Protein AF-A0AA39V839-F1 (afdb_monomer_lite)

InterPro domains:
  IPR000109 Proton-dependent oligopeptide transporter family [PF00854] (2-388)
  IPR036259 MFS transporter superfamily [G3DSA:1.20.1250.20] (1-430)
  IPR036259 MFS transporter superfamily [SSF103473] (2-419)

Sequence (436 aa):
MLLYASFGLMSIGAGGIRASSAPFGADQLIKGDNNLNIAGVLQSYFGWYSVSITVSYIVAVTCIVYIQDHFGWTVGFGIPVLLMLLSAISFFLASPFYVKLDPDANLLTGLAQVVVAAYKNRQMNVSSQATDEIYHQKDASNPIMPSENLRFLNKACIIRNPEQDLTPDGKASDPWRLCTVDQVEELKTMIRVIPICSTGIMVFVNVSQGSLGALQAKTMDRHITRNFEIPAGSLGLFMMLTLTLWIALYDRVIIPLASKIRGKPSHLSTKQRMSIGLIFSALSMALWAIAETMRRDLAIKQGFSDNPTGVVNMSVMWLLPHFIMDGLAEAFYMVAANEFLYCEFPRTMSSMAVGLSGIAMSVASLVASSILNAVDYVSKIGDQESWVSNNINKGHYDYYFWLLASFSMANFVYYLSCIKAYGPCKKMVKGGLWSL

Foldseek 3Di:
DVVVVVVVVVCVVVVVCVLVVLVQVLVQQVVVDPDPCSQVVNVVSVVVVVVVVLVVVLCCLAVLLVCCQPVHDVVSVVVVVVVVVVVVVVVVVCVVVGDDDDDDDDLVVLLVLLVQQLVVLQPDDDDPDPDDWDFQAPDPPDDDDADPQVCSSSSQGTDDDCVQQADPVSDGPDSSNHHHSLSSLLNSLVVLCVLLLLLCLLLLLLVLCLVVQLLLQLQEQQDPDPPDGGRSSSPLVLLSVLLVVVLCCCVPPVQVVVCVVVVHRDDDALLVLQLLLLLLSLVLLLLVLVLLVVSLVQCVVVVVQVPLSHHGHHYSCSNSSSSNSSSSSCNSNVVSQLVVLVLSHDPVCNSVSVVSNVVSSVVSSVVSVVLQVVQQVVCPPPVHAGLPHSRSSNHVVSVVSNVSSVVSVVSSVSSVVSDVVSDDRDDDPPDDDPPD

Secondary structure (DSSP, 8-state):
-HHHHHHHHHHHHHHHHHHHHHHHHHHHHHTT--STTHHHHHHHHHHHHHHHHHHHHHHIIIIIHHHHHHH-HHHHHHHHHHHHHHHHHHHHHHGGGS--PPPPP-HHHHHHHHHHHHHHTTT----SSTTS-PBP-S-TTS--PPPSTTGGGGGGSB-S-HHHHB-TTS-BS-TTT---HHHHHHHHHHHHHHHHHHTHHHHHHHHTTHHHHHHHHTTEE-EEETTEEPPGGGTHHHHHHHHHHHHHHIIIIIHHHHHHHHTS-----HHHHHHHHHHHHHHHHHHHHHHHHHHHHHHHHTT-TT-TTPPEEEEGGGGHHHHHHHHHHHHHHHHHHHHHHHHHS-GGGHHHHHHHHHHHHHHHHHHHHHHHHHHHHHHTTTSPPPTT-S-TTTS-HHHHHHHHHHHHHHHHHHHHHHHHHH-SPPPPPS--S---

Structure (mmCIF, N/CA/C/O backbone):
data_AF-A0AA39V839-F1
#
_entry.id   AF-A0AA39V839-F1
#
loop_
_atom_site.group_PDB
_atom_site.id
_atom_site.type_symbol
_atom_site.label_atom_id
_atom_site.label_alt_id
_atom_site.label_comp_id
_atom_site.label_asym_id
_atom_site.label_entity_id
_atom_site.label_seq_id
_atom_site.pdbx_PDB_ins_code
_atom_site.Cartn_x
_atom_site.Cartn_y
_atom_site.Cartn_z
_atom_site.occupancy
_atom_site.B_iso_or_equiv
_atom_site.auth_seq_id
_atom_site.auth_comp_id
_atom_site.auth_asym_id
_atom_site.auth_atom_id
_atom_site.pdbx_PDB_model_num
ATOM 1 N N . MET A 1 1 ? -14.266 22.464 -1.300 1.00 75.12 1 MET A N 1
ATOM 2 C CA . MET A 1 1 ? -13.354 22.913 -2.378 1.00 75.12 1 MET A CA 1
ATOM 3 C C . MET A 1 1 ? -11.939 23.139 -1.851 1.00 75.12 1 MET A C 1
ATOM 5 O O . MET A 1 1 ? -11.070 22.374 -2.237 1.00 75.12 1 MET A O 1
ATOM 9 N N . LEU A 1 2 ? -11.711 24.086 -0.926 1.00 88.31 2 LEU A N 1
ATOM 10 C CA . LEU A 1 2 ? -10.368 24.389 -0.396 1.00 88.31 2 LEU A CA 1
ATOM 11 C C . LEU A 1 2 ? -9.645 23.158 0.184 1.00 88.31 2 LEU A C 1
ATOM 13 O O . LEU A 1 2 ? -8.538 22.859 -0.236 1.00 88.31 2 LEU A O 1
ATOM 17 N N . LEU A 1 3 ? -10.305 22.393 1.063 1.00 87.50 3 LEU A N 1
ATOM 18 C CA . LEU A 1 3 ? -9.717 21.197 1.684 1.00 87.50 3 LEU A CA 1
ATOM 19 C C . LEU A 1 3 ? -9.279 20.136 0.656 1.00 87.50 3 LEU A C 1
ATOM 21 O O . LEU A 1 3 ? -8.179 19.601 0.748 1.00 87.50 3 LEU A O 1
ATOM 25 N N . TYR A 1 4 ? -10.112 19.864 -0.354 1.00 89.00 4 TYR A N 1
ATOM 26 C CA . TYR A 1 4 ? -9.779 18.913 -1.420 1.00 89.00 4 TYR A CA 1
ATOM 27 C C . TYR A 1 4 ? -8.615 19.400 -2.285 1.00 89.00 4 TYR A C 1
ATOM 29 O O . TYR A 1 4 ? -7.737 18.610 -2.620 1.00 89.00 4 TYR A O 1
ATOM 37 N N . ALA A 1 5 ? -8.572 20.698 -2.606 1.00 93.00 5 ALA A N 1
ATOM 38 C CA . ALA A 1 5 ? -7.449 21.288 -3.328 1.00 93.00 5 ALA A CA 1
ATOM 39 C C . ALA A 1 5 ? -6.147 21.188 -2.515 1.00 93.00 5 ALA A C 1
ATOM 41 O O . ALA A 1 5 ? -5.114 20.802 -3.059 1.00 93.00 5 ALA A O 1
ATOM 42 N N . SER A 1 6 ? -6.202 21.454 -1.206 1.00 91.25 6 SER A N 1
ATOM 43 C CA . SER A 1 6 ? -5.058 21.302 -0.301 1.00 91.25 6 SER A CA 1
ATOM 44 C C . SER A 1 6 ? -4.555 19.860 -0.240 1.00 91.25 6 SER A C 1
ATOM 46 O O . SER A 1 6 ? -3.350 19.641 -0.352 1.00 91.25 6 SER A O 1
ATOM 48 N N . PHE A 1 7 ? -5.447 18.871 -0.128 1.00 90.94 7 PHE A N 1
ATOM 49 C CA . PHE A 1 7 ? -5.047 17.463 -0.177 1.00 90.94 7 PHE A CA 1
ATOM 50 C C . PHE A 1 7 ? -4.462 17.071 -1.534 1.00 90.94 7 PHE A C 1
ATOM 52 O O . PHE A 1 7 ? -3.441 16.391 -1.564 1.00 90.94 7 PHE A O 1
ATOM 59 N N . GLY A 1 8 ? -5.025 17.560 -2.643 1.00 92.44 8 GLY A N 1
ATOM 60 C CA . GLY A 1 8 ? -4.461 17.348 -3.977 1.00 92.44 8 GLY A CA 1
ATOM 61 C C . GLY A 1 8 ? -3.031 17.885 -4.103 1.00 92.44 8 GLY A C 1
ATOM 62 O O . GLY A 1 8 ? -2.133 17.158 -4.526 1.00 92.44 8 GLY A O 1
ATOM 63 N N . LEU A 1 9 ? -2.791 19.124 -3.665 1.00 92.69 9 LEU A N 1
ATOM 64 C CA . LEU A 1 9 ? -1.455 19.733 -3.662 1.00 92.69 9 LEU A CA 1
ATOM 65 C C . LEU A 1 9 ? -0.476 18.975 -2.757 1.00 92.69 9 LEU A C 1
ATOM 67 O O . LEU A 1 9 ? 0.665 18.733 -3.151 1.00 92.69 9 LEU A O 1
ATOM 71 N N . MET A 1 10 ? -0.927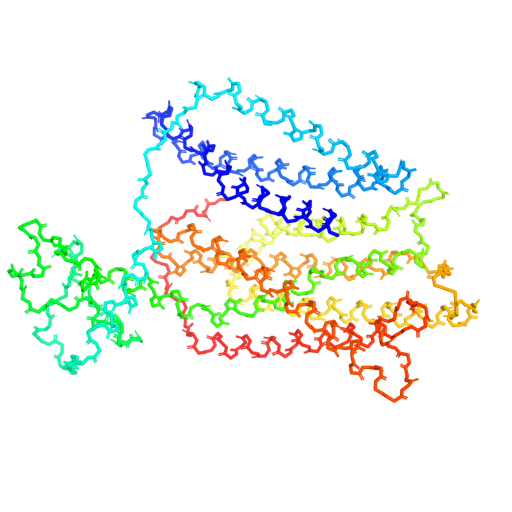 18.556 -1.572 1.00 91.75 10 MET A N 1
ATOM 72 C CA . MET A 1 10 ? -0.117 17.772 -0.641 1.00 91.75 10 MET A CA 1
ATOM 73 C C . MET A 1 10 ? 0.270 16.413 -1.236 1.00 91.75 10 MET A C 1
ATOM 75 O O . MET A 1 10 ? 1.427 16.010 -1.129 1.00 91.75 10 MET A O 1
ATOM 79 N N . SER A 1 11 ? -0.659 15.728 -1.908 1.00 90.56 11 SER A N 1
ATOM 80 C CA . SER A 1 11 ? -0.391 14.461 -2.594 1.00 90.56 11 SER A CA 1
ATOM 81 C C . SER A 1 11 ? 0.600 14.624 -3.748 1.00 90.56 11 SER A C 1
ATOM 83 O O . SER A 1 11 ? 1.524 13.816 -3.857 1.00 90.56 11 SER A O 1
ATOM 85 N N . ILE A 1 12 ? 0.462 15.674 -4.568 1.00 91.19 12 ILE A N 1
ATOM 86 C CA . ILE A 1 12 ? 1.394 15.973 -5.670 1.00 91.19 12 ILE A CA 1
ATOM 87 C C . ILE A 1 12 ? 2.800 16.252 -5.123 1.00 91.19 12 ILE A C 1
ATOM 89 O O . ILE A 1 12 ? 3.769 15.631 -5.565 1.00 91.19 12 ILE A O 1
ATOM 93 N N . GLY A 1 13 ? 2.914 17.137 -4.128 1.00 90.81 13 GLY A N 1
ATOM 94 C CA . GLY A 1 13 ? 4.198 17.487 -3.518 1.00 90.81 13 GLY A CA 1
ATOM 95 C C . GLY A 1 13 ? 4.870 16.289 -2.844 1.00 90.81 13 GLY A C 1
ATOM 96 O O . GLY A 1 13 ? 6.043 16.008 -3.093 1.00 90.81 13 GLY A O 1
ATOM 97 N N . ALA A 1 14 ? 4.120 15.528 -2.043 1.00 88.38 14 ALA A N 1
ATOM 98 C CA . ALA A 1 14 ? 4.650 14.353 -1.360 1.00 88.38 14 ALA A CA 1
ATOM 99 C C . ALA A 1 14 ? 5.069 13.245 -2.341 1.00 88.38 14 ALA A C 1
ATOM 101 O O . ALA A 1 14 ? 6.110 12.618 -2.138 1.00 88.38 14 ALA A O 1
ATOM 102 N N . GLY A 1 15 ? 4.292 13.013 -3.405 1.00 84.56 15 GLY A N 1
ATOM 103 C CA . GLY A 1 15 ? 4.624 12.041 -4.448 1.00 84.56 15 GLY A CA 1
ATOM 104 C C . GLY A 1 15 ? 5.924 12.387 -5.176 1.00 84.56 15 GLY A C 1
ATOM 105 O O . GLY A 1 15 ? 6.793 11.525 -5.314 1.00 84.56 15 GLY A O 1
ATOM 106 N N . GLY A 1 16 ? 6.098 13.656 -5.564 1.00 83.81 16 GLY A N 1
ATOM 107 C CA . GLY A 1 16 ? 7.310 14.130 -6.242 1.00 83.81 16 GLY A CA 1
ATOM 108 C C . GLY A 1 16 ? 8.578 14.000 -5.390 1.00 83.81 16 GLY A C 1
ATOM 109 O O . GLY A 1 16 ? 9.596 13.494 -5.868 1.00 83.81 16 GLY A O 1
ATOM 110 N N . ILE A 1 17 ? 8.512 14.397 -4.114 1.00 87.06 17 ILE A N 1
ATOM 111 C CA . ILE A 1 17 ? 9.664 14.339 -3.195 1.00 87.06 17 ILE A CA 1
ATOM 112 C C . ILE A 1 17 ? 10.055 12.889 -2.880 1.00 87.06 17 ILE A C 1
ATOM 114 O O . ILE A 1 17 ? 11.237 12.543 -2.916 1.00 87.06 17 ILE A O 1
ATOM 118 N N . ARG A 1 18 ? 9.087 12.006 -2.593 1.00 82.94 18 ARG A N 1
ATOM 119 C CA . ARG A 1 18 ? 9.395 10.604 -2.251 1.00 82.94 18 ARG A CA 1
ATOM 120 C C . ARG A 1 18 ? 10.082 9.861 -3.395 1.00 82.94 18 ARG A C 1
ATOM 122 O O . ARG A 1 18 ? 11.012 9.109 -3.133 1.00 82.94 18 ARG A O 1
ATOM 129 N N . ALA A 1 19 ? 9.662 10.094 -4.639 1.00 78.50 19 ALA A N 1
ATOM 130 C CA . ALA A 1 19 ? 10.230 9.415 -5.804 1.00 78.50 19 ALA A CA 1
ATOM 131 C C . ALA A 1 19 ? 11.684 9.826 -6.104 1.00 78.50 19 ALA A C 1
ATOM 133 O O . ALA A 1 19 ? 12.440 9.033 -6.657 1.00 78.50 19 ALA A O 1
ATOM 134 N N . SER A 1 20 ? 12.072 11.054 -5.747 1.00 80.94 20 SER A N 1
ATOM 135 C CA . SER A 1 20 ? 13.356 11.653 -6.136 1.00 80.94 20 SER A CA 1
ATOM 136 C C . SER A 1 20 ? 14.372 11.760 -4.998 1.00 80.94 20 SER A C 1
ATOM 138 O O . SER A 1 20 ? 15.570 11.759 -5.263 1.00 80.94 20 SER A O 1
ATOM 140 N N . SER A 1 21 ? 13.931 11.817 -3.738 1.00 85.94 21 SER A N 1
ATOM 141 C CA . SER A 1 21 ? 14.813 12.118 -2.598 1.00 85.94 21 SER A CA 1
ATOM 142 C C . SER A 1 21 ? 15.925 11.090 -2.360 1.00 85.94 21 SER A C 1
ATOM 144 O O . SER A 1 21 ? 17.079 11.482 -2.195 1.00 85.94 21 SER A O 1
ATOM 146 N N . ALA A 1 22 ? 15.605 9.791 -2.348 1.00 83.88 22 ALA A N 1
ATOM 147 C CA . ALA A 1 22 ? 16.600 8.748 -2.087 1.00 83.88 22 ALA A CA 1
ATOM 148 C C . ALA A 1 22 ? 17.621 8.598 -3.235 1.00 83.88 22 ALA A C 1
ATOM 150 O O . ALA A 1 22 ? 18.818 8.577 -2.944 1.00 83.88 22 ALA A O 1
ATOM 151 N N . PRO A 1 23 ? 17.209 8.561 -4.524 1.00 81.62 23 PRO A N 1
ATOM 152 C CA . PRO A 1 23 ? 18.158 8.589 -5.639 1.00 81.62 23 PRO A CA 1
ATOM 153 C C . PRO A 1 23 ? 19.027 9.850 -5.641 1.00 81.62 23 PRO A C 1
ATOM 155 O O . PRO A 1 23 ? 20.246 9.749 -5.723 1.00 81.62 23 PRO A O 1
ATOM 158 N N . PHE A 1 24 ? 18.428 11.028 -5.433 1.00 85.69 24 PHE A N 1
ATOM 159 C CA . PHE A 1 24 ? 19.168 12.290 -5.432 1.00 85.69 24 PHE A CA 1
ATOM 160 C C . PHE A 1 24 ? 20.275 12.327 -4.373 1.00 85.69 24 PHE A C 1
ATOM 162 O O . PHE A 1 24 ? 21.364 12.829 -4.643 1.00 85.69 24 PHE A O 1
ATOM 169 N N . GLY A 1 25 ? 20.018 11.798 -3.171 1.00 87.75 25 GLY A N 1
ATOM 170 C CA . GLY A 1 25 ? 21.035 11.711 -2.122 1.00 87.75 25 GLY A CA 1
ATOM 171 C C . GLY A 1 25 ? 22.118 10.666 -2.408 1.00 87.75 25 GLY A C 1
ATOM 172 O O . GLY A 1 25 ? 23.285 10.915 -2.112 1.00 87.75 25 GLY A O 1
ATOM 173 N N . ALA A 1 26 ? 21.763 9.543 -3.039 1.00 84.06 26 ALA A N 1
ATOM 174 C CA . ALA A 1 26 ? 22.731 8.556 -3.515 1.00 84.06 26 ALA A CA 1
ATOM 175 C C . ALA A 1 26 ? 23.687 9.144 -4.570 1.00 84.06 26 ALA A C 1
ATOM 177 O O . ALA A 1 26 ? 24.897 8.920 -4.494 1.00 84.06 26 ALA A O 1
ATOM 178 N N . ASP A 1 27 ? 23.169 9.955 -5.496 1.00 84.50 27 ASP A N 1
ATOM 179 C CA . ASP A 1 27 ? 23.957 10.594 -6.557 1.00 84.50 27 ASP A CA 1
ATOM 180 C C . ASP A 1 27 ? 25.064 11.510 -6.010 1.00 84.50 27 ASP A C 1
ATOM 182 O O . ASP A 1 27 ? 26.144 11.610 -6.601 1.00 84.50 27 ASP A O 1
ATOM 186 N N . GLN A 1 28 ? 24.840 12.129 -4.844 1.00 87.00 28 GLN A N 1
ATOM 187 C CA . GLN A 1 28 ? 25.845 12.970 -4.180 1.00 87.00 28 GLN A CA 1
ATOM 188 C C . GLN A 1 28 ? 27.059 12.162 -3.701 1.00 87.00 28 GLN A C 1
ATOM 190 O O . GLN A 1 28 ? 28.175 12.678 -3.672 1.00 87.00 28 GLN A O 1
ATOM 195 N N . LEU A 1 29 ? 26.853 10.894 -3.331 1.00 82.94 29 LEU A N 1
ATOM 196 C CA . LEU A 1 29 ? 27.899 10.015 -2.803 1.00 82.94 29 LEU A CA 1
ATOM 197 C C . LEU A 1 29 ? 28.698 9.337 -3.923 1.00 82.94 29 LEU A C 1
ATOM 199 O O . LEU A 1 29 ? 29.901 9.141 -3.779 1.00 82.94 29 LEU A O 1
ATOM 203 N N . ILE A 1 30 ? 28.052 9.016 -5.049 1.00 74.94 30 ILE A N 1
ATOM 204 C CA . ILE A 1 30 ? 28.673 8.291 -6.171 1.00 74.94 30 ILE A CA 1
ATOM 205 C C . ILE A 1 30 ? 29.738 9.137 -6.883 1.00 74.94 30 ILE A C 1
ATOM 207 O O . ILE A 1 30 ? 30.786 8.616 -7.249 1.00 74.94 30 ILE A O 1
ATOM 211 N N . LYS A 1 31 ? 29.491 10.438 -7.087 1.00 64.88 31 LYS A N 1
ATOM 212 C CA . LYS A 1 31 ? 30.447 11.334 -7.770 1.00 64.88 31 LYS A CA 1
ATOM 213 C C . LYS A 1 31 ? 31.478 11.982 -6.838 1.00 64.88 31 LYS A C 1
ATOM 215 O O . LYS A 1 31 ? 32.431 12.576 -7.334 1.00 64.88 31 LYS A O 1
ATOM 220 N N . GLY A 1 32 ? 31.289 11.892 -5.521 1.00 58.69 32 GLY A N 1
ATOM 221 C CA . GLY A 1 32 ? 32.197 12.476 -4.530 1.00 58.69 32 GLY A CA 1
ATOM 222 C C . GLY A 1 32 ? 33.431 11.623 -4.219 1.00 58.69 32 GLY A C 1
ATOM 223 O O . GLY A 1 32 ? 34.430 12.169 -3.758 1.00 58.69 32 GLY A O 1
ATOM 224 N N . ASP A 1 33 ? 33.386 10.311 -4.479 1.00 54.84 33 ASP A N 1
ATOM 225 C CA . ASP A 1 33 ? 34.423 9.363 -4.063 1.00 54.84 33 ASP A CA 1
ATOM 226 C C . ASP A 1 33 ? 34.852 8.460 -5.240 1.00 54.84 33 ASP A C 1
ATOM 228 O O . ASP A 1 33 ? 34.121 7.568 -5.656 1.00 54.84 33 ASP A O 1
ATOM 232 N N . ASN A 1 34 ? 36.061 8.668 -5.780 1.00 56.34 34 ASN A N 1
ATOM 233 C CA . ASN A 1 34 ? 36.667 7.814 -6.823 1.00 56.34 34 ASN A CA 1
ATOM 234 C C . ASN A 1 34 ? 37.192 6.465 -6.266 1.00 56.34 34 ASN A C 1
ATOM 236 O O . ASN A 1 34 ? 37.950 5.762 -6.938 1.00 56.34 34 ASN A O 1
ATOM 240 N N . ASN A 1 35 ? 36.848 6.112 -5.024 1.00 57.31 35 ASN A N 1
ATOM 241 C CA . ASN A 1 35 ? 37.395 4.957 -4.319 1.00 57.31 35 ASN A CA 1
ATOM 242 C C . ASN A 1 35 ? 36.639 3.647 -4.583 1.00 57.31 35 ASN A C 1
ATOM 244 O O . ASN A 1 35 ? 35.440 3.602 -4.839 1.00 57.31 35 ASN A O 1
ATOM 248 N N . LEU A 1 36 ? 37.355 2.537 -4.391 1.00 58.91 36 LEU A N 1
ATOM 249 C CA . LEU A 1 36 ? 36.908 1.146 -4.555 1.00 58.91 36 LEU A CA 1
ATOM 250 C C . LEU A 1 36 ? 35.737 0.702 -3.638 1.00 58.91 36 LEU A C 1
ATOM 252 O O . LEU A 1 36 ? 35.295 -0.439 -3.750 1.00 58.91 36 LEU A O 1
ATOM 256 N N . ASN A 1 37 ? 35.203 1.573 -2.768 1.00 71.75 37 ASN A N 1
ATOM 257 C CA . ASN A 1 37 ? 34.203 1.234 -1.740 1.00 71.75 37 ASN A CA 1
ATOM 258 C C . ASN A 1 37 ? 32.824 1.916 -1.906 1.00 71.75 37 ASN A C 1
ATOM 260 O O . ASN A 1 37 ? 32.030 1.911 -0.962 1.00 71.75 37 ASN A O 1
ATOM 264 N N . ILE A 1 38 ? 32.491 2.442 -3.094 1.00 77.88 38 ILE A N 1
ATOM 265 C CA . ILE A 1 38 ? 31.192 3.099 -3.382 1.00 77.88 38 ILE A CA 1
ATOM 266 C C . ILE A 1 38 ? 29.993 2.235 -2.953 1.00 77.88 38 ILE A C 1
ATOM 268 O O . ILE A 1 38 ? 29.038 2.737 -2.362 1.00 77.88 38 ILE A O 1
ATOM 272 N N . ALA A 1 39 ? 30.053 0.919 -3.189 1.00 76.31 39 ALA A N 1
ATOM 273 C CA . ALA A 1 39 ? 28.968 0.002 -2.840 1.00 76.31 39 ALA A CA 1
ATOM 274 C C . ALA A 1 39 ? 28.670 -0.029 -1.327 1.00 76.31 39 ALA A C 1
ATOM 276 O O . ALA A 1 39 ? 27.505 -0.014 -0.932 1.00 76.31 39 ALA A O 1
ATOM 277 N N . GLY A 1 40 ? 29.706 -0.024 -0.480 1.00 82.25 40 GLY A N 1
ATOM 278 C CA . GLY A 1 40 ? 29.544 -0.045 0.977 1.00 82.25 40 GLY A CA 1
ATOM 279 C C . GLY A 1 40 ? 28.989 1.271 1.527 1.00 82.25 40 GLY A C 1
ATOM 280 O O . GLY A 1 40 ? 28.111 1.262 2.392 1.00 82.25 40 GLY A O 1
ATOM 281 N N . VAL A 1 41 ? 29.444 2.406 0.984 1.00 83.50 41 VAL A N 1
ATOM 282 C CA . VAL A 1 41 ? 28.935 3.741 1.347 1.00 83.50 41 VAL A CA 1
ATOM 283 C C . VAL A 1 41 ? 27.460 3.873 0.967 1.00 83.50 41 VAL A C 1
ATOM 285 O O . VAL A 1 41 ? 26.647 4.310 1.782 1.00 83.50 41 VAL A O 1
ATOM 288 N N . LEU A 1 42 ? 27.093 3.424 -0.234 1.00 82.81 42 LEU A N 1
ATOM 289 C CA . LEU A 1 42 ? 25.719 3.472 -0.723 1.00 82.81 42 LEU A CA 1
ATOM 290 C C . LEU A 1 42 ? 24.780 2.566 0.091 1.00 82.81 42 LEU A C 1
ATOM 292 O O . LEU A 1 42 ? 23.673 2.975 0.443 1.00 82.81 42 LEU A O 1
ATOM 296 N N . GLN A 1 43 ? 25.233 1.362 0.452 1.00 81.00 43 GLN A N 1
ATOM 297 C CA . GLN A 1 43 ? 24.483 0.466 1.336 1.00 81.00 43 GLN A CA 1
ATOM 298 C C . GLN A 1 43 ? 24.248 1.105 2.712 1.00 81.00 43 GLN A C 1
ATOM 300 O O . GLN A 1 43 ? 23.131 1.063 3.231 1.00 81.00 43 GLN A O 1
ATOM 305 N N . SER A 1 44 ? 25.276 1.734 3.291 1.00 85.50 44 SER A N 1
ATOM 306 C CA . SER A 1 44 ? 25.142 2.448 4.563 1.00 85.50 44 SER A CA 1
ATOM 307 C C . SER A 1 44 ? 24.156 3.615 4.458 1.00 85.50 44 SER A C 1
ATOM 309 O O . SER A 1 44 ? 23.290 3.754 5.324 1.00 85.50 44 SER A O 1
ATOM 311 N N . TYR A 1 45 ? 24.222 4.399 3.376 1.00 88.31 45 TYR A N 1
ATOM 312 C CA . TYR A 1 45 ? 23.287 5.492 3.103 1.00 88.31 45 TYR A CA 1
ATOM 313 C C . TYR A 1 45 ? 21.833 5.011 3.069 1.00 88.31 45 TYR A C 1
ATOM 315 O O . TYR A 1 45 ? 21.003 5.531 3.814 1.00 88.31 45 TYR A O 1
ATOM 323 N N . PHE A 1 46 ? 21.521 3.984 2.271 1.00 84.56 46 PHE A N 1
ATOM 324 C CA . PHE A 1 46 ? 20.156 3.451 2.195 1.00 84.56 46 PHE A CA 1
ATOM 325 C C . PHE A 1 46 ? 19.691 2.829 3.518 1.00 84.56 46 PHE A C 1
ATOM 327 O O . PHE A 1 46 ? 18.514 2.953 3.875 1.00 84.56 46 PHE A O 1
ATOM 334 N N . GLY A 1 47 ? 20.604 2.213 4.275 1.00 85.38 47 GLY A N 1
ATOM 335 C CA . GLY A 1 47 ? 20.328 1.726 5.625 1.00 85.38 47 GLY A CA 1
ATOM 336 C C . GLY A 1 47 ? 19.912 2.859 6.568 1.00 85.38 47 GLY A C 1
ATOM 337 O O . GLY A 1 47 ? 18.829 2.810 7.154 1.00 85.38 47 GLY A O 1
ATOM 338 N N . TRP A 1 48 ? 20.722 3.916 6.666 1.00 88.00 48 TRP A N 1
ATOM 339 C CA . TRP A 1 48 ? 20.425 5.087 7.500 1.00 88.00 48 TRP A CA 1
ATOM 340 C C . TRP A 1 48 ? 19.180 5.848 7.044 1.00 88.00 48 TRP A C 1
ATOM 342 O O . TRP A 1 48 ? 18.387 6.276 7.884 1.00 88.00 48 TRP A O 1
ATOM 352 N N . TYR A 1 49 ? 18.965 5.970 5.735 1.00 87.94 49 TYR A N 1
ATOM 353 C CA . TYR A 1 49 ? 17.757 6.563 5.164 1.00 87.94 49 TYR A CA 1
ATOM 354 C C . TYR A 1 49 ? 16.499 5.799 5.607 1.00 87.94 49 TYR A C 1
ATOM 356 O O . TYR A 1 49 ? 15.533 6.399 6.081 1.00 87.94 49 TYR A O 1
ATOM 364 N N . SER A 1 50 ? 16.537 4.465 5.548 1.00 84.12 50 SER A N 1
ATOM 365 C CA . SER A 1 50 ? 15.425 3.605 5.979 1.00 84.12 50 SER A CA 1
ATOM 366 C C . SER A 1 50 ? 15.155 3.712 7.485 1.00 84.12 50 SER A C 1
ATOM 368 O O . SER A 1 50 ? 13.998 3.805 7.909 1.00 84.12 50 SER A O 1
ATOM 370 N N . VAL A 1 51 ? 16.213 3.759 8.305 1.00 86.94 51 VAL A N 1
ATOM 371 C CA . VAL A 1 51 ? 16.100 3.989 9.757 1.00 86.94 51 VAL A CA 1
ATOM 372 C C . VAL A 1 51 ? 15.471 5.356 10.037 1.00 86.94 51 VAL A C 1
ATOM 374 O O . VAL A 1 51 ? 14.547 5.445 10.846 1.00 86.94 51 VAL A O 1
ATOM 377 N N . SER A 1 52 ? 15.916 6.405 9.340 1.00 90.94 52 SER A N 1
ATOM 378 C CA . SER A 1 52 ? 15.382 7.760 9.496 1.00 90.94 52 SER A CA 1
ATOM 379 C C . SER A 1 52 ? 13.888 7.824 9.176 1.00 90.94 52 SER A C 1
ATOM 381 O O . SER A 1 52 ? 13.128 8.325 10.004 1.00 90.94 52 SER A O 1
ATOM 383 N N . ILE A 1 53 ? 13.445 7.247 8.052 1.00 88.12 53 ILE A N 1
ATOM 384 C CA . ILE A 1 53 ? 12.018 7.176 7.694 1.00 88.12 53 ILE A CA 1
ATOM 385 C C . ILE A 1 53 ? 11.210 6.464 8.778 1.00 88.12 53 ILE A C 1
ATOM 387 O O . ILE A 1 53 ? 10.151 6.951 9.174 1.00 88.12 53 ILE A O 1
ATOM 391 N N . THR A 1 54 ? 11.710 5.331 9.272 1.00 85.56 54 THR A N 1
ATOM 392 C CA . THR A 1 54 ? 11.007 4.529 10.282 1.00 85.56 54 THR A CA 1
ATOM 393 C C . THR A 1 54 ? 10.818 5.319 11.577 1.00 85.56 54 THR A C 1
ATOM 395 O O . THR A 1 54 ? 9.711 5.385 12.111 1.00 85.56 54 THR A O 1
ATOM 398 N N . VAL A 1 55 ? 11.871 5.988 12.058 1.00 89.62 55 VAL A N 1
ATOM 399 C CA . VAL A 1 55 ? 11.799 6.840 13.256 1.00 89.62 55 VAL A CA 1
ATOM 400 C C . VAL A 1 55 ? 10.850 8.019 13.034 1.00 89.62 55 VAL A C 1
ATOM 402 O O . VAL A 1 55 ? 9.996 8.279 13.883 1.00 89.62 55 VAL A O 1
ATOM 405 N N . SER A 1 56 ? 10.942 8.705 11.890 1.00 91.62 56 SER A N 1
ATOM 406 C CA . SER A 1 56 ? 10.038 9.810 11.547 1.00 91.62 56 SER A CA 1
ATOM 407 C C . SER A 1 56 ? 8.577 9.370 11.508 1.00 91.62 56 SER A C 1
ATOM 409 O O . SER A 1 56 ? 7.712 10.093 12.002 1.00 91.62 56 SER A O 1
ATOM 411 N N . TYR A 1 57 ? 8.294 8.183 10.971 1.00 88.75 57 TYR A N 1
ATOM 412 C CA . TYR A 1 57 ? 6.949 7.623 10.953 1.00 88.75 57 TYR A CA 1
ATOM 413 C C . TYR A 1 57 ? 6.435 7.349 12.371 1.00 88.75 57 TYR A C 1
ATOM 415 O O . TYR A 1 57 ? 5.328 7.772 12.698 1.00 88.75 57 TYR A O 1
ATOM 423 N N . ILE A 1 58 ? 7.243 6.716 13.234 1.00 88.81 58 ILE A N 1
ATOM 424 C CA . ILE A 1 58 ? 6.877 6.459 14.637 1.00 88.81 58 ILE A CA 1
ATOM 425 C C . ILE A 1 58 ? 6.544 7.773 15.354 1.00 88.81 58 ILE A C 1
ATOM 427 O O . ILE A 1 58 ? 5.502 7.863 16.002 1.00 88.81 58 ILE A O 1
ATOM 431 N N . VAL A 1 59 ? 7.374 8.811 15.198 1.00 91.88 59 VAL A N 1
ATOM 432 C CA . VAL A 1 59 ? 7.121 10.143 15.776 1.00 91.88 59 VAL A CA 1
ATOM 433 C C . VAL A 1 59 ? 5.839 10.765 15.211 1.00 91.88 59 VAL A C 1
ATOM 435 O O . VAL A 1 59 ? 5.058 11.349 15.962 1.00 91.88 59 VAL A O 1
ATOM 438 N N . ALA A 1 60 ? 5.576 10.623 13.910 1.00 91.69 60 ALA A N 1
ATOM 439 C CA . ALA A 1 60 ? 4.363 11.150 13.293 1.00 91.69 60 ALA A CA 1
ATOM 440 C C . ALA A 1 60 ? 3.097 10.481 13.856 1.00 91.69 60 ALA A C 1
ATOM 442 O O . ALA A 1 60 ? 2.194 11.174 14.320 1.00 91.69 60 ALA A O 1
ATOM 443 N N . VAL A 1 61 ? 3.038 9.147 13.884 1.00 88.62 61 VAL A N 1
ATOM 444 C CA . VAL A 1 61 ? 1.834 8.427 14.345 1.00 88.62 61 VAL A CA 1
ATOM 445 C C . VAL A 1 61 ? 1.629 8.472 15.859 1.00 88.62 61 VAL A C 1
ATOM 447 O O . VAL A 1 61 ? 0.536 8.162 16.326 1.00 88.62 61 VAL A O 1
ATOM 450 N N . THR A 1 62 ? 2.649 8.858 16.629 1.00 89.88 62 THR A N 1
ATOM 451 C CA . THR A 1 62 ? 2.559 9.034 18.086 1.00 89.88 62 THR A CA 1
ATOM 452 C C . THR A 1 62 ? 2.425 10.507 18.452 1.00 89.88 62 THR A C 1
ATOM 454 O O . THR A 1 62 ? 1.328 10.960 18.758 1.00 89.88 62 THR A O 1
ATOM 457 N N . CYS A 1 63 ? 3.511 11.279 18.383 1.00 91.62 63 CYS A N 1
ATOM 458 C CA . CYS A 1 63 ? 3.563 12.670 18.825 1.00 91.62 63 CYS A CA 1
ATOM 459 C C . CYS A 1 63 ? 2.630 13.584 18.024 1.00 91.62 63 CYS A C 1
ATOM 461 O O . CYS A 1 63 ? 1.868 14.338 18.625 1.00 91.62 63 CYS A O 1
ATOM 463 N N . ILE A 1 64 ? 2.664 13.536 16.685 1.00 92.50 64 ILE A N 1
ATOM 464 C CA . ILE A 1 64 ? 1.840 14.450 15.871 1.00 92.50 64 ILE A CA 1
ATOM 465 C C . ILE A 1 64 ? 0.357 14.101 16.002 1.00 92.50 64 ILE A C 1
ATOM 467 O O . ILE A 1 64 ? -0.454 15.003 16.202 1.00 92.50 64 ILE A O 1
ATOM 471 N N . VAL A 1 65 ? 0.000 12.813 15.970 1.00 91.12 65 VAL A N 1
ATOM 472 C CA . VAL A 1 65 ? -1.392 12.380 16.184 1.00 91.12 65 VAL A CA 1
ATOM 473 C C . VAL A 1 65 ? -1.877 12.725 17.596 1.00 91.12 65 VAL A C 1
ATOM 475 O O . VAL A 1 65 ? -3.001 13.194 17.748 1.00 91.12 65 VAL A O 1
ATOM 478 N N . TYR A 1 66 ? -1.036 12.586 18.624 1.00 91.25 66 TYR A N 1
ATOM 479 C CA . TYR A 1 66 ? -1.368 13.023 19.984 1.00 91.25 66 TYR A CA 1
ATOM 480 C C . TYR A 1 66 ? -1.643 14.530 20.044 1.00 91.25 66 TYR A C 1
ATOM 482 O O . TYR A 1 66 ? -2.623 14.965 20.646 1.00 91.25 66 TYR A O 1
ATOM 490 N N . ILE A 1 67 ? -0.821 15.341 19.369 1.00 93.19 67 ILE A N 1
ATOM 491 C CA . ILE A 1 67 ? -1.048 16.788 19.280 1.00 93.19 67 ILE A CA 1
ATOM 492 C C . ILE A 1 67 ? -2.363 17.092 18.551 1.00 93.19 67 ILE A C 1
ATOM 494 O O . ILE A 1 67 ? -3.115 17.956 18.995 1.00 93.19 67 ILE A O 1
ATOM 498 N N . GLN A 1 68 ? -2.669 16.372 17.471 1.00 92.06 68 GLN A N 1
ATOM 499 C CA . GLN A 1 68 ? -3.924 16.528 16.731 1.00 92.06 68 GLN A CA 1
ATOM 500 C C . GLN A 1 68 ? -5.153 16.192 17.589 1.00 92.06 68 GLN A C 1
ATOM 502 O O . GLN A 1 68 ? -6.129 16.942 17.541 1.00 92.06 68 GLN A O 1
ATOM 507 N N . ASP A 1 69 ? -5.097 15.112 18.377 1.00 88.56 69 ASP A N 1
ATOM 508 C CA . ASP A 1 69 ? -6.218 14.648 19.211 1.00 88.56 69 ASP A CA 1
ATOM 509 C C . ASP A 1 69 ? -6.432 15.557 20.437 1.00 88.56 69 ASP A C 1
ATOM 511 O O . ASP A 1 69 ? -7.569 15.904 20.748 1.00 88.56 69 ASP A O 1
ATOM 515 N N . HIS A 1 70 ? -5.357 16.010 21.100 1.00 89.44 70 HIS A N 1
ATOM 516 C CA . HIS A 1 70 ? -5.452 16.769 22.361 1.00 89.44 70 HIS A CA 1
ATOM 517 C C . HIS A 1 70 ? -5.387 18.298 22.214 1.00 89.44 70 HIS A C 1
ATOM 519 O O . HIS A 1 70 ? -6.014 19.010 22.996 1.00 89.44 70 HIS A O 1
ATOM 525 N N . PHE A 1 71 ? -4.634 18.822 21.242 1.00 91.00 71 PHE A N 1
ATOM 526 C CA . PHE A 1 71 ? -4.424 20.269 21.046 1.00 91.00 71 PHE A CA 1
ATOM 527 C C . PHE A 1 71 ? -5.105 20.810 19.778 1.00 91.00 71 PHE A C 1
ATOM 529 O O . PHE A 1 71 ? -5.062 22.012 19.506 1.00 91.00 71 PHE A O 1
ATOM 536 N N . GLY A 1 72 ? -5.766 19.935 19.017 1.00 91.06 72 GLY A N 1
ATOM 537 C CA . GLY A 1 72 ? -6.588 20.283 17.867 1.00 91.06 72 GLY A CA 1
ATOM 538 C C . GLY A 1 72 ? -5.848 20.315 16.528 1.00 91.06 72 GLY A C 1
ATOM 539 O O . GLY A 1 72 ? -4.625 20.443 16.423 1.00 91.06 72 GLY A O 1
ATOM 54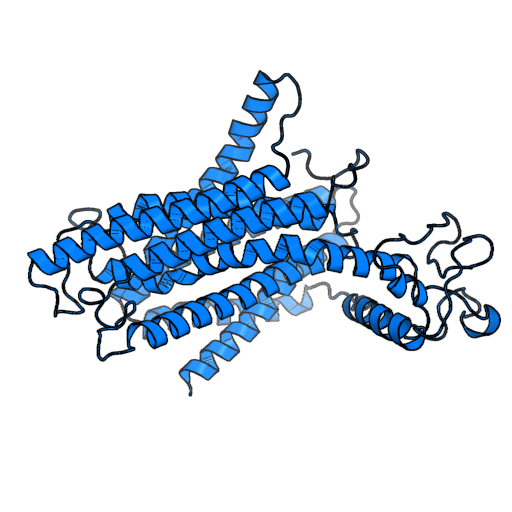0 N N . TRP A 1 73 ? -6.640 20.237 15.457 1.00 90.12 73 TRP A N 1
ATOM 541 C CA . TRP A 1 73 ? -6.159 20.090 14.080 1.00 90.12 73 TRP A CA 1
ATOM 542 C C . TRP A 1 73 ? -5.313 21.265 13.583 1.00 90.12 73 TRP A C 1
ATOM 544 O O . TRP A 1 73 ? -4.362 21.046 12.839 1.00 90.12 73 TRP A O 1
ATOM 554 N N . THR A 1 74 ? -5.606 22.500 14.003 1.00 92.31 74 THR A N 1
ATOM 555 C CA . THR A 1 74 ? -4.850 23.688 13.570 1.00 92.31 74 THR A CA 1
ATOM 556 C C . THR A 1 74 ? -3.384 23.605 13.995 1.00 92.31 74 THR A C 1
ATOM 558 O O . THR A 1 74 ? -2.491 23.797 13.171 1.00 92.31 74 THR A O 1
ATOM 561 N N . VAL A 1 75 ? -3.126 23.257 15.260 1.00 92.88 75 VAL A N 1
ATOM 562 C CA . VAL A 1 75 ? -1.761 23.074 15.782 1.00 92.88 75 VAL A CA 1
ATOM 563 C C . VAL A 1 75 ? -1.129 21.825 15.167 1.00 92.88 75 VAL A C 1
ATOM 565 O O . VAL A 1 75 ? 0.011 21.866 14.701 1.00 92.88 75 VAL A O 1
ATOM 568 N N . GLY A 1 76 ? -1.898 20.737 15.090 1.00 90.94 76 GLY A N 1
ATOM 569 C CA . GLY A 1 76 ? -1.439 19.463 14.546 1.00 90.94 76 GLY A CA 1
ATOM 570 C C . GLY A 1 76 ? -1.021 19.501 13.071 1.00 90.94 76 GLY A C 1
ATOM 571 O O . GLY A 1 76 ? -0.096 18.786 12.697 1.00 90.94 76 GLY A O 1
ATOM 572 N N . PHE A 1 77 ? -1.646 20.337 12.234 1.00 90.81 77 PHE A N 1
ATOM 573 C CA . PHE A 1 77 ? -1.208 20.575 10.850 1.00 90.81 77 PHE A CA 1
ATOM 574 C C . PHE A 1 77 ? -0.161 21.690 10.733 1.00 90.81 77 PHE A C 1
ATOM 576 O O . PHE A 1 77 ? 0.683 21.634 9.838 1.00 90.81 77 PHE A O 1
ATOM 583 N N . GLY A 1 78 ? -0.167 22.671 11.641 1.00 93.12 78 GLY A N 1
ATOM 584 C CA . GLY A 1 78 ? 0.814 23.758 11.653 1.00 93.12 78 GLY A CA 1
ATOM 585 C C . GLY A 1 78 ? 2.253 23.268 11.837 1.00 93.12 78 GLY A C 1
ATOM 586 O O . GLY A 1 78 ? 3.152 23.736 11.140 1.00 93.12 78 GLY A O 1
ATOM 587 N N . ILE A 1 79 ? 2.472 22.276 12.709 1.00 93.62 79 ILE A N 1
ATOM 588 C CA . ILE A 1 79 ? 3.810 21.714 12.963 1.00 93.62 79 ILE A CA 1
ATOM 589 C C . ILE A 1 79 ? 4.420 21.080 11.692 1.00 93.62 79 ILE A C 1
ATOM 591 O O . ILE A 1 79 ? 5.511 21.503 11.303 1.00 93.62 79 ILE A O 1
ATOM 595 N N . PRO A 1 80 ? 3.758 20.134 10.987 1.00 92.44 80 PRO A N 1
ATOM 596 C CA . PRO A 1 80 ? 4.257 19.605 9.716 1.00 92.44 80 PRO A CA 1
ATOM 597 C C . PRO A 1 80 ? 4.534 20.672 8.652 1.00 92.44 80 PRO A C 1
ATOM 599 O O . PRO A 1 80 ? 5.520 20.558 7.927 1.00 92.44 80 PRO A O 1
ATOM 602 N N . VAL A 1 81 ? 3.701 21.717 8.565 1.00 93.31 81 VAL A N 1
ATOM 603 C CA . VAL A 1 81 ? 3.908 22.824 7.615 1.00 93.31 81 VAL A CA 1
ATOM 604 C C . VAL A 1 81 ? 5.205 23.573 7.922 1.00 93.31 81 VAL A C 1
ATOM 606 O O . VAL A 1 81 ? 5.999 23.806 7.012 1.00 93.31 81 VAL A O 1
ATOM 609 N N . LEU A 1 82 ? 5.458 23.901 9.193 1.00 94.94 82 LEU A N 1
ATOM 610 C CA . LEU A 1 82 ? 6.699 24.560 9.610 1.00 94.94 82 LEU A CA 1
ATOM 611 C C . LEU A 1 82 ? 7.928 23.680 9.350 1.00 94.94 82 LEU A C 1
ATOM 613 O O . LEU A 1 82 ? 8.925 24.166 8.822 1.00 94.94 82 LEU A O 1
ATOM 617 N N . LEU A 1 83 ? 7.849 22.382 9.661 1.00 93.94 83 LEU A N 1
ATOM 618 C CA . LEU A 1 83 ? 8.937 21.435 9.400 1.00 93.94 83 LEU A CA 1
ATOM 619 C C . LEU A 1 83 ? 9.237 21.299 7.901 1.00 93.94 83 LEU A C 1
ATOM 621 O O . LEU A 1 83 ? 10.402 21.299 7.507 1.00 93.94 83 LEU A O 1
ATOM 625 N N . MET A 1 84 ? 8.202 21.232 7.060 1.00 93.50 84 MET A N 1
ATOM 626 C CA . MET A 1 84 ? 8.360 21.181 5.604 1.00 93.50 84 MET A CA 1
ATOM 627 C C . MET A 1 84 ? 8.967 22.478 5.057 1.00 93.50 84 MET A C 1
ATOM 629 O O . MET A 1 84 ? 9.842 22.431 4.197 1.00 93.50 84 MET A O 1
ATOM 633 N N . LEU A 1 85 ? 8.552 23.636 5.578 1.00 95.25 85 LEU A N 1
ATOM 634 C CA . LEU A 1 85 ? 9.106 24.933 5.189 1.00 95.25 85 LEU A CA 1
ATOM 635 C C . LEU A 1 85 ? 10.591 25.044 5.560 1.00 95.25 85 LEU A C 1
ATOM 637 O O . LEU A 1 85 ? 11.400 25.448 4.726 1.00 95.25 85 LEU A O 1
ATOM 641 N N . LEU A 1 86 ? 10.969 24.623 6.770 1.00 96.31 86 LEU A N 1
ATOM 642 C CA . LEU A 1 86 ? 12.370 24.567 7.197 1.00 96.31 86 LEU A CA 1
ATOM 643 C C . LEU A 1 86 ? 13.191 23.600 6.334 1.00 96.31 86 LEU A C 1
ATOM 645 O O . LEU A 1 86 ? 14.302 23.936 5.922 1.00 96.31 86 LEU A O 1
ATOM 649 N N . SER A 1 87 ? 12.632 22.430 6.015 1.00 93.69 87 SER A N 1
ATOM 650 C CA . SER A 1 87 ? 13.261 21.452 5.124 1.00 93.69 87 SER A CA 1
ATOM 651 C C . SER A 1 87 ? 13.490 22.026 3.723 1.00 93.69 87 SER A C 1
ATOM 653 O O . SER A 1 87 ? 14.597 21.917 3.197 1.00 93.69 87 SER A O 1
ATOM 655 N N . ALA A 1 88 ? 12.493 22.706 3.151 1.00 93.81 88 ALA A N 1
ATOM 656 C CA . ALA A 1 88 ? 12.607 23.346 1.845 1.00 93.81 88 ALA A CA 1
ATOM 657 C C . ALA A 1 88 ? 13.676 24.450 1.843 1.00 93.81 88 ALA A C 1
ATOM 659 O O . ALA A 1 88 ? 14.530 24.470 0.958 1.00 93.81 88 ALA A O 1
ATOM 660 N N . ILE A 1 89 ? 13.681 25.333 2.850 1.00 96.31 89 ILE A N 1
ATOM 661 C CA . ILE A 1 89 ? 14.697 26.390 2.982 1.00 96.31 89 ILE A CA 1
ATOM 662 C C . ILE A 1 89 ? 16.098 25.778 3.067 1.00 96.31 89 ILE A C 1
ATOM 664 O O . ILE A 1 89 ? 16.994 26.199 2.337 1.00 96.31 89 ILE A O 1
ATOM 668 N N . SER A 1 90 ? 16.286 24.761 3.912 1.00 95.50 90 SER A N 1
ATOM 669 C CA . SER A 1 90 ? 17.573 24.074 4.051 1.00 95.50 90 SER A CA 1
ATOM 670 C C . SER A 1 90 ? 18.026 23.428 2.737 1.00 95.50 90 SER A C 1
ATOM 672 O O . SER A 1 90 ? 19.189 23.579 2.361 1.00 95.50 90 SER A O 1
ATOM 674 N N . PHE A 1 91 ? 17.112 22.783 2.008 1.00 93.12 91 PHE A N 1
ATOM 675 C CA . PHE A 1 91 ? 17.396 22.177 0.707 1.00 93.12 91 PHE A CA 1
ATOM 676 C C . PHE A 1 91 ? 17.830 23.220 -0.334 1.00 93.12 91 PHE A C 1
ATOM 678 O O . PHE A 1 91 ? 18.830 23.034 -1.026 1.00 93.12 91 PHE A O 1
ATOM 685 N N . PHE A 1 92 ? 17.133 24.357 -0.427 1.00 93.50 92 PHE A N 1
ATOM 686 C CA . PHE A 1 92 ? 17.496 25.409 -1.381 1.00 93.50 92 PHE A CA 1
ATOM 687 C C . PHE A 1 92 ? 18.801 26.123 -1.018 1.00 93.50 92 PHE A C 1
ATOM 689 O O . PHE A 1 92 ? 19.591 26.414 -1.917 1.00 93.50 92 PHE A O 1
ATOM 696 N N . LEU A 1 93 ? 19.067 26.358 0.270 1.00 95.56 93 LEU A N 1
ATOM 697 C CA . LEU A 1 93 ? 20.340 26.927 0.729 1.00 95.56 93 LEU A CA 1
ATOM 698 C C . LEU A 1 93 ? 21.531 26.019 0.394 1.00 95.56 93 LEU A C 1
ATOM 700 O O . LEU A 1 93 ? 22.610 26.517 0.080 1.00 95.56 93 LEU A O 1
ATOM 704 N N . ALA A 1 94 ? 21.329 24.701 0.412 1.00 93.62 94 ALA A N 1
ATOM 705 C CA . ALA A 1 94 ? 22.351 23.720 0.064 1.00 93.62 94 ALA A CA 1
ATOM 706 C C . ALA A 1 94 ? 22.509 23.483 -1.455 1.00 93.62 94 ALA A C 1
ATOM 708 O O . ALA A 1 94 ? 23.470 22.836 -1.867 1.00 93.62 94 ALA A O 1
ATOM 709 N N . SER A 1 95 ? 21.634 24.047 -2.301 1.00 92.12 95 SER A N 1
ATOM 710 C CA . SER A 1 95 ? 21.654 23.888 -3.770 1.00 92.12 95 SER A CA 1
ATOM 711 C C . SER A 1 95 ? 23.021 24.103 -4.444 1.00 92.12 95 SER A C 1
ATOM 713 O O . SER A 1 95 ? 23.335 23.332 -5.356 1.00 92.12 95 SER A O 1
ATOM 715 N N . PRO A 1 96 ? 23.857 25.087 -4.040 1.00 91.12 96 PRO A N 1
ATOM 716 C CA . PRO A 1 96 ? 25.188 25.275 -4.625 1.00 91.12 96 PRO A CA 1
ATOM 717 C C . PRO A 1 96 ? 26.160 24.116 -4.369 1.00 91.12 96 PRO A C 1
ATOM 719 O O . PRO A 1 96 ? 27.116 23.959 -5.120 1.00 91.12 96 PRO A O 1
ATOM 722 N N . PHE A 1 97 ? 25.926 23.315 -3.326 1.00 88.56 97 PHE A N 1
ATOM 723 C CA . PHE A 1 97 ? 26.772 22.178 -2.955 1.00 88.56 97 PHE A CA 1
ATOM 724 C C . PHE A 1 97 ? 26.328 20.863 -3.603 1.00 88.56 97 PHE A C 1
ATOM 726 O O . PHE A 1 97 ? 27.050 19.873 -3.518 1.00 88.56 97 PHE A O 1
ATOM 733 N N . TYR A 1 98 ? 25.151 20.832 -4.236 1.00 89.94 98 TYR A N 1
ATOM 734 C CA . TYR A 1 98 ? 24.629 19.616 -4.846 1.00 89.94 98 TYR A CA 1
ATOM 735 C C . TYR A 1 98 ? 25.210 19.363 -6.236 1.00 89.94 98 TYR A C 1
ATOM 737 O O . TYR A 1 98 ? 25.216 20.232 -7.111 1.00 89.94 98 TYR A O 1
ATOM 745 N N . VAL A 1 99 ? 25.601 18.114 -6.462 1.00 86.44 99 VAL A N 1
ATOM 746 C CA . VAL A 1 99 ? 25.891 17.549 -7.773 1.00 86.44 99 VAL A CA 1
ATOM 747 C C . VAL A 1 99 ? 24.574 17.380 -8.526 1.00 86.44 99 VAL A C 1
ATOM 749 O O . VAL A 1 99 ? 23.673 16.666 -8.082 1.00 86.44 99 VAL A O 1
ATOM 752 N N . LYS A 1 100 ? 24.464 18.047 -9.676 1.00 84.75 100 LYS A N 1
ATOM 753 C CA . LYS A 1 100 ? 23.300 17.984 -10.568 1.00 84.75 100 LYS A CA 1
ATOM 754 C C . LYS A 1 100 ? 23.673 17.125 -11.770 1.00 84.75 100 LYS A C 1
ATOM 756 O O . LYS A 1 100 ? 24.609 17.460 -12.493 1.00 84.75 100 LYS A O 1
ATOM 761 N N . LEU A 1 101 ? 23.002 15.988 -11.918 1.00 74.25 101 LEU A N 1
ATOM 762 C CA . LEU A 1 101 ? 23.206 15.070 -13.036 1.00 74.25 101 LEU A CA 1
ATOM 763 C C . LEU A 1 101 ? 22.366 15.493 -14.243 1.00 74.25 101 LEU A C 1
ATOM 765 O O . LEU A 1 101 ? 21.274 16.041 -14.082 1.00 74.25 101 LEU A O 1
ATOM 769 N N . ASP A 1 102 ? 22.879 15.213 -15.439 1.00 74.62 102 ASP A N 1
ATOM 770 C CA . ASP A 1 102 ? 22.117 15.348 -16.676 1.00 74.62 102 ASP A CA 1
ATOM 771 C C . ASP A 1 102 ? 21.013 14.275 -16.738 1.00 74.62 102 ASP A C 1
ATOM 773 O O . ASP A 1 102 ? 21.204 13.167 -16.228 1.00 74.62 102 ASP A O 1
ATOM 777 N N . PRO A 1 103 ? 19.846 14.580 -17.330 1.00 68.62 103 PRO A N 1
ATOM 778 C CA . PRO A 1 103 ? 18.741 13.633 -17.409 1.00 68.62 103 PRO A CA 1
ATOM 779 C C . PRO A 1 103 ? 19.080 12.449 -18.325 1.00 68.62 103 PRO A C 1
ATOM 781 O O . PRO A 1 103 ? 19.357 12.630 -19.511 1.00 68.62 103 PRO A O 1
ATOM 784 N N . ASP A 1 104 ? 18.984 11.233 -17.788 1.00 63.03 104 ASP A N 1
ATOM 785 C CA . ASP A 1 104 ? 19.062 10.002 -18.577 1.00 63.03 104 ASP A CA 1
ATOM 786 C C . ASP A 1 104 ? 17.779 9.764 -19.396 1.00 63.03 104 ASP A C 1
ATOM 788 O O . ASP A 1 104 ? 16.682 10.209 -19.048 1.00 63.03 104 ASP A O 1
ATOM 792 N N . ALA A 1 105 ? 17.914 9.048 -20.517 1.00 57.38 105 ALA A N 1
ATOM 793 C CA . ALA A 1 105 ? 16.825 8.802 -21.460 1.00 57.38 105 ALA A CA 1
ATOM 794 C C . ALA A 1 105 ? 15.617 8.085 -20.816 1.00 57.38 105 ALA A C 1
ATOM 796 O O . ALA A 1 105 ? 15.752 7.071 -20.132 1.00 57.38 105 ALA A O 1
ATOM 797 N N . ASN A 1 106 ? 14.408 8.588 -21.097 1.00 68.88 106 ASN A N 1
ATOM 798 C CA . ASN A 1 106 ? 13.155 8.112 -20.503 1.00 68.88 106 ASN A CA 1
ATOM 799 C C . ASN A 1 106 ? 12.818 6.660 -20.895 1.00 68.88 106 ASN A C 1
ATOM 801 O O . ASN A 1 106 ? 12.252 6.398 -21.958 1.00 68.88 106 ASN A O 1
ATOM 805 N N . LEU A 1 107 ? 13.060 5.728 -19.974 1.00 72.75 107 LEU A N 1
ATOM 806 C CA . LEU A 1 107 ? 12.684 4.309 -20.050 1.00 72.75 107 LEU A CA 1
ATOM 807 C C . LEU A 1 107 ? 11.203 4.085 -20.429 1.00 72.75 107 LEU A C 1
ATOM 809 O O . LEU A 1 107 ? 10.888 3.226 -21.250 1.00 72.75 107 LEU A O 1
ATOM 813 N N . LEU A 1 108 ? 10.288 4.908 -19.901 1.00 77.62 108 LEU A N 1
ATOM 814 C CA . LEU A 1 108 ? 8.856 4.851 -20.233 1.00 77.62 108 LEU A CA 1
ATOM 815 C C . LEU A 1 108 ? 8.578 5.142 -21.713 1.00 77.62 108 LEU A C 1
ATOM 817 O O . LEU A 1 108 ? 7.699 4.521 -22.311 1.00 77.62 108 LEU A O 1
ATOM 821 N N . THR A 1 109 ? 9.341 6.057 -22.314 1.00 84.31 109 THR A N 1
ATOM 822 C CA . THR A 1 109 ? 9.242 6.347 -23.747 1.00 84.31 109 THR A CA 1
ATOM 823 C C . THR A 1 109 ? 9.662 5.129 -24.562 1.00 84.31 109 THR A C 1
ATOM 825 O O . THR A 1 109 ? 8.991 4.813 -25.539 1.00 84.31 109 THR A O 1
ATOM 828 N N . GLY A 1 110 ? 10.696 4.400 -24.128 1.00 84.06 110 GLY A N 1
ATOM 829 C CA . GLY A 1 110 ? 11.120 3.144 -24.757 1.00 84.06 110 GLY A CA 1
ATOM 830 C C . GLY A 1 110 ? 10.022 2.076 -24.756 1.00 84.06 110 GLY A C 1
ATOM 831 O O . GLY A 1 110 ? 9.762 1.442 -25.774 1.00 84.06 110 GLY A O 1
ATOM 832 N N . LEU A 1 111 ? 9.293 1.924 -23.650 1.00 85.62 111 LEU A N 1
ATOM 833 C CA . LEU A 1 111 ? 8.178 0.972 -23.581 1.00 85.62 111 LEU A CA 1
ATOM 834 C C . LEU A 1 111 ? 6.986 1.398 -24.447 1.00 85.62 111 LEU A C 1
ATOM 836 O O . LEU A 1 111 ? 6.379 0.565 -25.123 1.00 85.62 111 LEU A O 1
ATOM 840 N N . ALA A 1 112 ? 6.665 2.694 -24.468 1.00 88.00 112 ALA A N 1
ATOM 841 C CA . ALA A 1 112 ? 5.630 3.231 -25.350 1.00 88.00 112 ALA A CA 1
ATOM 842 C C . ALA A 1 112 ? 6.001 3.049 -26.832 1.00 88.00 112 ALA A C 1
ATOM 844 O O . ALA A 1 112 ? 5.149 2.678 -27.643 1.00 88.00 112 ALA A O 1
ATOM 845 N N . GLN A 1 113 ? 7.276 3.247 -27.172 1.00 90.75 113 GLN A N 1
ATOM 846 C CA . GLN A 1 113 ? 7.829 2.988 -28.499 1.00 90.75 113 GLN A CA 1
ATOM 847 C C . GLN A 1 113 ? 7.609 1.539 -28.923 1.00 90.75 113 GLN A C 1
ATOM 849 O O . GLN A 1 113 ? 7.092 1.324 -30.015 1.00 90.75 113 GLN A O 1
ATOM 854 N N . VAL A 1 114 ? 7.878 0.563 -28.050 1.00 90.19 114 VAL A N 1
ATOM 855 C CA . VAL A 1 114 ? 7.644 -0.861 -28.347 1.00 90.19 114 VAL A CA 1
ATOM 856 C C . VAL A 1 114 ? 6.177 -1.134 -28.681 1.00 90.19 114 VAL A C 1
ATOM 858 O O . VAL A 1 114 ? 5.887 -1.803 -29.674 1.00 90.19 114 VAL A O 1
ATOM 861 N N . VAL A 1 115 ? 5.236 -0.601 -27.893 1.00 90.62 115 VAL A N 1
ATOM 862 C CA . VAL A 1 115 ? 3.793 -0.781 -28.145 1.00 90.62 115 VAL A CA 1
ATOM 863 C C . VAL A 1 115 ? 3.400 -0.191 -29.501 1.00 90.62 115 VAL A C 1
ATOM 865 O O . VAL A 1 115 ? 2.712 -0.840 -30.295 1.00 90.62 115 VAL A O 1
ATOM 868 N N . VAL A 1 116 ? 3.858 1.029 -29.790 1.00 92.56 116 VAL A N 1
ATOM 869 C CA . VAL A 1 116 ? 3.556 1.729 -31.044 1.00 92.56 116 VAL A CA 1
ATOM 870 C C . VAL A 1 116 ? 4.201 1.031 -32.243 1.00 92.56 116 VAL A C 1
ATOM 872 O O . VAL A 1 116 ? 3.532 0.837 -33.260 1.00 92.56 116 VAL A O 1
ATOM 875 N N . ALA A 1 117 ? 5.462 0.620 -32.134 1.00 90.00 117 ALA A N 1
ATOM 876 C CA . ALA A 1 117 ? 6.193 -0.086 -33.180 1.00 90.00 117 ALA A CA 1
ATOM 877 C C . ALA A 1 117 ? 5.549 -1.448 -33.479 1.00 90.00 117 ALA A C 1
ATOM 879 O O . ALA A 1 117 ? 5.256 -1.743 -34.639 1.00 90.00 117 ALA A O 1
ATOM 880 N N . ALA A 1 118 ? 5.209 -2.235 -32.450 1.00 89.50 118 ALA A N 1
ATOM 881 C CA . ALA A 1 118 ? 4.503 -3.507 -32.616 1.00 89.50 118 ALA A CA 1
ATOM 882 C C . ALA A 1 118 ? 3.144 -3.322 -33.314 1.00 89.50 118 ALA A C 1
ATOM 884 O O . ALA A 1 118 ? 2.782 -4.103 -34.197 1.00 89.50 118 ALA A O 1
ATOM 885 N N . TYR A 1 119 ? 2.405 -2.262 -32.965 1.00 90.12 119 TYR A N 1
ATOM 886 C CA . TYR A 1 119 ? 1.128 -1.940 -33.598 1.00 90.12 119 TYR A CA 1
ATOM 887 C C . TYR A 1 119 ? 1.286 -1.513 -35.064 1.00 90.12 119 TYR A C 1
ATOM 889 O O . TYR A 1 119 ? 0.563 -2.014 -35.929 1.00 90.12 119 TYR A O 1
ATOM 897 N N . LYS A 1 120 ? 2.247 -0.634 -35.376 1.00 87.75 120 LYS A N 1
ATOM 898 C CA . LYS A 1 120 ? 2.559 -0.231 -36.762 1.00 87.75 120 LYS A CA 1
ATOM 899 C C . LYS A 1 120 ? 3.001 -1.425 -37.609 1.00 87.75 120 LYS A C 1
ATOM 901 O O . LYS A 1 120 ? 2.635 -1.525 -38.778 1.00 87.75 120 LYS A O 1
ATOM 906 N N . ASN A 1 121 ? 3.719 -2.365 -37.003 1.00 85.25 121 ASN A N 1
ATOM 907 C CA . ASN A 1 121 ? 4.247 -3.553 -37.664 1.00 85.25 121 ASN A CA 1
ATOM 908 C C . ASN A 1 121 ? 3.279 -4.751 -37.621 1.00 85.25 121 ASN A C 1
ATOM 910 O O . ASN A 1 121 ? 3.637 -5.850 -38.043 1.00 85.25 121 ASN A O 1
ATOM 914 N N . ARG A 1 122 ? 2.024 -4.562 -37.180 1.00 83.88 122 ARG A N 1
ATOM 915 C CA . ARG A 1 122 ? 1.057 -5.657 -36.966 1.00 83.88 122 ARG A CA 1
ATOM 916 C C . ARG A 1 122 ? 0.764 -6.507 -38.203 1.00 83.88 122 ARG A C 1
ATOM 918 O O . ARG A 1 122 ? 0.474 -7.690 -38.044 1.00 83.88 122 ARG A O 1
ATOM 925 N N . GLN A 1 123 ? 0.841 -5.920 -39.400 1.00 80.88 123 GLN A N 1
ATOM 926 C CA . GLN A 1 123 ? 0.555 -6.590 -40.676 1.00 80.88 123 GLN A CA 1
ATOM 927 C C . GLN A 1 123 ? 1.700 -7.493 -41.162 1.00 80.88 123 GLN A C 1
ATOM 929 O O . GLN A 1 123 ? 1.526 -8.210 -42.140 1.00 80.88 123 GLN A O 1
ATOM 934 N N . MET A 1 124 ? 2.856 -7.495 -40.489 1.00 73.38 124 MET A N 1
ATOM 935 C CA . MET A 1 124 ? 3.954 -8.396 -40.837 1.00 73.38 124 MET A CA 1
ATOM 936 C C . MET A 1 124 ? 3.610 -9.838 -40.461 1.00 73.38 124 MET A C 1
ATOM 938 O O . MET A 1 124 ? 3.223 -10.112 -39.318 1.00 73.38 124 MET A O 1
ATOM 942 N N . ASN A 1 125 ? 3.790 -10.759 -41.403 1.00 66.06 125 ASN A N 1
ATOM 943 C CA . ASN A 1 125 ? 3.749 -12.190 -41.128 1.00 66.06 125 ASN A CA 1
ATOM 944 C C . ASN A 1 125 ? 5.088 -12.589 -40.504 1.00 66.06 125 ASN A C 1
ATOM 946 O O . ASN A 1 125 ? 6.114 -12.516 -41.167 1.00 66.06 125 ASN A O 1
ATOM 950 N N . VAL A 1 126 ? 5.074 -12.967 -39.226 1.00 62.25 126 VAL A N 1
ATOM 951 C CA . VAL A 1 126 ? 6.260 -13.496 -38.536 1.00 62.25 126 VAL A CA 1
ATOM 952 C C . VAL A 1 126 ? 6.320 -14.983 -38.872 1.00 62.25 126 VAL A C 1
ATOM 954 O O . VAL A 1 126 ? 5.405 -15.726 -38.497 1.00 62.25 126 VAL A O 1
ATOM 957 N N . SER A 1 127 ? 7.324 -15.412 -39.636 1.00 54.88 127 SER A N 1
ATOM 958 C CA . SER A 1 127 ? 7.421 -16.802 -40.098 1.00 54.88 127 SER A CA 1
ATOM 959 C C . SER A 1 127 ? 7.746 -17.724 -38.924 1.00 54.88 127 SER A C 1
ATOM 961 O O . SER A 1 127 ? 8.567 -17.405 -38.073 1.00 54.88 127 SER A O 1
ATOM 963 N N . SER A 1 128 ? 7.100 -18.890 -38.831 1.00 48.78 128 SER A N 1
ATOM 964 C CA . SER A 1 128 ? 7.359 -19.872 -37.762 1.00 48.78 128 SER A CA 1
ATOM 965 C C . SER A 1 128 ? 8.744 -20.534 -37.844 1.00 48.78 128 SER A C 1
ATOM 967 O O . SER A 1 128 ? 9.121 -21.238 -36.909 1.00 48.78 128 SER A O 1
ATOM 969 N N . GLN A 1 129 ? 9.484 -20.341 -38.937 1.00 47.66 129 GLN A N 1
ATOM 970 C CA . GLN A 1 129 ? 10.842 -20.853 -39.113 1.00 47.66 129 GLN A CA 1
ATOM 971 C C . GLN A 1 129 ? 11.833 -19.700 -38.946 1.00 47.66 129 GLN A C 1
ATOM 973 O O . GLN A 1 129 ? 11.942 -18.827 -39.799 1.00 47.66 129 GLN A O 1
ATOM 978 N N . ALA A 1 130 ? 12.519 -19.698 -37.803 1.00 51.06 130 ALA A N 1
ATOM 979 C CA . ALA A 1 130 ? 13.413 -18.655 -37.302 1.00 51.06 130 ALA A CA 1
ATOM 980 C C . ALA A 1 130 ? 14.742 -18.500 -38.074 1.00 51.06 130 ALA A C 1
ATOM 982 O O . ALA A 1 130 ? 15.776 -18.244 -37.465 1.00 51.06 130 ALA A O 1
ATOM 983 N N . THR A 1 131 ? 14.760 -18.722 -39.388 1.00 48.25 131 THR A N 1
ATOM 984 C CA . THR A 1 131 ? 16.020 -18.917 -40.123 1.00 48.25 131 THR A CA 1
ATOM 985 C C . THR A 1 131 ? 16.531 -17.671 -40.856 1.00 48.25 131 THR A C 1
ATOM 987 O O . THR A 1 131 ? 17.723 -17.624 -41.117 1.00 48.25 131 THR A O 1
ATOM 990 N N . ASP A 1 132 ? 15.694 -16.648 -41.095 1.00 54.06 132 ASP A N 1
ATOM 991 C CA . ASP A 1 132 ? 16.071 -15.441 -41.871 1.00 54.06 132 ASP A CA 1
ATOM 992 C C . ASP A 1 132 ? 15.657 -14.086 -41.239 1.00 54.06 132 ASP A C 1
ATOM 994 O O . ASP A 1 132 ? 15.873 -13.030 -41.832 1.00 54.06 132 ASP A O 1
ATOM 998 N N . GLU A 1 133 ? 15.057 -14.059 -40.040 1.00 63.06 133 GLU A N 1
ATOM 999 C CA . GLU A 1 133 ? 14.646 -12.793 -39.401 1.00 63.06 133 GLU A CA 1
ATOM 1000 C C . GLU A 1 133 ? 15.813 -12.152 -38.621 1.00 63.06 133 GLU A C 1
ATOM 1002 O O . GLU A 1 133 ? 16.262 -12.683 -37.604 1.00 63.06 133 GLU A O 1
ATOM 1007 N N . ILE A 1 134 ? 16.294 -10.987 -39.076 1.00 72.69 134 ILE A N 1
ATOM 1008 C CA . ILE A 1 134 ? 17.337 -10.205 -38.390 1.00 72.69 134 ILE A CA 1
ATOM 1009 C C . ILE A 1 134 ? 16.673 -9.269 -37.371 1.00 72.69 134 ILE A C 1
ATOM 1011 O O . ILE A 1 134 ? 15.837 -8.435 -37.726 1.00 72.69 134 ILE A O 1
ATOM 1015 N N . TYR A 1 135 ? 17.054 -9.388 -36.098 1.00 80.12 135 TYR A N 1
ATOM 1016 C CA . TYR A 1 135 ? 16.516 -8.557 -35.020 1.00 80.12 135 TYR A CA 1
ATOM 1017 C C . TYR A 1 135 ? 17.447 -7.398 -34.659 1.00 80.12 135 TYR A C 1
ATOM 1019 O O . TYR A 1 135 ? 18.669 -7.549 -34.639 1.00 80.12 135 TYR A O 1
ATOM 1027 N N . HIS A 1 136 ? 16.873 -6.243 -34.313 1.00 78.06 136 HIS A N 1
ATOM 1028 C CA . HIS A 1 136 ? 17.639 -5.093 -33.835 1.00 78.06 136 HIS A CA 1
ATOM 1029 C C . HIS A 1 136 ? 18.122 -5.322 -32.402 1.00 78.06 136 HIS A C 1
ATOM 1031 O O . HIS A 1 136 ? 17.327 -5.463 -31.472 1.00 78.06 136 HIS A O 1
ATOM 1037 N N . GLN A 1 137 ? 19.439 -5.362 -32.217 1.00 77.50 137 GLN A N 1
ATOM 1038 C CA . GLN A 1 137 ? 20.086 -5.615 -30.931 1.00 77.50 137 GLN A CA 1
ATOM 1039 C C . GLN A 1 137 ? 21.078 -4.502 -30.608 1.00 77.50 137 GLN A C 1
ATOM 1041 O O . GLN A 1 137 ? 21.690 -3.920 -31.502 1.00 77.50 137 GLN A O 1
ATOM 1046 N N . LYS A 1 138 ? 21.217 -4.203 -29.314 1.00 66.69 138 LYS A N 1
ATOM 1047 C CA . LYS A 1 138 ? 22.131 -3.168 -28.820 1.00 66.69 138 LYS A CA 1
ATOM 1048 C C . LYS A 1 138 ? 23.595 -3.629 -28.853 1.00 66.69 138 LYS A C 1
ATOM 1050 O O . LYS A 1 138 ? 24.463 -2.808 -29.120 1.00 66.69 138 LYS A O 1
ATOM 1055 N N . ASP A 1 139 ? 23.831 -4.929 -28.653 1.00 61.56 139 ASP A N 1
ATOM 1056 C CA . ASP A 1 139 ? 25.140 -5.585 -28.730 1.00 61.56 139 ASP A CA 1
ATOM 1057 C C . ASP A 1 139 ? 25.096 -6.748 -29.733 1.00 61.56 139 ASP A C 1
ATOM 1059 O O . ASP A 1 139 ? 24.462 -7.772 -29.488 1.00 61.56 139 ASP A O 1
ATOM 1063 N N . ALA A 1 140 ? 25.808 -6.621 -30.857 1.00 56.03 140 ALA A N 1
ATOM 1064 C CA . ALA A 1 140 ? 25.871 -7.650 -31.905 1.00 56.03 140 ALA A CA 1
ATOM 1065 C C . ALA A 1 140 ? 26.699 -8.899 -31.516 1.00 56.03 140 ALA A C 1
ATOM 1067 O O . ALA A 1 140 ? 26.792 -9.850 -32.288 1.00 56.03 140 ALA A O 1
ATOM 1068 N N . SER A 1 141 ? 27.333 -8.896 -30.338 1.00 47.72 141 SER A N 1
ATOM 1069 C CA . SER A 1 141 ? 28.253 -9.943 -29.874 1.00 47.72 141 SER A CA 1
ATOM 1070 C C . SER A 1 141 ? 27.561 -11.139 -29.211 1.00 47.72 141 SER A C 1
ATOM 1072 O O . SER A 1 141 ? 28.138 -12.223 -29.191 1.00 47.72 141 SER A O 1
ATOM 1074 N N . ASN A 1 142 ? 26.331 -10.975 -28.710 1.00 53.84 142 ASN A N 1
ATOM 1075 C CA . ASN A 1 142 ? 25.526 -12.049 -28.124 1.00 53.84 142 ASN A CA 1
ATOM 1076 C C . ASN A 1 142 ? 24.111 -12.009 -28.716 1.00 53.84 142 ASN A C 1
ATOM 1078 O O . ASN A 1 142 ? 23.249 -11.321 -28.167 1.00 53.84 142 ASN A O 1
ATOM 1082 N N . PRO A 1 143 ? 23.840 -12.735 -29.815 1.00 55.84 143 PRO A N 1
ATOM 1083 C CA . PRO A 1 143 ? 22.522 -12.726 -30.425 1.00 55.84 143 PRO A CA 1
ATOM 1084 C C . PRO A 1 143 ? 21.479 -13.337 -29.484 1.00 55.84 143 PRO A C 1
ATOM 1086 O O . PRO A 1 143 ? 21.447 -14.546 -29.254 1.00 55.84 143 PRO A O 1
ATOM 1089 N N . ILE A 1 144 ? 20.610 -12.485 -28.934 1.00 65.00 144 ILE A N 1
ATOM 1090 C CA . ILE A 1 144 ? 19.477 -12.894 -28.101 1.00 65.00 144 ILE A CA 1
ATOM 1091 C C . ILE A 1 144 ? 18.269 -13.086 -29.014 1.00 65.00 144 ILE A C 1
ATOM 1093 O O . ILE A 1 144 ? 17.761 -12.136 -29.613 1.00 65.00 144 ILE A O 1
ATOM 1097 N N . MET A 1 145 ? 17.794 -14.325 -29.112 1.00 68.94 145 MET A N 1
ATOM 1098 C CA . MET A 1 145 ? 16.539 -14.619 -29.792 1.00 68.94 145 MET A CA 1
ATOM 1099 C C . MET A 1 145 ? 15.365 -14.167 -28.902 1.00 68.94 145 MET A C 1
ATOM 1101 O O . MET A 1 145 ? 15.325 -14.544 -27.723 1.00 68.94 145 MET A O 1
ATOM 1105 N N . PRO A 1 146 ? 14.420 -13.358 -29.417 1.00 75.19 146 PRO A N 1
ATOM 1106 C CA . PRO A 1 146 ? 13.289 -12.888 -28.626 1.00 75.19 146 PRO A CA 1
ATOM 1107 C C . PRO A 1 146 ? 12.387 -14.054 -28.201 1.00 75.19 146 PRO A C 1
ATOM 1109 O O . PRO A 1 146 ? 12.205 -15.030 -28.926 1.00 75.19 146 PRO A O 1
ATOM 1112 N N . SER A 1 147 ? 11.785 -13.954 -27.016 1.00 79.38 147 SER A N 1
ATOM 1113 C CA . SER A 1 147 ? 10.923 -15.001 -26.465 1.00 79.38 147 SER A CA 1
ATOM 1114 C C . SER A 1 147 ? 9.663 -15.210 -27.316 1.00 79.38 147 SER A C 1
ATOM 1116 O O . SER A 1 147 ? 9.054 -14.252 -27.796 1.00 79.38 147 SER A O 1
ATOM 1118 N N . GLU A 1 148 ? 9.205 -16.459 -27.417 1.00 80.06 148 GLU A N 1
ATOM 1119 C CA . GLU A 1 148 ? 7.936 -16.824 -28.070 1.00 80.06 148 GLU A CA 1
ATOM 1120 C C . GLU A 1 148 ? 6.692 -16.346 -27.297 1.00 80.06 148 GLU A C 1
ATOM 1122 O O . GLU A 1 148 ? 5.592 -16.248 -27.844 1.00 80.06 148 GLU A O 1
ATOM 1127 N N . ASN A 1 149 ? 6.842 -15.994 -26.016 1.00 75.69 149 ASN A N 1
ATOM 1128 C CA . ASN A 1 149 ? 5.750 -15.412 -25.241 1.00 75.69 149 ASN A CA 1
ATOM 1129 C C . ASN A 1 149 ? 5.424 -14.006 -25.756 1.00 75.69 149 ASN A C 1
ATOM 1131 O O . ASN A 1 149 ? 6.326 -13.189 -25.945 1.00 75.69 149 ASN A O 1
ATOM 1135 N N . LEU A 1 150 ? 4.129 -13.709 -25.937 1.00 82.81 150 LEU A N 1
ATOM 1136 C CA . LEU A 1 150 ? 3.651 -12.433 -26.491 1.00 82.81 150 LEU A CA 1
ATOM 1137 C C . LEU A 1 150 ? 4.336 -12.095 -27.833 1.00 82.81 150 LEU A C 1
ATOM 1139 O O . LEU A 1 150 ? 4.735 -10.956 -28.071 1.00 82.81 150 LEU A O 1
ATOM 1143 N N . ARG A 1 151 ? 4.464 -13.094 -28.721 1.00 83.25 151 ARG A N 1
ATOM 1144 C CA . ARG A 1 151 ? 5.184 -13.013 -30.007 1.00 83.25 151 ARG A CA 1
ATOM 1145 C C . ARG A 1 151 ? 4.802 -11.820 -30.887 1.00 83.25 151 ARG A C 1
ATOM 1147 O O . ARG A 1 151 ? 5.622 -11.340 -31.659 1.00 83.25 151 ARG A O 1
ATOM 1154 N N . PHE A 1 152 ? 3.580 -11.300 -30.766 1.00 85.56 152 PHE A N 1
ATOM 1155 C CA . PHE A 1 152 ? 3.161 -10.107 -31.505 1.00 85.56 152 PHE A CA 1
ATOM 1156 C C . PHE A 1 152 ? 4.040 -8.876 -31.213 1.00 85.56 152 PHE A C 1
ATOM 1158 O O . PHE A 1 152 ? 4.190 -8.034 -32.095 1.00 85.56 152 PHE A O 1
ATOM 1165 N N . LEU A 1 153 ? 4.654 -8.791 -30.026 1.00 88.12 153 LEU A N 1
ATOM 1166 C CA . LEU A 1 153 ? 5.591 -7.722 -29.669 1.00 88.12 153 LEU A CA 1
ATOM 1167 C C . LEU A 1 153 ? 6.951 -7.865 -30.369 1.00 88.12 153 LEU A C 1
ATOM 1169 O O . LEU A 1 153 ? 7.615 -6.856 -30.578 1.00 88.12 153 LEU A O 1
ATOM 1173 N N . ASN A 1 154 ? 7.333 -9.067 -30.826 1.00 87.25 154 ASN A N 1
ATOM 1174 C CA . ASN A 1 154 ? 8.587 -9.282 -31.576 1.00 87.25 154 ASN A CA 1
ATOM 1175 C C . ASN A 1 154 ? 8.602 -8.500 -32.885 1.00 87.25 154 ASN A C 1
ATOM 1177 O O . ASN A 1 154 ? 9.660 -8.130 -33.373 1.00 87.25 154 ASN A O 1
ATOM 1181 N N . LYS A 1 155 ? 7.427 -8.165 -33.428 1.00 85.44 155 LYS A N 1
ATOM 1182 C CA . LYS A 1 155 ? 7.309 -7.335 -34.632 1.00 85.44 155 LYS A CA 1
ATOM 1183 C C . LYS A 1 155 ? 7.912 -5.937 -34.461 1.00 85.44 155 LYS A C 1
ATOM 1185 O O . LYS A 1 155 ? 8.192 -5.285 -35.461 1.00 85.44 155 LYS A O 1
ATOM 1190 N N . ALA A 1 156 ? 8.092 -5.462 -33.227 1.00 86.38 156 ALA A N 1
ATOM 1191 C CA . ALA A 1 156 ? 8.735 -4.180 -32.954 1.00 86.38 156 ALA A CA 1
ATOM 1192 C C . ALA A 1 156 ? 10.256 -4.206 -33.172 1.00 86.38 156 ALA A C 1
ATOM 1194 O O . ALA A 1 156 ? 10.828 -3.143 -33.378 1.00 86.38 156 ALA A O 1
ATOM 1195 N N . CYS A 1 157 ? 10.902 -5.379 -33.141 1.00 85.81 157 CYS A N 1
ATOM 1196 C CA . CYS A 1 157 ? 12.361 -5.502 -33.237 1.00 85.81 157 CYS A CA 1
ATOM 1197 C C . CYS A 1 157 ? 12.867 -6.186 -34.514 1.00 85.81 157 CYS A C 1
ATOM 1199 O O . CYS A 1 157 ? 14.058 -6.463 -34.609 1.00 85.81 157 CYS A O 1
ATOM 1201 N N . ILE A 1 158 ? 12.003 -6.452 -35.499 1.00 85.00 158 ILE A N 1
ATOM 1202 C CA . ILE A 1 158 ? 12.405 -7.033 -36.791 1.00 85.00 158 ILE A CA 1
ATOM 1203 C C . ILE A 1 158 ? 12.944 -5.927 -37.704 1.00 85.00 158 ILE A C 1
ATOM 1205 O O . ILE A 1 158 ? 12.218 -4.978 -38.010 1.00 85.00 158 ILE A O 1
ATOM 1209 N N . ILE A 1 159 ? 14.182 -6.077 -38.176 1.00 81.31 159 ILE A N 1
ATOM 1210 C CA . ILE A 1 159 ? 14.778 -5.196 -39.187 1.00 81.31 159 ILE A CA 1
ATOM 1211 C C . ILE A 1 159 ? 14.195 -5.573 -40.552 1.00 81.31 159 ILE A C 1
ATOM 1213 O O . ILE A 1 159 ? 14.239 -6.741 -40.941 1.00 81.31 159 ILE A O 1
ATOM 1217 N N . ARG A 1 160 ? 13.638 -4.599 -41.283 1.00 75.44 160 ARG A N 1
ATOM 1218 C CA . ARG A 1 160 ? 13.106 -4.828 -42.636 1.00 75.44 160 ARG A CA 1
ATOM 1219 C C . ARG A 1 160 ? 14.162 -4.523 -43.684 1.00 75.44 160 ARG A C 1
ATOM 1221 O O . ARG A 1 160 ? 14.450 -5.367 -44.521 1.00 75.44 160 ARG A O 1
ATOM 1228 N N . ASN A 1 161 ? 14.731 -3.324 -43.607 1.00 77.44 161 ASN A N 1
ATOM 1229 C CA . ASN A 1 161 ? 15.731 -2.811 -44.532 1.00 77.44 161 ASN A CA 1
ATOM 1230 C C . ASN A 1 161 ? 16.880 -2.202 -43.720 1.00 77.44 161 ASN A C 1
ATOM 1232 O O . ASN A 1 161 ? 16.734 -1.074 -43.248 1.00 77.44 161 ASN A O 1
ATOM 1236 N N . PRO A 1 162 ? 18.026 -2.891 -43.577 1.00 74.31 162 PRO A N 1
ATOM 1237 C CA . PRO A 1 162 ? 19.156 -2.393 -42.792 1.00 74.31 162 PRO A CA 1
ATOM 1238 C C . PRO A 1 162 ? 19.606 -0.979 -43.189 1.00 74.31 162 PRO A C 1
ATOM 1240 O O . PRO A 1 162 ? 19.930 -0.184 -42.319 1.00 74.31 162 PRO A O 1
ATOM 1243 N N . GLU A 1 163 ? 19.552 -0.634 -44.479 1.00 70.19 163 GLU A N 1
ATOM 1244 C CA . GLU A 1 163 ? 19.964 0.684 -44.994 1.00 70.19 163 GLU A CA 1
ATOM 1245 C C . GLU A 1 163 ? 18.996 1.833 -44.658 1.00 70.19 163 GLU A C 1
ATOM 1247 O O . GLU A 1 163 ? 19.390 2.996 -44.689 1.00 70.19 163 GLU A O 1
ATOM 1252 N N . GLN A 1 164 ? 17.724 1.536 -44.364 1.00 74.62 164 GLN A N 1
ATOM 1253 C CA . GLN A 1 164 ? 16.705 2.547 -44.038 1.00 74.62 164 GLN A CA 1
ATOM 1254 C C . GLN A 1 164 ? 16.397 2.579 -42.541 1.00 74.62 164 GLN A C 1
ATOM 1256 O O . GLN A 1 164 ? 16.197 3.646 -41.957 1.00 74.62 164 GLN A O 1
ATOM 1261 N N . ASP A 1 165 ? 16.347 1.403 -41.923 1.00 77.19 165 ASP A N 1
ATOM 1262 C CA . ASP A 1 165 ? 15.913 1.232 -40.544 1.00 77.19 165 ASP A CA 1
ATOM 1263 C C . ASP A 1 165 ? 17.040 1.489 -39.539 1.00 77.19 165 ASP A C 1
ATOM 1265 O O . ASP A 1 165 ? 16.749 1.755 -38.370 1.00 77.19 165 ASP A O 1
ATOM 1269 N N . LEU A 1 166 ? 18.304 1.435 -39.978 1.00 80.19 166 LEU A N 1
ATOM 1270 C CA . LEU A 1 166 ? 19.469 1.677 -39.136 1.00 80.19 166 LEU A CA 1
ATOM 1271 C C . LEU A 1 166 ? 20.264 2.897 -39.608 1.00 80.19 166 LEU A C 1
ATOM 1273 O O . LEU A 1 166 ? 20.460 3.126 -40.799 1.00 80.19 166 LEU A O 1
ATOM 1277 N N . THR A 1 167 ? 20.769 3.665 -38.648 1.00 79.38 167 THR A N 1
ATOM 1278 C CA . THR A 1 167 ? 21.803 4.666 -38.891 1.00 79.38 167 THR A CA 1
ATOM 1279 C C . THR A 1 167 ? 23.139 3.970 -39.192 1.00 79.38 167 THR A C 1
ATOM 1281 O O . THR A 1 167 ? 23.302 2.792 -38.860 1.00 79.38 167 THR A O 1
ATOM 1284 N N . PRO A 1 168 ? 24.142 4.678 -39.750 1.00 72.38 168 PRO A N 1
ATOM 1285 C CA . PRO A 1 168 ? 25.477 4.114 -39.987 1.00 72.38 168 PRO A CA 1
ATOM 1286 C C . PRO A 1 168 ? 26.130 3.514 -38.729 1.00 72.38 168 PRO A C 1
ATOM 1288 O O . PRO A 1 168 ? 26.948 2.607 -38.828 1.00 72.38 168 PRO A O 1
ATOM 1291 N N . ASP A 1 169 ? 25.718 3.985 -37.548 1.00 72.81 169 ASP A N 1
ATOM 1292 C CA . ASP A 1 169 ? 26.170 3.512 -36.235 1.00 72.81 169 ASP A CA 1
ATOM 1293 C C . ASP A 1 169 ? 25.373 2.299 -35.702 1.00 72.81 169 ASP A C 1
ATOM 1295 O O . ASP A 1 169 ? 25.525 1.924 -34.538 1.00 72.81 169 ASP A O 1
ATOM 1299 N N . GLY A 1 170 ? 24.461 1.720 -36.492 1.00 71.94 170 GLY A N 1
ATOM 1300 C CA . GLY A 1 170 ? 23.638 0.566 -36.099 1.00 71.94 170 GLY A CA 1
ATOM 1301 C C . GLY A 1 170 ? 22.489 0.882 -35.127 1.00 71.94 170 GLY A C 1
ATOM 1302 O O . GLY A 1 170 ? 21.898 -0.028 -34.536 1.00 71.94 170 GLY A O 1
ATOM 1303 N N . LYS A 1 171 ? 22.141 2.161 -34.934 1.00 79.25 171 LYS A N 1
ATOM 1304 C CA . LYS A 1 171 ? 20.985 2.576 -34.114 1.00 79.25 171 LYS A CA 1
ATOM 1305 C C . LYS A 1 171 ? 19.723 2.647 -34.965 1.00 79.25 171 LYS A C 1
ATOM 1307 O O . LYS A 1 171 ? 19.810 2.870 -36.160 1.00 79.25 171 LYS A O 1
ATOM 1312 N N . ALA A 1 172 ? 18.550 2.513 -34.351 1.00 79.56 172 ALA A N 1
ATOM 1313 C CA . ALA A 1 172 ? 17.288 2.664 -35.074 1.00 79.56 172 ALA A CA 1
ATOM 1314 C C . ALA A 1 172 ? 17.146 4.089 -35.638 1.00 79.56 172 ALA A C 1
ATOM 1316 O O . ALA A 1 172 ? 17.247 5.061 -34.885 1.00 79.56 172 ALA A O 1
ATOM 1317 N N . SER A 1 173 ? 16.864 4.205 -36.937 1.00 82.12 173 SER A N 1
ATOM 1318 C CA . SER A 1 173 ? 16.583 5.478 -37.616 1.00 82.12 173 SER A CA 1
ATOM 1319 C C . SER A 1 173 ? 15.294 6.135 -37.103 1.00 82.12 173 SER A C 1
ATOM 1321 O O . SER A 1 173 ? 15.235 7.354 -36.960 1.00 82.12 173 SER A O 1
ATOM 1323 N N . ASP A 1 174 ? 14.268 5.333 -36.784 1.00 84.06 174 ASP A N 1
ATOM 1324 C CA . ASP A 1 174 ? 13.037 5.769 -36.106 1.00 84.06 174 ASP A CA 1
ATOM 1325 C C . ASP A 1 174 ? 12.726 4.838 -34.915 1.00 84.06 174 ASP A C 1
ATOM 1327 O O . ASP A 1 174 ? 12.168 3.749 -35.110 1.00 84.06 174 ASP A O 1
ATOM 1331 N N . PRO A 1 175 ? 13.017 5.270 -33.671 1.00 84.25 175 PRO A N 1
ATOM 1332 C CA . PRO A 1 175 ? 12.716 4.508 -32.457 1.00 84.25 175 PRO A CA 1
ATOM 1333 C C . PRO A 1 175 ? 11.230 4.154 -32.274 1.00 84.25 175 PRO A C 1
ATOM 1335 O O . PRO A 1 175 ? 10.902 3.262 -31.499 1.00 84.25 175 PRO A O 1
ATOM 1338 N N . TRP A 1 176 ? 10.305 4.829 -32.973 1.00 87.62 176 TRP A N 1
ATOM 1339 C CA . TRP A 1 176 ? 8.863 4.537 -32.940 1.00 87.62 176 TRP A CA 1
ATOM 1340 C C . TRP A 1 176 ? 8.407 3.540 -34.016 1.00 87.62 176 TRP A C 1
ATOM 1342 O O . TRP A 1 176 ? 7.194 3.331 -34.183 1.00 87.62 176 TRP A O 1
ATOM 1352 N N . ARG A 1 177 ? 9.338 2.979 -34.793 1.00 85.50 177 ARG A N 1
ATOM 1353 C CA . ARG A 1 177 ? 9.097 1.936 -35.808 1.00 85.50 177 ARG A CA 1
ATOM 1354 C C . ARG A 1 177 ? 9.982 0.708 -35.617 1.00 85.50 177 ARG A C 1
ATOM 1356 O O . ARG A 1 177 ? 9.524 -0.384 -35.956 1.00 85.50 177 ARG A O 1
ATOM 1363 N N . LEU A 1 178 ? 11.185 0.891 -35.075 1.00 86.31 178 LEU A N 1
ATOM 1364 C CA . LEU A 1 178 ? 12.127 -0.175 -34.756 1.00 86.31 178 LEU A CA 1
ATOM 1365 C C . LEU A 1 178 ? 12.663 0.008 -33.329 1.00 86.31 178 LEU A C 1
ATOM 1367 O O . LEU A 1 178 ? 13.192 1.065 -32.985 1.00 86.31 178 LEU A O 1
ATOM 1371 N N . CYS A 1 179 ? 12.516 -1.028 -32.510 1.00 87.38 179 CYS A N 1
ATOM 1372 C CA . CYS A 1 179 ? 12.980 -1.091 -31.125 1.00 87.38 179 CYS A CA 1
ATOM 1373 C C . CYS A 1 179 ? 13.983 -2.235 -30.955 1.00 87.38 179 CYS A C 1
ATOM 1375 O O . CYS A 1 179 ? 13.990 -3.183 -31.741 1.00 87.38 179 CYS A O 1
ATOM 1377 N N . THR A 1 180 ? 14.786 -2.199 -29.892 1.00 87.38 180 THR A N 1
ATOM 1378 C CA . THR A 1 180 ? 15.717 -3.301 -29.618 1.00 87.38 180 THR A CA 1
ATOM 1379 C C . THR A 1 180 ? 15.004 -4.513 -29.012 1.00 87.38 180 THR A C 1
ATOM 1381 O O . THR A 1 180 ? 13.959 -4.385 -28.367 1.00 87.38 180 THR A O 1
ATOM 1384 N N . VAL A 1 181 ? 15.589 -5.706 -29.170 1.00 85.38 181 VAL A N 1
ATOM 1385 C CA . VAL A 1 181 ? 15.114 -6.937 -28.505 1.00 85.38 181 VAL A CA 1
ATOM 1386 C C . VAL A 1 181 ? 15.008 -6.748 -26.987 1.00 85.38 181 VAL A C 1
ATOM 1388 O O . VAL A 1 181 ? 14.026 -7.191 -26.395 1.00 85.38 181 VAL A O 1
ATOM 1391 N N . ASP A 1 182 ? 15.952 -6.034 -26.371 1.00 83.19 182 ASP A N 1
ATOM 1392 C CA . ASP A 1 182 ? 15.938 -5.765 -24.929 1.00 83.19 182 ASP A CA 1
ATOM 1393 C C . ASP A 1 182 ? 14.684 -4.990 -24.506 1.00 83.19 182 ASP A C 1
ATOM 1395 O O . ASP A 1 182 ? 13.982 -5.421 -23.596 1.00 83.19 182 ASP A O 1
ATOM 1399 N N . GLN A 1 183 ? 14.335 -3.909 -25.218 1.00 84.44 183 GLN A N 1
ATOM 1400 C CA . GLN A 1 183 ? 13.130 -3.117 -24.931 1.00 84.44 183 GLN A CA 1
ATOM 1401 C C . GLN A 1 183 ? 11.848 -3.955 -25.073 1.00 84.44 183 GLN A C 1
ATOM 1403 O O . GLN A 1 183 ? 10.893 -3.803 -24.303 1.00 84.44 183 GLN A O 1
ATOM 1408 N N . VAL A 1 184 ? 11.817 -4.861 -26.055 1.00 87.62 184 VAL A N 1
ATOM 1409 C CA . VAL A 1 184 ? 10.690 -5.778 -26.269 1.00 87.62 184 VAL A CA 1
ATOM 1410 C C . VAL A 1 184 ? 10.565 -6.780 -25.118 1.00 87.62 184 VAL A C 1
ATOM 1412 O O . VAL A 1 184 ? 9.466 -6.979 -24.593 1.00 87.62 184 VAL A O 1
ATOM 1415 N N . GLU A 1 185 ? 11.665 -7.404 -24.699 1.00 85.81 185 GLU A N 1
ATOM 1416 C CA . GLU A 1 185 ? 11.673 -8.363 -23.587 1.00 85.81 185 GLU A CA 1
ATOM 1417 C C . GLU A 1 185 ? 11.387 -7.701 -22.231 1.00 85.81 185 GLU A C 1
ATOM 1419 O O . GLU A 1 185 ? 10.687 -8.288 -21.397 1.00 85.81 185 GLU A O 1
ATOM 1424 N N . GLU A 1 186 ? 11.841 -6.463 -22.030 1.00 85.25 186 GLU A N 1
ATOM 1425 C CA . GLU A 1 186 ? 11.497 -5.615 -20.884 1.00 85.25 186 GLU A CA 1
ATOM 1426 C C . GLU A 1 186 ? 9.975 -5.428 -20.769 1.00 85.25 186 GLU A C 1
ATOM 1428 O O . GLU A 1 186 ? 9.375 -5.753 -19.735 1.00 85.25 186 GLU A O 1
ATOM 1433 N N . LEU A 1 187 ? 9.314 -5.008 -21.857 1.00 87.75 187 LEU A N 1
ATOM 1434 C CA . LEU A 1 187 ? 7.858 -4.836 -21.881 1.00 87.75 187 LEU A CA 1
ATOM 1435 C C . LEU A 1 187 ? 7.115 -6.159 -21.650 1.00 87.75 187 LEU A C 1
ATOM 1437 O O . LEU A 1 187 ? 6.151 -6.216 -20.882 1.00 87.75 187 LEU A O 1
ATOM 1441 N N . LYS A 1 188 ? 7.550 -7.242 -22.299 1.00 88.38 188 LYS A N 1
ATOM 1442 C CA . LYS A 1 188 ? 6.933 -8.564 -22.116 1.00 88.38 188 LYS A CA 1
ATOM 1443 C C . LYS A 1 188 ? 7.009 -9.034 -20.674 1.00 88.38 188 LYS A C 1
ATOM 1445 O O . LYS A 1 188 ? 6.034 -9.576 -20.154 1.00 88.38 188 LYS A O 1
ATOM 1450 N N . THR A 1 189 ? 8.160 -8.846 -20.041 1.00 84.94 189 THR A N 1
ATOM 1451 C CA . THR A 1 189 ? 8.373 -9.234 -18.647 1.00 84.94 189 THR A CA 1
ATOM 1452 C C . THR A 1 189 ? 7.431 -8.457 -17.735 1.00 84.94 189 THR A C 1
ATOM 1454 O O . THR A 1 189 ? 6.742 -9.066 -16.916 1.00 84.94 189 THR A O 1
ATOM 1457 N N . MET A 1 190 ? 7.279 -7.148 -17.964 1.00 85.00 190 MET A N 1
ATOM 1458 C CA . MET A 1 190 ? 6.298 -6.327 -17.252 1.00 85.00 190 MET A CA 1
ATOM 1459 C C . MET A 1 190 ? 4.873 -6.871 -17.407 1.00 85.00 190 MET A C 1
ATOM 1461 O O . MET A 1 190 ? 4.201 -7.105 -16.403 1.00 85.00 190 MET A O 1
ATOM 1465 N N . ILE A 1 191 ? 4.429 -7.152 -18.637 1.00 88.31 191 ILE A N 1
ATOM 1466 C CA . ILE A 1 191 ? 3.077 -7.675 -18.902 1.00 88.31 191 ILE A CA 1
ATOM 1467 C C . ILE A 1 191 ? 2.842 -9.013 -18.187 1.00 88.31 191 ILE A C 1
ATOM 1469 O O . ILE A 1 191 ? 1.770 -9.237 -17.626 1.00 88.31 191 ILE A O 1
ATOM 1473 N N . ARG A 1 192 ? 3.842 -9.900 -18.167 1.00 86.94 192 ARG A N 1
ATOM 1474 C CA . ARG A 1 192 ? 3.736 -11.218 -17.521 1.00 86.94 192 ARG A CA 1
ATOM 1475 C C . ARG A 1 192 ? 3.616 -11.143 -16.002 1.00 86.94 192 ARG A C 1
ATOM 1477 O O . ARG A 1 192 ? 3.033 -12.045 -15.405 1.00 86.94 192 ARG A O 1
ATOM 1484 N N . VAL A 1 193 ? 4.167 -10.103 -15.383 1.00 87.25 193 VAL A N 1
ATOM 1485 C CA . VAL A 1 193 ? 4.171 -9.922 -13.927 1.00 87.25 193 VAL A CA 1
ATOM 1486 C C . VAL A 1 193 ? 2.878 -9.260 -13.419 1.00 87.25 193 VAL A C 1
ATOM 1488 O O . VAL A 1 193 ? 2.472 -9.523 -12.285 1.00 87.25 193 VAL A O 1
ATOM 1491 N N . ILE A 1 194 ? 2.161 -8.501 -14.264 1.00 88.81 194 ILE A N 1
ATOM 1492 C CA . ILE A 1 194 ? 0.902 -7.809 -13.908 1.00 88.81 194 ILE A CA 1
ATOM 1493 C C . ILE A 1 194 ? -0.117 -8.712 -13.185 1.00 88.81 194 ILE A C 1
ATOM 1495 O O . ILE A 1 194 ? -0.611 -8.288 -12.138 1.00 88.81 194 ILE A O 1
ATOM 1499 N N . PRO A 1 195 ? -0.433 -9.943 -13.644 1.00 90.31 195 PRO A N 1
ATOM 1500 C CA . PRO A 1 195 ? -1.392 -10.802 -12.946 1.00 90.31 195 PRO A CA 1
ATOM 1501 C C . PRO A 1 195 ? -0.973 -11.127 -11.508 1.00 90.31 195 PRO A C 1
ATOM 1503 O O . PRO A 1 195 ? -1.803 -11.106 -10.603 1.00 90.31 195 PRO A O 1
ATOM 1506 N N . ILE A 1 196 ? 0.320 -11.358 -11.261 1.00 89.50 196 ILE A N 1
ATOM 1507 C CA . ILE A 1 196 ? 0.838 -11.604 -9.911 1.00 89.50 196 ILE A CA 1
ATOM 1508 C C . ILE A 1 196 ? 0.770 -10.319 -9.080 1.00 89.50 196 ILE A C 1
ATOM 1510 O O . ILE A 1 196 ? 0.259 -10.354 -7.963 1.00 89.50 196 ILE A O 1
ATOM 1514 N N . CYS A 1 197 ? 1.189 -9.175 -9.628 1.00 87.94 197 CYS A N 1
ATOM 1515 C CA . CYS A 1 197 ? 1.085 -7.879 -8.945 1.00 87.94 197 CYS A CA 1
ATOM 1516 C C . CYS A 1 197 ? -0.355 -7.519 -8.574 1.00 87.94 197 CYS A C 1
ATOM 1518 O O . CYS A 1 197 ? -0.585 -6.967 -7.500 1.00 87.94 197 CYS A O 1
ATOM 1520 N N . SER A 1 198 ? -1.324 -7.864 -9.428 1.00 91.25 198 SER A N 1
ATOM 1521 C CA . SER A 1 198 ? -2.739 -7.571 -9.187 1.00 91.25 198 SER A CA 1
ATOM 1522 C C . SER A 1 198 ? -3.266 -8.220 -7.905 1.00 91.25 198 SER A C 1
ATOM 1524 O O . SER A 1 198 ? -4.120 -7.646 -7.239 1.00 91.25 198 SER A O 1
ATOM 1526 N N . THR A 1 199 ? -2.688 -9.347 -7.480 1.00 91.75 199 THR A N 1
ATOM 1527 C CA . THR A 1 199 ? -3.070 -10.001 -6.218 1.00 91.75 199 THR A CA 1
ATOM 1528 C C . THR A 1 199 ? -2.682 -9.183 -4.983 1.00 91.75 199 THR A C 1
ATOM 1530 O O . THR A 1 199 ? -3.280 -9.339 -3.921 1.00 91.75 199 THR A O 1
ATOM 1533 N N . GLY A 1 200 ? -1.734 -8.252 -5.116 1.00 90.25 200 GLY A N 1
ATOM 1534 C CA . GLY A 1 200 ? -1.352 -7.333 -4.044 1.00 90.25 200 GLY A CA 1
ATOM 1535 C C . GLY A 1 200 ? -2.356 -6.227 -3.799 1.00 90.25 200 GLY A C 1
ATOM 1536 O O . GLY A 1 200 ? -2.376 -5.666 -2.708 1.00 90.25 200 GLY A O 1
ATOM 1537 N N . ILE A 1 201 ? -3.222 -5.945 -4.777 1.00 92.69 201 ILE A N 1
ATOM 1538 C CA . ILE A 1 201 ? -4.248 -4.908 -4.659 1.00 92.69 201 ILE A CA 1
ATOM 1539 C C . ILE A 1 201 ? -5.120 -5.185 -3.434 1.00 92.69 201 ILE A C 1
ATOM 1541 O O . ILE A 1 201 ? -5.362 -4.271 -2.658 1.00 92.69 201 ILE A O 1
ATOM 1545 N N . MET A 1 202 ? -5.520 -6.438 -3.201 1.00 94.06 202 MET A N 1
ATOM 1546 C CA . MET A 1 202 ? -6.365 -6.785 -2.055 1.00 94.06 202 MET A CA 1
ATOM 1547 C C . MET A 1 202 ? -5.655 -6.600 -0.703 1.00 94.06 202 MET A C 1
ATOM 1549 O O . MET A 1 202 ? -6.271 -6.141 0.253 1.00 94.06 202 MET A O 1
ATOM 1553 N N . VAL A 1 203 ? -4.349 -6.887 -0.626 1.00 91.88 203 VAL A N 1
ATOM 1554 C CA . VAL A 1 203 ? -3.551 -6.625 0.588 1.00 91.88 203 VAL A CA 1
ATOM 1555 C C . VAL A 1 203 ? -3.529 -5.126 0.879 1.00 91.88 203 VAL A C 1
ATOM 1557 O O . VAL A 1 203 ? -3.796 -4.704 2.000 1.00 91.88 203 VAL A O 1
ATOM 1560 N N . PHE A 1 204 ? -3.292 -4.305 -0.145 1.00 91.56 204 PHE A N 1
ATOM 1561 C CA . PHE A 1 204 ? -3.299 -2.850 -0.003 1.00 91.56 204 PHE A CA 1
ATOM 1562 C C . PHE A 1 204 ? -4.699 -2.276 0.272 1.00 91.56 204 PHE A C 1
ATOM 1564 O O . PHE A 1 204 ? -4.811 -1.283 0.988 1.00 91.56 204 PHE A O 1
ATOM 1571 N N . VAL A 1 205 ? -5.770 -2.900 -0.238 1.00 94.12 205 VAL A N 1
ATOM 1572 C CA . VAL A 1 205 ? -7.159 -2.545 0.105 1.00 94.12 205 VAL A CA 1
ATOM 1573 C C . VAL A 1 205 ? -7.377 -2.692 1.607 1.00 94.12 205 VAL A C 1
ATOM 1575 O O . VAL A 1 205 ? -7.933 -1.779 2.215 1.00 94.12 205 VAL A O 1
ATOM 1578 N N . ASN A 1 206 ? -6.908 -3.789 2.204 1.00 93.12 206 ASN A N 1
ATOM 1579 C CA . ASN A 1 206 ? -7.037 -4.043 3.640 1.00 93.12 206 ASN A CA 1
ATOM 1580 C C . ASN A 1 206 ? -6.249 -3.016 4.470 1.00 93.12 206 ASN A C 1
ATOM 1582 O O . ASN A 1 206 ? -6.809 -2.409 5.380 1.00 93.12 206 ASN A O 1
ATOM 1586 N N . VAL A 1 207 ? -5.006 -2.717 4.078 1.00 87.25 207 VAL A N 1
ATOM 1587 C CA . VAL A 1 207 ? -4.174 -1.688 4.735 1.00 87.25 207 VAL A CA 1
ATOM 1588 C C . VAL A 1 207 ? -4.796 -0.286 4.630 1.00 87.25 207 VAL A C 1
ATOM 1590 O O . VAL A 1 207 ? -4.684 0.533 5.543 1.00 87.25 207 VAL A O 1
ATOM 1593 N N . SER A 1 208 ? -5.501 0.015 3.534 1.00 87.56 208 SER A N 1
ATOM 1594 C CA . SER A 1 208 ? -6.115 1.335 3.320 1.00 87.56 208 SER A CA 1
ATOM 1595 C C . SER A 1 208 ? -7.320 1.636 4.229 1.00 87.56 208 SER A C 1
ATOM 1597 O O . SER A 1 208 ? -7.792 2.773 4.254 1.00 87.56 208 SER A O 1
ATOM 1599 N N . GLN A 1 209 ? -7.797 0.667 5.022 1.00 87.00 209 GLN A N 1
ATOM 1600 C CA . GLN A 1 209 ? -8.974 0.815 5.893 1.00 87.00 209 GLN A CA 1
ATOM 1601 C C . GLN A 1 209 ? -8.695 1.557 7.217 1.00 87.00 209 GLN A C 1
ATOM 1603 O O . GLN A 1 209 ? -9.561 1.604 8.092 1.00 87.00 209 GLN A O 1
ATOM 1608 N N . GLY A 1 210 ? -7.513 2.159 7.397 1.00 83.12 210 GLY A N 1
ATOM 1609 C CA . GLY A 1 210 ? -7.097 2.761 8.673 1.00 83.12 210 GLY A CA 1
ATOM 1610 C C . GLY A 1 210 ? -8.062 3.808 9.257 1.00 83.12 210 GLY A C 1
ATOM 1611 O O . GLY A 1 210 ? -8.163 3.939 10.478 1.00 83.12 210 GLY A O 1
ATOM 1612 N N . SER A 1 211 ? -8.830 4.515 8.420 1.00 87.25 211 SER A N 1
ATOM 1613 C CA . SER A 1 211 ? -9.859 5.463 8.879 1.00 87.25 211 SER A CA 1
ATOM 1614 C C . SER A 1 211 ? -10.990 4.783 9.658 1.00 87.25 211 SER A C 1
ATOM 1616 O O . SER A 1 211 ? -11.460 5.337 10.654 1.00 87.25 211 SER A O 1
ATOM 1618 N N . LEU A 1 212 ? -11.391 3.574 9.254 1.00 89.94 212 LEU A N 1
ATOM 1619 C CA . LEU A 1 212 ? -12.408 2.784 9.948 1.00 89.94 212 LEU A CA 1
ATOM 1620 C C . LEU A 1 212 ? -11.902 2.307 11.306 1.00 89.94 212 LEU A C 1
ATOM 1622 O O . LEU A 1 212 ? -12.640 2.377 12.284 1.00 89.94 212 LEU A O 1
ATOM 1626 N N . GLY A 1 213 ? -10.628 1.912 11.391 1.00 89.44 213 GLY A N 1
ATOM 1627 C CA . GLY A 1 213 ? -9.994 1.552 12.662 1.00 89.44 213 GLY A CA 1
ATOM 1628 C C . GLY A 1 213 ? -10.010 2.711 13.659 1.00 89.44 213 GLY A C 1
ATOM 1629 O O . GLY A 1 213 ? -10.366 2.525 14.821 1.00 89.44 213 GLY A O 1
ATOM 1630 N N . ALA A 1 214 ? -9.720 3.932 13.200 1.00 90.38 214 ALA A N 1
ATOM 1631 C CA . ALA A 1 214 ? -9.801 5.123 14.045 1.00 90.38 214 ALA A CA 1
ATOM 1632 C C . ALA A 1 214 ? -11.245 5.452 14.475 1.00 90.38 214 ALA A C 1
ATOM 1634 O O . ALA A 1 214 ? -11.466 5.854 15.617 1.00 90.38 214 ALA A O 1
ATOM 1635 N N . LEU A 1 215 ? -12.235 5.278 13.592 1.00 90.69 215 LEU A N 1
ATOM 1636 C CA . LEU A 1 215 ? -13.653 5.456 13.938 1.00 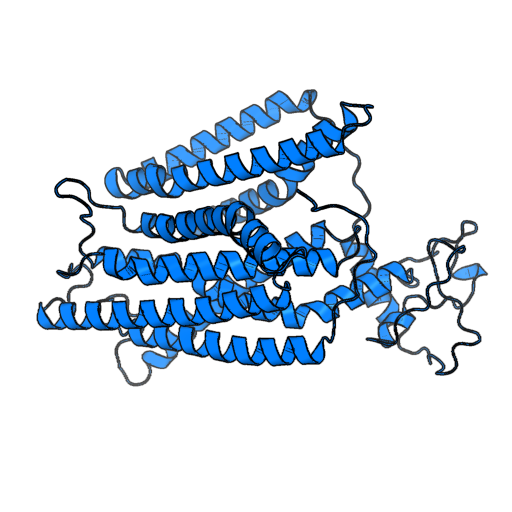90.69 215 LEU A CA 1
ATOM 1637 C C . LEU A 1 215 ? -14.113 4.434 14.980 1.00 90.69 215 LEU A C 1
ATOM 1639 O O . LEU A 1 215 ? -14.734 4.806 15.973 1.00 90.69 215 LEU A O 1
ATOM 1643 N N . GLN A 1 216 ? -13.754 3.167 14.793 1.00 92.75 216 GLN A N 1
ATOM 1644 C CA . GLN A 1 216 ? -14.074 2.094 15.725 1.00 92.75 216 GLN A CA 1
ATOM 1645 C C . GLN A 1 216 ? -13.454 2.343 17.099 1.00 92.75 216 GLN A C 1
ATOM 1647 O O . GLN A 1 216 ? -14.150 2.280 18.113 1.00 92.75 216 GLN A O 1
ATOM 1652 N N . ALA A 1 217 ? -12.181 2.732 17.134 1.00 93.06 217 ALA A N 1
ATOM 1653 C CA . ALA A 1 217 ? -11.458 3.036 18.362 1.00 93.06 217 ALA A CA 1
ATOM 1654 C C . ALA A 1 217 ? -12.087 4.165 19.188 1.00 93.06 217 ALA A C 1
ATOM 1656 O O . ALA A 1 217 ? -12.016 4.123 20.412 1.00 93.06 217 ALA A O 1
ATOM 1657 N N . LYS A 1 218 ? -12.733 5.151 18.547 1.00 92.81 218 LYS A N 1
ATOM 1658 C CA . LYS A 1 218 ? -13.459 6.226 19.251 1.00 92.81 218 LYS A CA 1
ATOM 1659 C C . LYS A 1 218 ? -14.679 5.732 20.030 1.00 92.81 218 LYS A C 1
ATOM 1661 O O . LYS A 1 218 ? -15.150 6.444 20.906 1.00 92.81 218 LYS A O 1
ATOM 1666 N N . THR A 1 219 ? -15.180 4.537 19.721 1.00 94.25 219 THR A N 1
ATOM 1667 C CA . THR A 1 219 ? -16.299 3.903 20.439 1.00 94.25 219 THR A CA 1
ATOM 1668 C C . THR A 1 219 ? -15.848 2.835 21.430 1.00 94.25 219 THR A C 1
ATOM 1670 O O . THR A 1 219 ? -16.682 2.131 21.985 1.00 94.25 219 THR A O 1
ATOM 1673 N N . MET A 1 220 ? -14.543 2.691 21.659 1.00 95.62 220 MET A N 1
ATOM 1674 C CA . MET A 1 220 ? -13.958 1.705 22.568 1.00 95.62 220 MET A CA 1
ATOM 1675 C C . MET A 1 220 ? -13.208 2.405 23.699 1.00 95.62 220 MET A C 1
ATOM 1677 O O . MET A 1 220 ? -12.820 3.567 23.573 1.00 95.62 220 MET A O 1
ATOM 1681 N N . ASP A 1 221 ? -12.965 1.695 24.797 1.00 94.44 221 ASP A N 1
ATOM 1682 C CA . ASP A 1 221 ? -12.136 2.220 25.877 1.00 94.44 221 ASP A CA 1
ATOM 1683 C C . ASP A 1 221 ? -10.659 2.249 25.451 1.00 94.44 221 ASP A C 1
ATOM 1685 O O . ASP A 1 221 ? -10.020 1.210 25.244 1.00 94.44 221 ASP A O 1
ATOM 1689 N N . ARG A 1 222 ? -10.119 3.461 25.302 1.00 93.69 222 ARG A N 1
ATOM 1690 C CA . ARG A 1 222 ? -8.748 3.726 24.844 1.00 93.69 222 ARG A CA 1
ATOM 1691 C C . ARG A 1 222 ? -7.734 3.836 25.989 1.00 93.69 222 ARG A C 1
ATOM 1693 O O . ARG A 1 222 ? -6.560 4.111 25.726 1.00 93.69 222 ARG A O 1
ATOM 1700 N N . HIS A 1 223 ? -8.133 3.619 27.242 1.00 92.31 223 HIS A N 1
ATOM 1701 C CA . HIS A 1 223 ? -7.200 3.633 28.369 1.00 92.31 223 HIS A CA 1
ATOM 1702 C C . HIS A 1 223 ? -6.286 2.400 28.335 1.00 92.31 223 HIS A C 1
ATOM 1704 O O . HIS A 1 223 ? -6.729 1.263 28.491 1.00 92.31 223 HIS A O 1
ATOM 1710 N N . ILE A 1 224 ? -4.982 2.624 28.143 1.00 86.50 224 ILE A N 1
ATOM 1711 C CA . ILE A 1 224 ? -3.953 1.568 28.248 1.00 86.50 224 ILE A CA 1
ATOM 1712 C C . ILE A 1 224 ? -3.486 1.442 29.697 1.00 86.50 224 ILE A C 1
ATOM 1714 O O . ILE A 1 224 ? -3.247 0.352 30.211 1.00 86.50 224 ILE A O 1
ATOM 1718 N N . THR A 1 225 ? -3.348 2.589 30.356 1.00 86.06 225 THR A N 1
ATOM 1719 C CA . THR A 1 225 ? -3.051 2.691 31.783 1.00 86.06 225 THR A CA 1
ATOM 1720 C C . THR A 1 225 ? -4.064 3.632 32.421 1.00 86.06 225 THR A C 1
ATOM 1722 O O . THR A 1 225 ? -4.789 4.338 31.723 1.00 86.06 225 THR A O 1
ATOM 1725 N N . ARG A 1 226 ? -4.083 3.702 33.755 1.00 83.69 226 ARG A N 1
ATOM 1726 C CA . ARG A 1 226 ? -5.020 4.559 34.497 1.00 83.69 226 ARG A CA 1
ATOM 1727 C C . ARG A 1 226 ? -4.951 6.046 34.109 1.00 83.69 226 ARG A C 1
ATOM 1729 O O . ARG A 1 226 ? -5.937 6.747 34.284 1.00 83.69 226 ARG A O 1
ATOM 1736 N N . ASN A 1 227 ? -3.811 6.507 33.585 1.00 88.88 227 ASN A N 1
ATOM 1737 C CA . ASN A 1 227 ? -3.556 7.921 33.298 1.00 88.88 227 ASN A CA 1
ATOM 1738 C C . ASN A 1 227 ? -3.260 8.197 31.814 1.00 88.88 227 ASN A C 1
ATOM 1740 O O . ASN A 1 227 ? -2.921 9.328 31.475 1.00 88.88 227 ASN A O 1
ATOM 1744 N N . PHE A 1 228 ? -3.313 7.182 30.945 1.00 87.88 228 PHE A N 1
ATOM 1745 C CA . PHE A 1 228 ? -2.945 7.338 29.538 1.00 87.88 228 PHE A CA 1
ATOM 1746 C C . PHE A 1 228 ? -4.000 6.739 28.616 1.00 87.88 228 PHE A C 1
ATOM 1748 O O . PHE A 1 228 ? -4.208 5.521 28.594 1.00 87.88 228 PHE A O 1
ATOM 1755 N N . GLU A 1 229 ? -4.605 7.622 27.828 1.00 90.12 229 GLU A N 1
ATOM 1756 C CA . GLU A 1 229 ? -5.530 7.307 26.752 1.00 90.12 229 GLU A CA 1
ATOM 1757 C C . GLU A 1 229 ? -4.788 7.402 25.414 1.00 90.12 229 GLU A C 1
ATOM 1759 O O . GLU A 1 229 ? -4.175 8.425 25.105 1.00 90.12 229 GLU A O 1
ATOM 1764 N N . ILE A 1 230 ? -4.805 6.327 24.623 1.00 91.31 230 ILE A N 1
ATOM 1765 C CA . ILE A 1 230 ? -4.149 6.340 23.312 1.00 91.31 230 ILE A CA 1
ATOM 1766 C C . ILE A 1 230 ? -5.011 7.098 22.283 1.00 91.31 230 ILE A C 1
ATOM 1768 O O . ILE A 1 230 ? -6.220 6.851 22.186 1.00 91.31 230 ILE A O 1
ATOM 1772 N N . PRO A 1 231 ? -4.430 7.989 21.457 1.00 92.19 231 PRO A N 1
ATOM 1773 C CA . PRO A 1 231 ? -5.164 8.609 20.361 1.00 92.19 231 PRO A CA 1
ATOM 1774 C C . PRO A 1 231 ? -5.708 7.557 19.388 1.00 92.19 231 PRO A C 1
ATOM 1776 O O . PRO A 1 231 ? -4.997 6.631 18.995 1.00 92.19 231 PRO A O 1
ATOM 1779 N N . ALA A 1 232 ? -6.961 7.704 18.951 1.00 89.75 232 ALA A N 1
ATOM 1780 C CA . ALA A 1 232 ? -7.613 6.727 18.073 1.00 89.75 232 ALA A CA 1
ATOM 1781 C C . ALA A 1 232 ? -6.862 6.531 16.739 1.00 89.75 232 ALA A C 1
ATOM 1783 O O . ALA A 1 232 ? -6.789 5.424 16.212 1.00 89.75 232 ALA A O 1
ATOM 1784 N N . GLY A 1 233 ? -6.252 7.601 16.216 1.00 87.38 233 GLY A N 1
ATOM 1785 C CA . GLY A 1 233 ? -5.435 7.557 14.999 1.00 87.38 233 GLY A CA 1
ATOM 1786 C C . GLY A 1 233 ? -4.066 6.885 15.168 1.00 87.38 233 GLY A C 1
ATOM 1787 O O . GLY A 1 233 ? -3.409 6.600 14.171 1.00 87.38 233 GLY A O 1
ATOM 1788 N N . SER A 1 234 ? -3.627 6.612 16.401 1.00 90.62 234 SER A N 1
ATOM 1789 C CA . SER A 1 234 ? -2.306 6.037 16.687 1.00 90.62 234 SER A CA 1
ATOM 1790 C C . SER A 1 234 ? -2.289 4.507 16.683 1.00 90.62 234 SER A C 1
ATOM 1792 O O . SER A 1 234 ? -1.221 3.918 16.832 1.00 90.62 234 SER A O 1
ATOM 1794 N N . LEU A 1 235 ? -3.427 3.831 16.489 1.00 89.06 235 LEU A N 1
ATOM 1795 C CA . LEU A 1 235 ? -3.487 2.362 16.525 1.00 89.06 235 LEU A CA 1
ATOM 1796 C C . LEU A 1 235 ? -2.666 1.676 15.425 1.00 89.06 235 LEU A C 1
ATOM 1798 O O . LEU A 1 235 ? -2.132 0.589 15.649 1.00 89.06 235 LEU A O 1
ATOM 1802 N N . GLY A 1 236 ? -2.468 2.344 14.283 1.00 86.00 236 GLY A N 1
ATOM 1803 C CA . GLY A 1 236 ? -1.568 1.875 13.223 1.00 86.00 236 GLY A CA 1
ATOM 1804 C C . GLY A 1 236 ? -0.107 1.708 13.675 1.00 86.00 236 GLY A C 1
ATOM 1805 O O . GLY A 1 236 ? 0.677 1.050 12.991 1.00 86.00 236 GLY A O 1
ATOM 1806 N N . LEU A 1 237 ? 0.270 2.239 14.847 1.00 90.12 237 LEU A N 1
ATOM 1807 C CA . LEU A 1 237 ? 1.570 1.986 15.469 1.00 90.12 237 LEU A CA 1
ATOM 1808 C C . LEU A 1 237 ? 1.808 0.489 15.708 1.00 90.12 237 LEU A C 1
ATOM 1810 O O . LEU A 1 237 ? 2.914 0.012 15.467 1.00 90.12 237 LEU A O 1
ATOM 1814 N N . PHE A 1 238 ? 0.797 -0.264 16.157 1.00 91.06 238 PHE A N 1
ATOM 1815 C CA . PHE A 1 238 ? 0.963 -1.687 16.478 1.00 91.06 238 PHE A CA 1
ATOM 1816 C C . PHE A 1 238 ? 1.294 -2.526 15.245 1.00 91.06 238 PHE A C 1
ATOM 1818 O O . PHE A 1 238 ? 2.168 -3.393 15.299 1.00 91.06 238 PHE A O 1
ATOM 1825 N N . MET A 1 239 ? 0.644 -2.224 14.123 1.00 91.31 239 MET A N 1
ATOM 1826 C CA . MET A 1 239 ? 0.934 -2.832 12.827 1.00 91.31 239 MET A CA 1
ATOM 1827 C C . MET A 1 239 ? 2.383 -2.557 12.408 1.00 91.31 239 MET A C 1
ATOM 1829 O O . MET A 1 239 ? 3.124 -3.482 12.086 1.00 91.31 239 MET A O 1
ATOM 1833 N N . MET A 1 240 ? 2.823 -1.302 12.506 1.00 88.25 240 MET A N 1
ATOM 1834 C CA . MET A 1 240 ? 4.163 -0.876 12.083 1.00 88.25 240 MET A CA 1
ATOM 1835 C C . MET A 1 240 ? 5.281 -1.410 12.986 1.00 88.25 240 MET A C 1
ATOM 1837 O O . MET A 1 240 ? 6.342 -1.813 12.498 1.00 88.25 240 MET A O 1
ATOM 1841 N N . LEU A 1 241 ? 5.041 -1.483 14.298 1.00 91.19 241 LEU A N 1
ATOM 1842 C CA . LEU A 1 241 ? 5.940 -2.159 15.233 1.00 91.19 241 LEU A CA 1
ATOM 1843 C C . LEU A 1 241 ? 6.034 -3.650 14.911 1.00 91.19 241 LEU A C 1
ATOM 1845 O O . LEU A 1 241 ? 7.138 -4.185 14.867 1.00 91.19 241 LEU A O 1
ATOM 1849 N N . THR A 1 242 ? 4.907 -4.307 14.635 1.00 92.88 242 THR A N 1
ATOM 1850 C CA . THR A 1 242 ? 4.894 -5.732 14.279 1.00 92.88 242 THR A CA 1
ATOM 1851 C C . THR A 1 242 ? 5.664 -5.988 12.987 1.00 92.88 242 THR A C 1
ATOM 1853 O O . THR A 1 242 ? 6.526 -6.862 12.970 1.00 92.88 242 THR A O 1
ATOM 1856 N N . LEU A 1 243 ? 5.420 -5.192 11.942 1.00 90.75 243 LEU A N 1
ATOM 1857 C CA . LEU A 1 243 ? 6.159 -5.225 10.677 1.00 90.75 243 LEU A CA 1
ATOM 1858 C C . LEU A 1 243 ? 7.675 -5.113 10.914 1.00 90.75 243 LEU A C 1
ATOM 1860 O O . LEU A 1 243 ? 8.445 -5.964 10.469 1.00 90.75 243 LEU A O 1
ATOM 1864 N N . THR A 1 244 ? 8.099 -4.093 11.664 1.00 88.12 244 THR A N 1
ATOM 1865 C CA . THR A 1 244 ? 9.522 -3.814 11.924 1.00 88.12 244 THR A CA 1
ATOM 1866 C C . THR A 1 244 ? 10.181 -4.921 12.749 1.00 88.12 244 THR A C 1
ATOM 1868 O O . THR A 1 244 ? 11.265 -5.402 12.407 1.00 88.12 244 THR A O 1
ATOM 1871 N N . LEU A 1 245 ? 9.522 -5.359 13.826 1.00 90.69 245 LEU A N 1
ATOM 1872 C CA . LEU A 1 245 ? 10.007 -6.438 14.687 1.00 90.69 245 LEU A CA 1
ATOM 1873 C C . LEU A 1 245 ? 10.083 -7.762 13.928 1.00 90.69 245 LEU A C 1
ATOM 1875 O O . LEU A 1 245 ? 11.048 -8.504 14.100 1.00 90.69 245 LEU A O 1
ATOM 1879 N N . TRP A 1 246 ? 9.101 -8.047 13.072 1.00 91.25 246 TRP A N 1
ATOM 1880 C CA . TRP A 1 246 ? 9.084 -9.263 12.271 1.00 91.25 246 TRP A CA 1
ATOM 1881 C C . TRP A 1 246 ? 10.230 -9.304 11.264 1.00 91.25 246 TRP A C 1
ATOM 1883 O O . TRP A 1 246 ? 10.899 -10.329 11.173 1.00 91.25 246 TRP A O 1
ATOM 1893 N N . ILE A 1 247 ? 10.501 -8.204 10.552 1.00 86.56 247 ILE A N 1
ATOM 1894 C CA . ILE A 1 247 ? 11.641 -8.121 9.624 1.00 86.56 247 ILE A CA 1
ATOM 1895 C C . ILE A 1 247 ? 12.951 -8.395 10.377 1.00 86.56 247 ILE A C 1
ATOM 1897 O O . ILE A 1 247 ? 13.715 -9.282 9.996 1.00 86.56 247 ILE A O 1
ATOM 1901 N N . ALA A 1 248 ? 13.168 -7.716 11.508 1.00 87.06 248 ALA A N 1
ATOM 1902 C CA . ALA A 1 248 ? 14.364 -7.917 12.324 1.00 87.06 248 ALA A CA 1
ATOM 1903 C C . ALA A 1 248 ? 14.493 -9.364 12.842 1.00 87.06 248 ALA A C 1
ATOM 1905 O O . ALA A 1 248 ? 15.586 -9.936 12.824 1.00 87.06 248 ALA A O 1
ATOM 1906 N N . LEU A 1 249 ? 13.386 -9.968 13.286 1.00 89.44 249 LEU A N 1
ATOM 1907 C CA . LEU A 1 249 ? 13.335 -11.358 13.746 1.00 89.44 249 LEU A CA 1
ATOM 1908 C C . LEU A 1 249 ? 13.625 -12.342 12.602 1.00 89.44 249 LEU A C 1
ATOM 1910 O O . LEU A 1 249 ? 14.382 -13.300 12.782 1.00 89.44 249 LEU A O 1
ATOM 1914 N N . TYR A 1 250 ? 13.031 -12.118 11.432 1.00 85.88 250 TYR A N 1
ATOM 1915 C CA . TYR A 1 250 ? 13.162 -12.996 10.277 1.00 85.88 250 TYR A CA 1
ATOM 1916 C C . TYR A 1 250 ? 14.613 -13.060 9.790 1.00 85.88 250 TYR A C 1
ATOM 1918 O O . TYR A 1 250 ? 15.164 -14.158 9.652 1.00 85.88 250 TYR A O 1
ATOM 1926 N N . ASP A 1 251 ? 15.257 -11.902 9.644 1.00 82.19 251 ASP A N 1
ATOM 1927 C CA . ASP A 1 251 ? 16.622 -11.810 9.123 1.00 82.19 251 ASP A CA 1
ATOM 1928 C C . ASP A 1 251 ? 17.675 -12.244 10.147 1.00 82.19 251 ASP A C 1
ATOM 1930 O O . ASP A 1 251 ? 18.602 -12.984 9.812 1.00 82.19 251 ASP A O 1
ATOM 1934 N N . ARG A 1 252 ? 17.536 -11.839 11.417 1.00 83.62 252 ARG A N 1
ATOM 1935 C CA . ARG A 1 252 ? 18.573 -12.098 12.433 1.00 83.62 252 ARG A CA 1
ATOM 1936 C C . ARG A 1 252 ? 18.424 -13.416 13.175 1.00 83.62 252 ARG A C 1
ATOM 1938 O O . ARG A 1 252 ? 19.410 -13.910 13.715 1.00 83.62 252 ARG A O 1
ATOM 1945 N N . VAL A 1 253 ? 17.215 -13.969 13.245 1.00 85.62 253 VAL A N 1
ATOM 1946 C CA . VAL A 1 253 ? 16.938 -15.161 14.058 1.00 85.62 253 VAL A CA 1
ATOM 1947 C C . VAL A 1 253 ? 16.472 -16.316 13.186 1.00 85.62 253 VAL A C 1
ATOM 1949 O O . VAL A 1 253 ? 17.097 -17.376 13.204 1.00 85.62 253 VAL A O 1
ATOM 1952 N N . ILE A 1 254 ? 15.414 -16.127 12.392 1.00 84.69 254 ILE A N 1
ATOM 1953 C CA . ILE A 1 254 ? 14.776 -17.236 11.665 1.00 84.69 254 ILE A CA 1
ATOM 1954 C C . ILE A 1 254 ? 15.687 -17.776 10.558 1.00 84.69 254 ILE A C 1
ATOM 1956 O O . ILE A 1 254 ? 15.908 -18.987 10.510 1.00 84.69 254 ILE A O 1
ATOM 1960 N N . ILE A 1 255 ? 16.243 -16.919 9.694 1.00 84.56 255 ILE A N 1
ATOM 1961 C CA . ILE A 1 255 ? 17.119 -17.355 8.592 1.00 84.56 255 ILE A CA 1
ATOM 1962 C C . ILE A 1 255 ? 18.375 -18.088 9.109 1.00 84.56 255 ILE A C 1
ATOM 1964 O O . ILE A 1 255 ? 18.634 -19.206 8.639 1.00 84.56 255 ILE A O 1
ATOM 1968 N N . PRO A 1 256 ? 19.146 -17.549 10.079 1.00 84.25 256 PRO A N 1
ATOM 1969 C CA . PRO A 1 256 ? 20.325 -18.235 10.602 1.00 84.25 256 PRO A CA 1
ATOM 1970 C C . PRO A 1 256 ? 19.978 -19.555 11.291 1.00 84.25 256 PRO A C 1
ATOM 1972 O O . PRO A 1 256 ? 20.651 -20.563 11.067 1.00 84.25 256 PRO A O 1
ATOM 1975 N N . LEU A 1 257 ? 18.902 -19.584 12.085 1.00 83.56 257 LEU A N 1
ATOM 1976 C CA . LEU A 1 257 ? 18.476 -20.790 12.793 1.00 83.56 257 LEU A CA 1
ATOM 1977 C C . LEU A 1 257 ? 17.996 -21.872 11.818 1.00 83.56 257 LEU A C 1
ATOM 1979 O O . LEU A 1 257 ? 18.425 -23.021 11.915 1.00 83.56 257 LEU A O 1
ATOM 1983 N N . ALA A 1 258 ? 17.171 -21.511 10.833 1.00 83.25 258 ALA A N 1
ATOM 1984 C CA . ALA A 1 258 ? 16.705 -22.433 9.800 1.00 83.25 258 ALA A CA 1
ATOM 1985 C C . ALA A 1 258 ? 17.869 -22.979 8.960 1.00 83.25 258 ALA A C 1
ATOM 1987 O O . ALA A 1 258 ? 17.892 -24.168 8.635 1.00 83.25 258 ALA A O 1
ATOM 1988 N N . SER A 1 259 ? 18.857 -22.135 8.651 1.00 85.88 259 SER A N 1
ATOM 1989 C CA . SER A 1 259 ? 20.061 -22.541 7.921 1.00 85.88 259 SER A CA 1
ATOM 1990 C C . SER A 1 259 ? 20.943 -23.481 8.747 1.00 85.88 259 SER A C 1
ATOM 1992 O O . SER A 1 259 ? 21.451 -24.468 8.212 1.00 85.88 259 SER A O 1
ATOM 1994 N N . LYS A 1 260 ? 21.056 -23.237 10.060 1.00 85.31 260 LYS A N 1
ATOM 1995 C CA . LYS A 1 260 ? 21.771 -24.106 11.006 1.00 85.31 260 LYS A CA 1
ATOM 1996 C C . LYS A 1 260 ? 21.096 -25.471 11.155 1.00 85.31 260 LYS A C 1
ATOM 1998 O O . LYS A 1 260 ? 21.783 -26.485 11.129 1.00 85.31 260 LYS A O 1
ATOM 2003 N N . ILE A 1 261 ? 19.765 -25.509 11.260 1.00 87.81 261 ILE A N 1
ATOM 2004 C CA . ILE A 1 261 ? 18.992 -26.758 11.383 1.00 87.81 261 ILE A CA 1
ATOM 2005 C C . ILE A 1 261 ? 19.051 -27.572 10.083 1.00 87.81 261 ILE A C 1
ATOM 2007 O O . ILE A 1 261 ? 19.184 -28.792 10.118 1.00 87.81 261 ILE A O 1
ATOM 2011 N N . ARG A 1 262 ? 18.949 -26.911 8.923 1.00 79.62 262 ARG A N 1
ATOM 2012 C CA . ARG A 1 262 ? 18.888 -27.584 7.615 1.00 79.62 262 ARG A CA 1
ATOM 2013 C C . ARG A 1 262 ? 20.271 -27.902 7.026 1.00 79.62 262 ARG A C 1
ATOM 2015 O O . ARG A 1 262 ? 20.341 -28.562 5.991 1.00 79.62 262 ARG A O 1
ATOM 2022 N N . GLY A 1 263 ? 21.353 -27.410 7.636 1.00 75.12 263 GLY A N 1
ATOM 2023 C CA . GLY A 1 263 ? 22.732 -27.586 7.161 1.00 75.12 263 GLY A CA 1
ATOM 2024 C C . GLY A 1 263 ? 23.035 -26.916 5.812 1.00 75.12 263 GLY A C 1
ATOM 2025 O O . GLY A 1 263 ? 24.063 -27.192 5.202 1.00 75.12 263 GLY A O 1
ATOM 2026 N N . LYS A 1 264 ? 22.133 -26.061 5.314 1.00 78.12 264 LYS A N 1
ATOM 2027 C CA . LYS A 1 264 ? 22.247 -25.319 4.049 1.00 78.12 264 LYS A CA 1
ATOM 2028 C C . LYS A 1 264 ? 21.482 -23.998 4.161 1.00 78.12 264 LYS A C 1
ATOM 2030 O O . LYS A 1 264 ? 20.492 -23.979 4.897 1.00 78.12 264 LYS A O 1
ATOM 2035 N N . PRO A 1 265 ? 21.878 -22.932 3.436 1.00 73.62 265 PRO A N 1
ATOM 2036 C CA . PRO A 1 265 ? 21.155 -21.661 3.450 1.00 73.62 265 PRO A CA 1
ATOM 2037 C C . PRO A 1 265 ? 19.678 -21.904 3.126 1.00 73.62 265 PRO A C 1
ATOM 2039 O O . PRO A 1 265 ? 19.332 -22.416 2.057 1.00 73.62 265 PRO A O 1
ATOM 2042 N N . SER A 1 266 ? 18.818 -21.622 4.103 1.00 72.12 266 SER A N 1
ATOM 2043 C CA . SER A 1 266 ? 17.388 -21.906 4.047 1.00 72.12 266 SER A CA 1
ATOM 2044 C C . SER A 1 266 ? 16.628 -20.593 3.947 1.00 72.12 266 SER A C 1
ATOM 2046 O O . SER A 1 266 ? 16.407 -19.928 4.953 1.00 72.12 266 SER A O 1
ATOM 2048 N N . HIS A 1 267 ? 16.187 -20.257 2.738 1.00 76.81 267 HIS A N 1
ATOM 2049 C CA . HIS A 1 267 ? 15.316 -19.113 2.489 1.00 76.81 267 HIS A CA 1
ATOM 2050 C C . HIS A 1 267 ? 13.961 -19.608 1.987 1.00 76.81 267 HIS A C 1
ATOM 2052 O O . HIS A 1 267 ? 13.894 -20.495 1.130 1.00 76.81 267 HIS A O 1
ATOM 2058 N N . LEU A 1 268 ? 12.878 -19.048 2.529 1.00 81.31 268 LEU A N 1
ATOM 2059 C CA . LEU A 1 268 ? 11.552 -19.243 1.949 1.00 81.31 268 LEU A CA 1
ATOM 2060 C C . LEU A 1 268 ? 11.529 -18.609 0.560 1.00 81.31 268 LEU A C 1
ATOM 2062 O O . LEU A 1 268 ? 12.000 -17.486 0.383 1.00 81.31 268 LEU A O 1
ATOM 2066 N N . SER A 1 269 ? 10.960 -19.316 -0.418 1.00 84.88 269 SER A N 1
ATOM 2067 C CA . SER A 1 269 ? 10.802 -18.753 -1.757 1.00 84.88 269 SER A CA 1
ATOM 2068 C C . SER A 1 269 ? 9.922 -17.508 -1.696 1.00 84.88 269 SER A C 1
ATOM 2070 O O . SER A 1 269 ? 8.940 -17.460 -0.954 1.00 84.88 269 SER A O 1
ATOM 2072 N N . THR A 1 270 ? 10.225 -16.525 -2.536 1.00 86.06 270 THR A N 1
ATOM 2073 C CA . THR A 1 270 ? 9.464 -15.284 -2.662 1.00 86.06 270 THR A CA 1
ATOM 2074 C C . THR A 1 270 ? 7.966 -15.543 -2.870 1.00 86.06 270 THR A C 1
ATOM 2076 O O . THR A 1 270 ? 7.130 -14.956 -2.189 1.00 86.06 270 THR A O 1
ATOM 2079 N N . LYS A 1 271 ? 7.610 -16.538 -3.694 1.00 87.50 271 LYS A N 1
ATOM 2080 C CA . LYS A 1 271 ? 6.212 -16.954 -3.915 1.00 87.50 271 LYS A CA 1
ATOM 2081 C C . LYS A 1 271 ? 5.553 -17.542 -2.661 1.00 87.50 271 LYS A C 1
ATOM 2083 O O . LYS A 1 271 ? 4.375 -17.322 -2.406 1.00 87.50 271 LYS A O 1
ATOM 2088 N N . GLN A 1 272 ? 6.310 -18.276 -1.845 1.00 90.25 272 GLN A N 1
ATOM 2089 C CA . GLN A 1 272 ? 5.800 -18.818 -0.581 1.00 90.25 272 GLN A CA 1
ATOM 2090 C C . GLN A 1 272 ? 5.568 -17.705 0.444 1.00 90.25 272 GLN A C 1
ATOM 2092 O O . GLN A 1 272 ? 4.554 -17.713 1.130 1.00 90.25 272 GLN A O 1
ATOM 2097 N N . ARG A 1 273 ? 6.471 -16.724 0.524 1.00 91.81 273 ARG A N 1
ATOM 2098 C CA . ARG A 1 273 ? 6.311 -15.567 1.417 1.00 91.81 273 ARG A CA 1
ATOM 2099 C C . ARG A 1 273 ? 5.104 -14.715 1.022 1.00 91.81 273 ARG A C 1
ATOM 2101 O O . ARG A 1 273 ? 4.278 -14.424 1.878 1.00 91.81 273 ARG A O 1
ATOM 2108 N N . MET A 1 274 ? 4.932 -14.432 -0.271 1.00 93.12 274 MET A N 1
ATOM 2109 C CA . MET A 1 274 ? 3.728 -13.768 -0.790 1.00 93.12 274 MET A CA 1
ATOM 2110 C C . MET A 1 274 ? 2.447 -14.552 -0.451 1.00 93.12 274 MET A C 1
ATOM 2112 O O . MET A 1 274 ? 1.484 -13.964 0.033 1.00 93.12 274 MET A O 1
ATOM 2116 N N . SER A 1 275 ? 2.451 -15.881 -0.627 1.00 94.06 275 SER A N 1
ATOM 2117 C CA . SER A 1 275 ? 1.341 -16.765 -0.232 1.00 94.06 275 SER A CA 1
ATOM 2118 C C . SER A 1 275 ? 0.988 -16.638 1.254 1.00 94.06 275 SER A C 1
ATOM 2120 O O . SER A 1 275 ? -0.188 -16.541 1.591 1.00 94.06 275 SER A O 1
ATOM 2122 N N . ILE A 1 276 ? 1.988 -16.656 2.143 1.00 95.06 276 ILE A N 1
ATOM 2123 C CA . ILE A 1 276 ? 1.787 -16.521 3.595 1.00 95.06 276 ILE A CA 1
ATOM 2124 C C . ILE A 1 276 ? 1.184 -15.151 3.920 1.00 95.06 276 ILE A C 1
ATOM 2126 O O . ILE A 1 276 ? 0.217 -15.076 4.676 1.00 95.06 276 ILE A O 1
ATOM 2130 N N . GLY A 1 277 ? 1.700 -14.085 3.302 1.00 95.50 277 GLY A N 1
ATOM 2131 C CA . GLY A 1 277 ? 1.185 -12.731 3.495 1.00 95.50 277 GLY A CA 1
ATOM 2132 C C . GLY A 1 277 ? -0.288 -12.588 3.097 1.00 95.50 277 GLY A C 1
ATOM 2133 O O . GLY A 1 277 ? -1.070 -12.003 3.840 1.00 95.50 277 GLY A O 1
ATOM 2134 N N . LEU A 1 278 ? -0.705 -13.200 1.982 1.00 96.06 278 LEU A N 1
ATOM 2135 C CA . LEU A 1 278 ? -2.111 -13.215 1.554 1.00 96.06 278 LEU A CA 1
ATOM 2136 C C . LEU A 1 278 ? -3.030 -13.932 2.555 1.00 96.06 278 LEU A C 1
ATOM 2138 O O . LEU A 1 278 ? -4.116 -13.438 2.856 1.00 96.06 278 LEU A O 1
ATOM 2142 N N . ILE A 1 279 ? -2.586 -15.069 3.101 1.00 97.12 279 ILE A N 1
ATOM 2143 C CA . ILE A 1 279 ? -3.340 -15.818 4.118 1.00 97.12 279 ILE A CA 1
ATOM 2144 C C . ILE A 1 279 ? -3.477 -14.990 5.401 1.00 97.12 279 ILE A C 1
ATOM 2146 O O . ILE A 1 279 ? -4.573 -14.894 5.955 1.00 97.12 279 ILE A O 1
ATOM 2150 N N . PHE A 1 280 ? -2.393 -14.360 5.860 1.00 96.94 280 PHE A N 1
ATOM 2151 C CA . PHE A 1 280 ? -2.429 -13.490 7.037 1.00 96.94 280 PHE A CA 1
ATOM 2152 C C . PHE A 1 280 ? -3.293 -12.250 6.824 1.00 96.94 280 PHE A C 1
ATOM 2154 O O . PHE A 1 280 ? -3.985 -11.849 7.753 1.00 96.94 280 PHE A O 1
ATOM 2161 N N . SER A 1 281 ? -3.344 -11.700 5.610 1.00 96.69 281 SER A N 1
ATOM 2162 C CA . SER A 1 281 ? -4.245 -10.589 5.291 1.00 96.69 281 SER A CA 1
ATOM 2163 C C . SER A 1 281 ? -5.720 -11.003 5.407 1.00 96.69 281 SER A C 1
ATOM 2165 O O . SER A 1 281 ? -6.521 -10.290 6.009 1.00 96.69 281 SER A O 1
ATOM 2167 N N . ALA A 1 282 ? -6.082 -12.199 4.925 1.00 97.19 282 ALA A N 1
ATOM 2168 C CA . ALA A 1 282 ? -7.438 -12.730 5.093 1.00 97.19 282 ALA A CA 1
ATOM 2169 C C . ALA A 1 282 ? -7.781 -13.001 6.571 1.00 97.19 282 ALA A C 1
ATOM 2171 O O . ALA A 1 282 ? -8.872 -12.658 7.029 1.00 97.19 282 ALA A O 1
ATOM 2172 N N . LEU A 1 283 ? -6.840 -13.574 7.330 1.00 97.56 283 LEU A N 1
ATOM 2173 C CA . LEU A 1 283 ? -7.007 -13.821 8.764 1.00 97.56 283 LEU A CA 1
ATOM 2174 C C . LEU A 1 283 ? -7.130 -12.514 9.562 1.00 97.56 283 LEU A C 1
ATOM 2176 O O . LEU A 1 283 ? -7.961 -12.427 10.460 1.00 97.56 283 LEU A O 1
ATOM 2180 N N . SER A 1 284 ? -6.341 -11.498 9.210 1.00 96.94 284 SER A N 1
ATOM 2181 C CA . SER A 1 284 ? -6.387 -10.152 9.788 1.00 96.94 284 SER A CA 1
ATOM 2182 C C . SER A 1 284 ? -7.793 -9.553 9.688 1.00 96.94 284 SER A C 1
ATOM 2184 O O . SER A 1 284 ? -8.348 -9.127 10.702 1.00 96.94 284 SER A O 1
ATOM 2186 N N . MET A 1 285 ? -8.412 -9.602 8.502 1.00 97.44 285 MET A N 1
ATOM 2187 C CA . MET A 1 285 ? -9.785 -9.119 8.299 1.00 97.44 285 MET A CA 1
ATOM 2188 C C . MET A 1 285 ? -10.822 -9.946 9.069 1.00 97.44 285 MET A C 1
ATOM 2190 O O . MET A 1 285 ? -11.759 -9.382 9.630 1.00 97.44 285 MET A O 1
ATOM 2194 N N . ALA A 1 286 ? -10.649 -11.268 9.156 1.00 97.94 286 ALA A N 1
ATOM 2195 C CA . ALA A 1 286 ? -11.545 -12.122 9.938 1.00 97.94 286 ALA A CA 1
ATOM 2196 C C . ALA A 1 286 ? -11.479 -11.802 11.444 1.00 97.94 286 ALA A C 1
ATOM 2198 O O . ALA A 1 286 ? -12.513 -11.699 12.101 1.00 97.94 286 ALA A O 1
ATOM 2199 N N . LEU A 1 287 ? -10.277 -11.588 11.993 1.00 97.50 287 LEU A N 1
ATOM 2200 C CA . LEU A 1 287 ? -10.103 -11.160 13.386 1.00 97.50 287 LEU A CA 1
ATOM 2201 C C . LEU A 1 287 ? -10.747 -9.798 13.641 1.00 97.50 287 LEU A C 1
ATOM 2203 O O . LEU A 1 287 ? -11.367 -9.599 14.686 1.00 97.50 287 LEU A O 1
ATOM 2207 N N . TRP A 1 288 ? -10.641 -8.882 12.679 1.00 97.00 288 TRP A N 1
ATOM 2208 C CA . TRP A 1 288 ? -11.274 -7.575 12.784 1.00 97.00 288 TRP A CA 1
ATOM 2209 C C . TRP A 1 288 ? -12.804 -7.673 12.786 1.00 97.00 288 TRP A C 1
ATOM 2211 O O . TRP A 1 288 ? -13.459 -7.058 13.628 1.00 97.00 288 TRP A O 1
ATOM 2221 N N . ALA A 1 289 ? -13.365 -8.520 11.920 1.00 97.38 289 ALA A N 1
ATOM 2222 C CA . ALA A 1 289 ? -14.796 -8.805 11.873 1.00 97.38 289 ALA A CA 1
ATOM 2223 C C . ALA A 1 289 ? -15.315 -9.408 13.190 1.00 97.38 289 ALA A C 1
ATOM 2225 O O . ALA A 1 289 ? -16.363 -8.997 13.690 1.00 97.38 289 ALA A O 1
ATOM 2226 N N . ILE A 1 290 ? -14.566 -10.340 13.790 1.00 97.75 290 ILE A N 1
ATOM 2227 C CA . ILE A 1 290 ? -14.902 -10.933 15.095 1.00 97.75 290 ILE A CA 1
ATOM 2228 C C . ILE A 1 290 ? -14.898 -9.862 16.190 1.00 97.75 290 ILE A C 1
ATOM 2230 O O . ILE A 1 290 ? -15.864 -9.759 16.948 1.00 97.75 290 ILE A O 1
ATOM 2234 N N . ALA A 1 291 ? -13.843 -9.044 16.259 1.00 97.19 291 ALA A N 1
ATOM 2235 C CA . ALA A 1 291 ? -13.750 -7.969 17.242 1.00 97.19 291 ALA A CA 1
ATOM 2236 C C . ALA A 1 291 ? -14.908 -6.967 17.097 1.00 97.19 291 ALA A C 1
ATOM 2238 O O . ALA A 1 291 ? -15.492 -6.555 18.099 1.00 97.19 291 ALA A O 1
ATOM 2239 N N . GLU A 1 292 ? -15.287 -6.630 15.862 1.00 96.94 292 GLU A N 1
ATOM 2240 C CA . GLU A 1 292 ? -16.415 -5.738 15.593 1.00 96.94 292 GLU A CA 1
ATOM 2241 C C . GLU A 1 292 ? -17.763 -6.354 15.972 1.00 96.94 292 GLU A C 1
ATOM 2243 O O . GLU A 1 292 ? -18.588 -5.676 16.580 1.00 96.94 292 GLU A O 1
ATOM 2248 N N . THR A 1 293 ? -17.959 -7.649 15.707 1.00 96.19 293 THR A N 1
ATOM 2249 C CA . THR A 1 293 ? -19.169 -8.377 16.127 1.00 96.19 293 THR A CA 1
ATOM 2250 C C . THR A 1 293 ? -19.343 -8.280 17.647 1.00 96.19 293 THR A C 1
ATOM 2252 O O . THR A 1 293 ? -20.399 -7.891 18.144 1.00 96.19 293 THR A O 1
ATOM 2255 N N . MET A 1 294 ? -18.269 -8.548 18.400 1.00 96.38 294 MET A N 1
ATOM 2256 C CA . MET A 1 294 ? -18.277 -8.468 19.865 1.00 96.38 294 MET A CA 1
ATOM 2257 C C . MET A 1 294 ? -18.521 -7.041 20.373 1.00 96.38 294 MET A C 1
ATOM 2259 O O . MET A 1 294 ? -19.299 -6.842 21.311 1.00 96.38 294 MET A O 1
ATOM 2263 N N . ARG A 1 295 ? -17.874 -6.043 19.759 1.00 96.88 295 ARG A N 1
ATOM 2264 C CA . ARG A 1 295 ? -18.022 -4.625 20.119 1.00 96.88 295 ARG A CA 1
ATOM 2265 C C . ARG A 1 295 ? -19.455 -4.144 19.898 1.00 96.88 295 ARG A C 1
ATOM 2267 O O . ARG A 1 295 ? -20.035 -3.517 20.785 1.00 96.88 295 ARG A O 1
ATOM 2274 N N . ARG A 1 296 ? -20.038 -4.467 18.743 1.00 95.00 296 ARG A N 1
ATOM 2275 C CA . ARG A 1 296 ? -21.413 -4.105 18.384 1.00 95.00 296 ARG A CA 1
ATOM 2276 C C . ARG A 1 296 ? -22.433 -4.758 19.318 1.00 95.00 296 ARG A C 1
ATOM 2278 O O . ARG A 1 296 ? -23.330 -4.073 19.808 1.00 95.00 296 ARG A O 1
ATOM 2285 N N . ASP A 1 297 ? -22.269 -6.039 19.640 1.00 95.12 297 ASP A N 1
ATOM 2286 C CA . ASP A 1 297 ? -23.138 -6.731 20.602 1.00 95.12 297 ASP A CA 1
ATOM 2287 C C . ASP A 1 297 ? -23.110 -6.072 21.988 1.00 95.12 297 ASP A C 1
ATOM 2289 O O . ASP A 1 297 ? -24.142 -5.972 22.661 1.00 95.12 297 ASP A O 1
ATOM 2293 N N . LEU A 1 298 ? -21.939 -5.597 22.425 1.00 95.06 298 LEU A N 1
ATOM 2294 C CA . LEU A 1 298 ? -21.806 -4.824 23.661 1.00 95.06 298 LEU A CA 1
ATOM 2295 C C . LEU A 1 298 ? -22.487 -3.456 23.559 1.00 95.06 298 LEU A C 1
ATOM 2297 O O . LEU A 1 298 ? -23.172 -3.071 24.506 1.00 95.06 298 LEU A O 1
ATOM 2301 N N . ALA A 1 299 ? -22.363 -2.759 22.426 1.00 94.44 299 ALA A N 1
ATOM 2302 C CA . ALA A 1 299 ? -23.038 -1.480 22.198 1.00 94.44 299 ALA A CA 1
ATOM 2303 C C . ALA A 1 299 ? -24.561 -1.612 22.318 1.00 94.44 299 ALA A C 1
ATOM 2305 O O . ALA A 1 299 ? -25.199 -0.800 22.988 1.00 94.44 299 ALA A O 1
ATOM 2306 N N . ILE A 1 300 ? -25.137 -2.673 21.746 1.00 93.56 300 ILE A N 1
ATOM 2307 C CA . ILE A 1 300 ? -26.574 -2.962 21.839 1.00 93.56 300 ILE A CA 1
ATOM 2308 C C . ILE A 1 300 ? -26.969 -3.275 23.288 1.00 93.56 300 ILE A C 1
ATOM 2310 O O . ILE A 1 300 ? -27.915 -2.686 23.808 1.00 93.56 300 ILE A O 1
ATOM 2314 N N . LYS A 1 301 ? -26.222 -4.150 23.975 1.00 94.69 301 LYS A N 1
ATOM 2315 C CA . LYS A 1 301 ? -26.498 -4.521 25.379 1.00 94.69 301 LYS A CA 1
ATOM 2316 C C . LYS A 1 301 ? -26.408 -3.337 26.346 1.00 94.69 301 LYS A C 1
ATOM 2318 O O . LYS A 1 301 ? -27.117 -3.322 27.346 1.00 94.69 301 LYS A O 1
ATOM 2323 N N . GLN A 1 302 ? -25.537 -2.372 26.064 1.00 94.00 302 GLN A N 1
ATOM 2324 C CA . GLN A 1 302 ? -25.329 -1.175 26.887 1.00 94.00 302 GLN A CA 1
ATOM 2325 C C . GLN A 1 302 ? -26.263 -0.014 26.508 1.00 94.00 302 GLN A C 1
ATOM 2327 O O . GLN A 1 302 ? -26.220 1.029 27.156 1.00 94.00 302 GLN A O 1
ATOM 2332 N N . GLY A 1 303 ? -27.118 -0.181 25.492 1.00 92.50 303 GLY A N 1
ATOM 2333 C CA . GLY A 1 303 ? -28.058 0.855 25.055 1.00 92.50 303 GLY A CA 1
ATOM 2334 C C . GLY A 1 303 ? -27.414 1.990 24.251 1.00 92.50 303 GLY A C 1
ATOM 2335 O O . GLY A 1 303 ? -27.977 3.077 24.167 1.00 92.50 303 GLY A O 1
ATOM 2336 N N . PHE A 1 304 ? -26.242 1.758 23.652 1.00 92.56 304 PHE A N 1
ATOM 2337 C CA . PHE A 1 304 ? -25.541 2.728 22.804 1.00 92.56 304 PHE A CA 1
ATOM 2338 C C . PHE A 1 304 ? -25.879 2.604 21.310 1.00 92.56 304 PHE A C 1
ATOM 2340 O O . PHE A 1 304 ? -25.258 3.291 20.501 1.00 92.56 304 PHE A O 1
ATOM 2347 N N . SER A 1 305 ? -26.860 1.774 20.930 1.00 87.06 305 SER A N 1
ATOM 2348 C CA . SER A 1 305 ? -27.261 1.532 19.531 1.00 87.06 305 SER A CA 1
ATOM 2349 C C . SER A 1 305 ? -27.493 2.821 18.746 1.00 87.06 305 SER A C 1
ATOM 2351 O O . SER A 1 305 ? -26.966 2.983 17.650 1.00 87.06 305 SER A O 1
ATOM 2353 N N . ASP A 1 306 ? -28.223 3.771 19.327 1.00 89.06 306 ASP A N 1
ATOM 2354 C CA . ASP A 1 306 ? -28.585 5.035 18.677 1.00 89.06 306 ASP A CA 1
ATOM 2355 C C . ASP A 1 306 ? -27.632 6.188 19.018 1.00 89.06 306 ASP A C 1
ATOM 2357 O O . ASP A 1 306 ? -27.856 7.316 18.586 1.00 89.06 306 ASP A O 1
ATOM 2361 N N . ASN A 1 307 ? -26.558 5.920 19.771 1.00 89.12 307 ASN A N 1
ATOM 2362 C CA . ASN A 1 307 ? -25.556 6.913 20.147 1.00 89.12 307 ASN A CA 1
ATOM 2363 C C . ASN A 1 307 ? -24.261 6.716 19.333 1.00 89.12 307 ASN A C 1
ATOM 2365 O O . ASN A 1 307 ? -23.458 5.853 19.692 1.00 89.12 307 ASN A O 1
ATOM 2369 N N . PRO A 1 308 ? -23.990 7.537 18.298 1.00 86.56 308 PRO A N 1
ATOM 2370 C CA . PRO A 1 308 ? -22.802 7.395 17.451 1.00 86.56 308 PRO A CA 1
ATOM 2371 C C . PRO A 1 308 ? -21.472 7.595 18.183 1.00 86.56 308 PRO A C 1
ATOM 2373 O O . PRO A 1 308 ? -20.438 7.126 17.716 1.00 86.56 308 PRO A O 1
ATOM 2376 N N . THR A 1 309 ? -21.482 8.299 19.318 1.00 88.88 309 THR A N 1
ATOM 2377 C CA . THR A 1 309 ? -20.293 8.560 20.143 1.00 88.88 309 THR A CA 1
ATOM 2378 C C . THR A 1 309 ? -20.307 7.754 21.440 1.00 88.88 309 THR A C 1
ATOM 2380 O O . THR A 1 309 ? -19.537 8.046 22.353 1.00 88.88 309 THR A O 1
ATOM 2383 N N . GLY A 1 310 ? -21.208 6.775 21.561 1.00 89.50 310 GLY A N 1
ATOM 2384 C CA . GLY A 1 310 ? -21.267 5.884 22.713 1.00 89.50 310 GLY A CA 1
ATOM 2385 C C . GLY A 1 310 ? -20.003 5.034 22.793 1.00 89.50 310 GLY A C 1
ATOM 2386 O O . GLY A 1 310 ? -19.639 4.376 21.816 1.00 89.50 310 GLY A O 1
ATOM 2387 N N . VAL A 1 311 ? -19.344 5.058 23.952 1.00 93.50 311 VAL A N 1
ATOM 2388 C CA . VAL A 1 311 ? -18.129 4.284 24.220 1.00 93.50 311 VAL A CA 1
ATOM 2389 C C . VAL A 1 311 ? -18.515 3.006 24.947 1.00 93.50 311 VAL A C 1
ATOM 2391 O O . VAL A 1 311 ? -19.036 3.056 26.062 1.00 93.50 311 VAL A O 1
ATOM 2394 N N . VAL A 1 312 ? -18.261 1.859 24.321 1.00 94.75 312 VAL A N 1
ATOM 2395 C CA . VAL A 1 312 ? -18.521 0.561 24.940 1.00 94.75 312 VAL A CA 1
ATOM 2396 C C . VAL A 1 312 ? -17.457 0.217 25.970 1.00 94.75 312 VAL A C 1
ATOM 2398 O O . VAL A 1 312 ? -16.282 0.553 25.813 1.00 94.75 312 VAL A O 1
ATOM 2401 N N . ASN A 1 313 ? -17.849 -0.541 26.995 1.00 93.50 313 ASN A N 1
ATOM 2402 C CA . ASN A 1 313 ? -16.905 -1.127 27.952 1.00 93.50 313 ASN A CA 1
ATOM 2403 C C . ASN A 1 313 ? -16.133 -2.314 27.334 1.00 93.50 313 ASN A C 1
ATOM 2405 O O . ASN A 1 313 ? -16.310 -3.470 27.719 1.00 93.50 313 ASN A O 1
ATOM 2409 N N . MET A 1 314 ? -15.328 -2.022 26.314 1.00 94.81 314 MET A N 1
ATOM 2410 C CA . MET A 1 314 ? -14.439 -2.948 25.623 1.00 94.81 314 MET A CA 1
ATOM 2411 C C . MET A 1 314 ? -13.136 -2.217 25.334 1.00 94.81 314 MET A C 1
ATOM 2413 O O . MET A 1 314 ? -13.136 -1.190 24.659 1.00 94.81 314 MET A O 1
ATOM 2417 N N . SER A 1 315 ? -12.024 -2.751 25.835 1.00 95.06 315 SER A N 1
ATOM 2418 C CA . SER A 1 315 ? -10.712 -2.149 25.601 1.00 95.06 315 SER A CA 1
ATOM 2419 C C . SER A 1 315 ? -10.341 -2.192 24.120 1.00 95.06 315 SER A C 1
ATOM 2421 O O . SER A 1 315 ? -10.503 -3.220 23.456 1.00 95.06 315 SER A O 1
ATOM 2423 N N . VAL A 1 316 ? -9.745 -1.109 23.626 1.00 94.62 316 VAL A N 1
ATOM 2424 C CA . VAL A 1 316 ? -9.196 -1.004 22.267 1.00 94.62 316 VAL A CA 1
ATOM 2425 C C . VAL A 1 316 ? -8.130 -2.072 21.965 1.00 94.62 316 VAL A C 1
ATOM 2427 O O . VAL A 1 316 ? -7.891 -2.406 20.807 1.00 94.62 316 VAL A O 1
ATOM 2430 N N . MET A 1 317 ? -7.536 -2.683 22.998 1.00 93.50 317 MET A N 1
ATOM 2431 C CA . MET A 1 317 ? -6.572 -3.785 22.866 1.00 93.50 317 MET A CA 1
ATOM 2432 C C . MET A 1 317 ? -7.155 -5.039 22.209 1.00 93.50 317 MET A C 1
ATOM 2434 O O . MET A 1 317 ? -6.402 -5.861 21.694 1.00 93.50 317 MET A O 1
ATOM 2438 N N . TRP A 1 318 ? -8.480 -5.180 22.147 1.00 95.06 318 TRP A N 1
ATOM 2439 C CA . TRP A 1 318 ? -9.117 -6.239 21.360 1.00 95.06 318 TRP A CA 1
ATOM 2440 C C . TRP A 1 318 ? -8.862 -6.123 19.850 1.00 95.06 318 TRP A C 1
ATOM 2442 O O . TRP A 1 318 ? -8.997 -7.117 19.142 1.00 95.06 318 TRP A O 1
ATOM 2452 N N . LEU A 1 319 ? -8.447 -4.951 19.356 1.00 94.75 319 LEU A N 1
ATOM 2453 C CA . LEU A 1 319 ? -8.027 -4.756 17.964 1.00 94.75 319 LEU A CA 1
ATOM 2454 C C . LEU A 1 319 ? -6.568 -5.175 17.721 1.00 94.75 319 LEU A C 1
ATOM 2456 O O . LEU A 1 319 ? -6.141 -5.310 16.576 1.00 94.75 319 LEU A O 1
ATOM 2460 N N . LEU A 1 320 ? -5.793 -5.410 18.784 1.00 94.00 320 LEU A N 1
ATOM 2461 C CA . LEU A 1 320 ? -4.374 -5.749 18.689 1.00 94.00 320 LEU A CA 1
ATOM 2462 C C . LEU A 1 320 ? -4.096 -7.012 17.847 1.00 94.00 320 LEU A C 1
ATOM 2464 O O . LEU A 1 320 ? -3.174 -6.961 17.032 1.00 94.00 320 LEU A O 1
ATOM 2468 N N . PRO A 1 321 ? -4.867 -8.118 17.951 1.00 95.94 321 PRO A N 1
ATOM 2469 C CA . PRO A 1 321 ? -4.660 -9.294 17.104 1.00 95.94 321 PRO A CA 1
ATOM 2470 C C . PRO A 1 321 ? -4.793 -8.995 15.607 1.00 95.94 321 PRO A C 1
ATOM 2472 O O . PRO A 1 321 ? -4.020 -9.531 14.814 1.00 95.94 321 PRO A O 1
ATOM 2475 N N . HIS A 1 322 ? -5.732 -8.120 15.227 1.00 95.50 322 HIS A N 1
ATOM 2476 C CA . HIS A 1 322 ? -5.883 -7.659 13.849 1.00 95.50 322 HIS A CA 1
ATOM 2477 C C . HIS A 1 322 ? -4.626 -6.903 13.402 1.00 95.50 322 HIS A C 1
ATOM 2479 O O . HIS A 1 322 ? -4.000 -7.315 12.431 1.00 95.50 322 HIS A O 1
ATOM 2485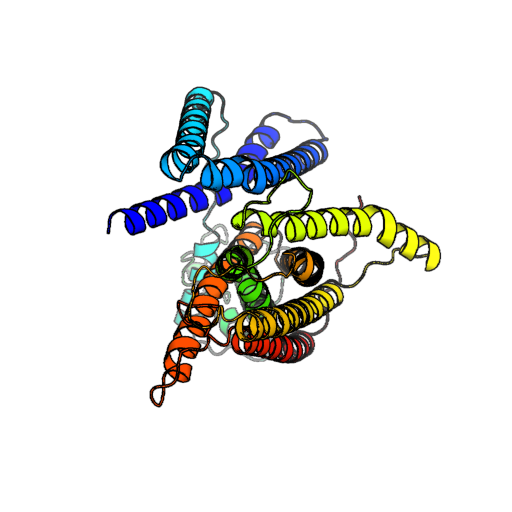 N N . PHE A 1 323 ? -4.176 -5.892 14.154 1.00 94.19 323 PHE A N 1
ATOM 2486 C CA . PHE A 1 323 ? -2.981 -5.119 13.787 1.00 94.19 323 PHE A CA 1
ATOM 2487 C C . PHE A 1 323 ? -1.698 -5.959 13.722 1.00 94.19 323 PHE A C 1
ATOM 2489 O O . PHE A 1 323 ? -0.857 -5.722 12.855 1.00 94.19 323 PHE A O 1
ATOM 2496 N N . ILE A 1 324 ? -1.539 -6.951 14.604 1.00 95.62 324 ILE A N 1
ATOM 2497 C CA . ILE A 1 324 ? -0.403 -7.883 14.555 1.00 95.62 324 ILE A CA 1
ATOM 2498 C C . ILE A 1 324 ? -0.459 -8.716 13.270 1.00 95.62 324 ILE A C 1
ATOM 2500 O O . ILE A 1 324 ? 0.534 -8.806 12.547 1.00 95.62 324 ILE A O 1
ATOM 2504 N N . MET A 1 325 ? -1.612 -9.316 12.959 1.00 95.81 325 MET A N 1
ATOM 2505 C CA . MET A 1 325 ? -1.757 -10.120 11.742 1.00 95.81 325 MET A CA 1
ATOM 2506 C C . MET A 1 325 ? -1.606 -9.281 10.475 1.00 95.81 325 MET A C 1
ATOM 2508 O O . MET A 1 325 ? -0.994 -9.752 9.520 1.00 95.81 325 MET A O 1
ATOM 2512 N N . ASP A 1 326 ? -2.093 -8.043 10.479 1.00 94.25 326 ASP A N 1
ATOM 2513 C CA . ASP A 1 326 ? -1.941 -7.115 9.360 1.00 94.25 326 ASP A CA 1
ATOM 2514 C C . ASP A 1 326 ? -0.473 -6.727 9.137 1.00 94.25 326 ASP A C 1
ATOM 2516 O O . ASP A 1 326 ? 0.036 -6.821 8.020 1.00 94.25 326 ASP A O 1
ATOM 2520 N N . GLY A 1 327 ? 0.254 -6.414 10.216 1.00 93.62 327 GLY A N 1
ATOM 2521 C CA . GLY A 1 327 ? 1.689 -6.129 10.153 1.00 93.62 327 GLY A CA 1
ATOM 2522 C C . GLY A 1 327 ? 2.509 -7.328 9.662 1.00 93.62 327 GLY A C 1
ATOM 2523 O O . GLY A 1 327 ? 3.424 -7.167 8.853 1.00 93.62 327 GLY A O 1
ATOM 2524 N N . LEU A 1 328 ? 2.163 -8.549 10.090 1.00 94.75 328 LEU A N 1
ATOM 2525 C CA . LEU A 1 328 ? 2.771 -9.779 9.567 1.00 94.75 328 LEU A CA 1
ATOM 2526 C C . LEU A 1 328 ? 2.432 -9.996 8.087 1.00 94.75 328 LEU A C 1
ATOM 2528 O O . LEU A 1 328 ? 3.312 -10.365 7.306 1.00 94.75 328 LEU A O 1
ATOM 2532 N N . ALA A 1 329 ? 1.175 -9.774 7.696 1.00 94.94 329 ALA A N 1
ATOM 2533 C CA . ALA A 1 329 ? 0.726 -9.902 6.316 1.00 94.94 329 ALA A CA 1
ATOM 2534 C C .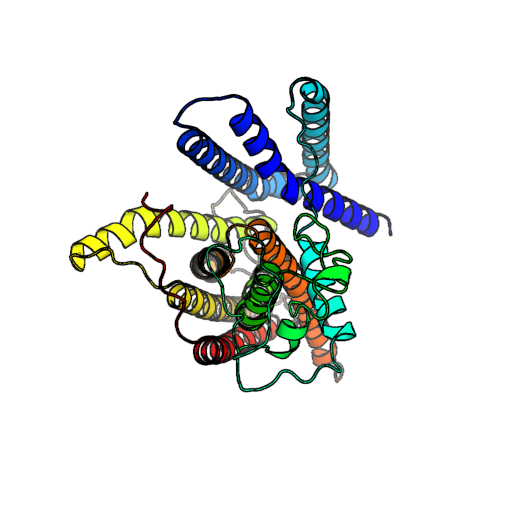 ALA A 1 329 ? 1.534 -8.991 5.391 1.00 94.94 329 ALA A C 1
ATOM 2536 O O . ALA A 1 329 ? 2.064 -9.454 4.377 1.00 94.94 329 ALA A O 1
ATOM 2537 N N . GLU A 1 330 ? 1.697 -7.727 5.777 1.00 90.88 330 GLU A N 1
ATOM 2538 C CA . GLU A 1 330 ? 2.487 -6.756 5.028 1.00 90.88 330 GLU A CA 1
ATOM 2539 C C . GLU A 1 330 ? 3.972 -7.141 4.986 1.00 90.88 330 GLU A C 1
ATOM 2541 O O . GLU A 1 330 ? 4.575 -7.131 3.912 1.00 90.88 330 GLU A O 1
ATOM 2546 N N . ALA A 1 331 ? 4.556 -7.575 6.107 1.00 91.44 331 ALA A N 1
ATOM 2547 C CA . ALA A 1 331 ? 5.964 -7.971 6.162 1.00 91.44 331 ALA A CA 1
ATOM 2548 C C . ALA A 1 331 ? 6.282 -9.144 5.221 1.00 91.44 331 ALA A C 1
ATOM 2550 O O . ALA A 1 331 ? 7.293 -9.147 4.513 1.00 91.44 331 ALA A O 1
ATOM 2551 N N . PHE A 1 332 ? 5.409 -10.151 5.197 1.00 92.38 332 PHE A N 1
ATOM 2552 C CA . PHE A 1 332 ? 5.562 -11.306 4.321 1.00 92.38 332 PHE A CA 1
ATOM 2553 C C . PHE A 1 332 ? 5.261 -10.977 2.860 1.00 92.38 332 PHE A C 1
ATOM 2555 O O . PHE A 1 332 ? 5.986 -11.446 1.978 1.00 92.38 332 PHE A O 1
ATOM 2562 N N . TYR A 1 333 ? 4.216 -10.188 2.601 1.00 92.12 333 TYR A N 1
ATOM 2563 C CA . TYR A 1 333 ? 3.775 -9.879 1.248 1.00 92.12 333 TYR A CA 1
ATOM 2564 C C . TYR A 1 333 ? 4.653 -8.823 0.579 1.00 92.12 333 TYR A C 1
ATOM 2566 O O . TYR A 1 333 ? 5.206 -9.088 -0.484 1.00 92.12 333 TYR A O 1
ATOM 2574 N N . MET A 1 334 ? 4.804 -7.641 1.180 1.00 85.31 334 MET A N 1
ATOM 2575 C CA . MET A 1 334 ? 5.430 -6.480 0.542 1.00 85.31 334 MET A CA 1
ATOM 2576 C C . MET A 1 334 ? 6.920 -6.702 0.288 1.00 85.31 334 MET A C 1
ATOM 2578 O O . MET A 1 334 ? 7.401 -6.441 -0.816 1.00 85.31 334 MET A O 1
ATOM 2582 N N . VAL A 1 335 ? 7.650 -7.237 1.273 1.00 83.88 335 VAL A N 1
ATOM 2583 C CA . VAL A 1 335 ? 9.085 -7.521 1.115 1.00 83.88 335 VAL A CA 1
ATOM 2584 C C . VAL A 1 335 ? 9.299 -8.547 0.002 1.00 83.88 335 VAL A C 1
ATOM 2586 O O . VAL A 1 335 ? 10.148 -8.355 -0.865 1.00 83.88 335 VAL A O 1
ATOM 2589 N N . ALA A 1 336 ? 8.484 -9.604 -0.026 1.00 88.38 336 ALA A N 1
ATOM 2590 C CA . ALA A 1 336 ? 8.573 -10.620 -1.064 1.00 88.38 336 ALA A CA 1
ATOM 2591 C C . ALA A 1 336 ? 8.124 -10.095 -2.438 1.00 88.38 336 ALA A C 1
ATOM 2593 O O . ALA A 1 336 ? 8.778 -10.369 -3.434 1.00 88.38 336 ALA A O 1
ATOM 2594 N N . ALA A 1 337 ? 7.055 -9.307 -2.523 1.00 87.56 337 ALA A N 1
ATOM 2595 C CA . ALA A 1 337 ? 6.595 -8.728 -3.782 1.00 87.56 337 ALA A CA 1
ATOM 2596 C C . ALA A 1 337 ? 7.664 -7.818 -4.405 1.00 87.56 337 ALA A C 1
ATOM 2598 O O . ALA A 1 337 ? 7.942 -7.934 -5.597 1.00 87.56 337 ALA A O 1
ATOM 2599 N N . ASN A 1 338 ? 8.319 -6.978 -3.598 1.00 82.75 338 ASN A N 1
ATOM 2600 C CA . ASN A 1 338 ? 9.423 -6.141 -4.067 1.00 82.75 338 ASN A CA 1
ATOM 2601 C C . ASN A 1 338 ? 10.611 -6.994 -4.538 1.00 82.75 338 ASN A C 1
ATOM 2603 O O . ASN A 1 338 ? 11.112 -6.784 -5.639 1.00 82.75 338 ASN A O 1
ATOM 2607 N N . GLU A 1 339 ? 11.028 -7.994 -3.756 1.00 82.19 339 GLU A N 1
ATOM 2608 C CA . GLU A 1 339 ? 12.100 -8.925 -4.139 1.00 82.19 339 GLU A CA 1
ATOM 2609 C C . GLU A 1 339 ? 11.777 -9.678 -5.442 1.00 82.19 339 GLU A C 1
ATOM 2611 O O . GLU A 1 339 ? 12.641 -9.823 -6.307 1.00 82.19 339 GLU A O 1
ATOM 2616 N N . PHE A 1 340 ? 10.525 -10.111 -5.617 1.00 84.44 340 PHE A N 1
ATOM 2617 C CA . PHE A 1 340 ? 10.052 -10.780 -6.828 1.00 84.44 340 PHE A CA 1
ATOM 2618 C C . PHE A 1 340 ? 10.159 -9.861 -8.044 1.00 84.44 340 PHE A C 1
ATOM 2620 O O . PHE A 1 340 ? 10.693 -10.273 -9.072 1.00 84.44 340 PHE A O 1
ATOM 2627 N N . LEU A 1 341 ? 9.700 -8.613 -7.913 1.00 80.75 341 LEU A N 1
ATOM 2628 C CA . LEU A 1 341 ? 9.788 -7.626 -8.985 1.00 80.75 341 LEU A CA 1
ATOM 2629 C C . LEU A 1 341 ? 11.243 -7.368 -9.375 1.00 80.75 341 LEU A C 1
ATOM 2631 O O . LEU A 1 341 ? 11.559 -7.399 -10.559 1.00 80.75 341 LEU A O 1
ATOM 2635 N N . TYR A 1 342 ? 12.141 -7.199 -8.403 1.00 74.75 342 TYR A N 1
ATOM 2636 C CA . TYR A 1 342 ? 13.567 -7.016 -8.684 1.00 74.75 342 TYR A CA 1
ATOM 2637 C C . TYR A 1 342 ? 14.233 -8.233 -9.333 1.00 74.75 342 TYR A C 1
ATOM 2639 O O . TYR A 1 342 ? 15.152 -8.057 -10.126 1.00 74.75 342 TYR A O 1
ATOM 2647 N N . CYS A 1 343 ? 13.804 -9.456 -9.009 1.00 75.38 343 CYS A N 1
ATOM 2648 C CA . CYS A 1 343 ? 14.356 -10.660 -9.634 1.00 75.38 343 CYS A CA 1
ATOM 2649 C C . CYS A 1 343 ? 13.908 -10.830 -11.090 1.00 75.38 343 CYS A C 1
ATOM 2651 O O . CYS A 1 343 ? 14.650 -11.389 -11.896 1.00 75.38 343 CYS A O 1
ATOM 2653 N N . GLU A 1 344 ? 12.685 -10.411 -11.415 1.00 77.25 344 GLU A N 1
ATOM 2654 C CA . GLU A 1 344 ? 12.129 -10.573 -12.759 1.00 77.25 344 GLU A CA 1
ATOM 2655 C C . GLU A 1 344 ? 12.498 -9.396 -13.669 1.00 77.25 344 GLU A C 1
ATOM 2657 O O . GLU A 1 344 ? 12.756 -9.602 -14.854 1.00 77.25 344 GLU A O 1
ATOM 2662 N N . PHE A 1 345 ? 12.579 -8.175 -13.136 1.00 74.00 345 PHE A N 1
ATOM 2663 C CA . PHE A 1 345 ? 12.973 -7.007 -13.913 1.00 74.00 345 PHE A CA 1
ATOM 2664 C C . PHE A 1 345 ? 14.491 -6.958 -14.160 1.00 74.00 345 PHE A C 1
ATOM 2666 O O . PHE A 1 345 ? 15.282 -7.170 -13.238 1.00 74.00 345 PHE A O 1
ATOM 2673 N N . PRO A 1 346 ? 14.941 -6.625 -15.384 1.00 66.25 346 PRO A N 1
ATOM 2674 C CA . PRO A 1 346 ? 16.347 -6.332 -15.629 1.00 66.25 346 PRO A CA 1
ATOM 2675 C C . PRO A 1 346 ? 16.793 -5.095 -14.836 1.00 66.25 346 PRO A C 1
ATOM 2677 O O . PRO A 1 346 ? 15.982 -4.263 -14.428 1.00 66.25 346 PRO A O 1
ATOM 2680 N N . ARG A 1 347 ? 18.109 -4.950 -14.623 1.00 61.09 347 ARG A N 1
ATOM 2681 C CA . ARG A 1 347 ? 18.691 -3.869 -13.796 1.00 61.09 347 ARG A CA 1
ATOM 2682 C C . ARG A 1 347 ? 18.264 -2.463 -14.249 1.00 61.09 347 ARG A C 1
ATOM 2684 O O . ARG A 1 347 ? 18.099 -1.578 -13.411 1.00 61.09 347 ARG A O 1
ATOM 2691 N N . THR A 1 348 ? 18.028 -2.297 -15.549 1.00 62.41 348 THR A N 1
ATOM 2692 C CA . THR A 1 348 ? 17.514 -1.089 -16.213 1.00 62.41 348 THR A CA 1
ATOM 2693 C C . THR A 1 348 ? 16.103 -0.685 -15.766 1.00 62.41 348 THR A C 1
ATOM 2695 O O . THR A 1 348 ? 15.756 0.484 -15.880 1.00 62.41 348 THR A O 1
ATOM 2698 N N . MET A 1 349 ? 15.307 -1.604 -15.204 1.00 67.12 349 MET A N 1
ATOM 2699 C CA . MET A 1 349 ? 13.903 -1.397 -14.813 1.00 67.12 349 MET A CA 1
ATOM 2700 C C . MET A 1 349 ? 13.670 -1.358 -13.291 1.00 67.12 349 MET A C 1
ATOM 2702 O O . MET A 1 349 ? 12.530 -1.397 -12.828 1.00 67.12 349 MET A O 1
ATOM 2706 N N . SER A 1 350 ? 14.725 -1.254 -12.484 1.00 64.38 350 SER A N 1
ATOM 2707 C CA . SER A 1 350 ? 14.623 -1.193 -11.015 1.00 64.38 350 SER A CA 1
ATOM 2708 C C . SER A 1 350 ? 13.717 -0.054 -10.511 1.00 64.38 350 SER A C 1
ATOM 2710 O O . SER A 1 350 ? 12.870 -0.269 -9.644 1.00 64.38 350 SER A O 1
ATOM 2712 N N . SER A 1 351 ? 13.813 1.137 -11.108 1.00 68.31 351 SER A N 1
ATOM 2713 C CA . SER A 1 351 ? 12.945 2.285 -10.799 1.00 68.31 351 SER A CA 1
ATOM 2714 C C . SER A 1 351 ? 11.470 2.032 -11.142 1.00 68.31 351 SER A C 1
ATOM 2716 O O . SER A 1 351 ? 10.571 2.515 -10.450 1.00 68.31 351 SER A O 1
ATOM 2718 N N . MET A 1 352 ? 11.198 1.217 -12.166 1.00 71.88 352 MET A N 1
ATOM 2719 C CA . MET A 1 352 ? 9.835 0.836 -12.532 1.00 71.88 352 MET A CA 1
ATOM 2720 C C . MET A 1 352 ? 9.201 -0.125 -11.539 1.00 71.88 352 MET A C 1
ATOM 2722 O O . MET A 1 352 ? 7.991 -0.051 -11.346 1.00 71.88 352 MET A O 1
ATOM 2726 N N . ALA A 1 353 ? 9.983 -0.998 -10.898 1.00 70.62 353 ALA A N 1
ATOM 2727 C CA . ALA A 1 353 ? 9.472 -1.881 -9.854 1.00 70.62 353 ALA A CA 1
ATOM 2728 C C . ALA A 1 353 ? 8.827 -1.064 -8.722 1.00 70.62 353 ALA A C 1
ATOM 2730 O O . ALA A 1 353 ? 7.686 -1.316 -8.335 1.00 70.62 353 ALA A O 1
ATOM 2731 N N . VAL A 1 354 ? 9.525 -0.018 -8.265 1.00 70.50 354 VAL A N 1
ATOM 2732 C CA . VAL A 1 354 ? 9.030 0.911 -7.238 1.00 70.50 354 VAL A CA 1
ATOM 2733 C C . VAL A 1 354 ? 7.811 1.692 -7.737 1.00 70.50 354 VAL A C 1
ATOM 2735 O O . VAL A 1 354 ? 6.813 1.805 -7.021 1.00 70.50 354 VAL A O 1
ATOM 2738 N N . GLY A 1 355 ? 7.851 2.184 -8.981 1.00 77.31 355 GLY A N 1
ATOM 2739 C CA . GLY A 1 355 ? 6.720 2.880 -9.599 1.00 77.31 355 GLY A CA 1
ATOM 2740 C C . GLY A 1 355 ? 5.463 2.009 -9.708 1.00 77.31 355 GLY A C 1
ATOM 2741 O O . GLY A 1 355 ? 4.367 2.461 -9.375 1.00 77.31 355 GLY A O 1
ATOM 2742 N N . LEU A 1 356 ? 5.613 0.745 -10.109 1.00 78.75 356 LEU A N 1
ATOM 2743 C CA . LEU A 1 356 ? 4.510 -0.205 -10.253 1.00 78.75 356 LEU A CA 1
ATOM 2744 C C . LEU A 1 356 ? 3.865 -0.531 -8.901 1.00 78.75 356 LEU A C 1
ATOM 2746 O O . LEU A 1 356 ? 2.637 -0.562 -8.813 1.00 78.75 356 LEU A O 1
ATOM 2750 N N . SER A 1 357 ? 4.665 -0.699 -7.844 1.00 77.38 357 SER A N 1
ATOM 2751 C CA . SER A 1 357 ? 4.153 -0.856 -6.477 1.00 77.38 357 SER A CA 1
ATOM 2752 C C . SER A 1 357 ? 3.350 0.372 -6.024 1.00 77.38 357 SER A C 1
ATOM 2754 O O . SER A 1 357 ? 2.250 0.224 -5.490 1.00 77.38 357 SER A O 1
ATOM 2756 N N . GLY A 1 358 ? 3.830 1.590 -6.306 1.00 81.31 358 GLY A N 1
ATOM 2757 C CA . GLY A 1 358 ? 3.098 2.825 -5.992 1.00 81.31 358 GLY A CA 1
ATOM 2758 C C . GLY A 1 358 ? 1.772 2.963 -6.755 1.00 81.31 358 GLY A C 1
ATOM 2759 O O . GLY A 1 358 ? 0.751 3.360 -6.181 1.00 81.31 358 GLY A O 1
ATOM 2760 N N . ILE A 1 359 ? 1.752 2.578 -8.036 1.00 85.25 359 ILE A N 1
ATOM 2761 C CA . ILE A 1 359 ? 0.520 2.520 -8.839 1.00 85.25 359 ILE A CA 1
ATOM 2762 C C . ILE A 1 359 ? -0.443 1.482 -8.254 1.00 85.25 359 ILE A C 1
ATOM 2764 O O . ILE A 1 359 ? -1.628 1.776 -8.104 1.00 85.25 359 ILE A O 1
ATOM 2768 N N . ALA A 1 360 ? 0.048 0.302 -7.868 1.00 86.44 360 ALA A N 1
ATOM 2769 C CA . ALA A 1 360 ? -0.779 -0.744 -7.272 1.00 86.44 360 ALA A CA 1
ATOM 2770 C C . ALA A 1 360 ? -1.448 -0.279 -5.967 1.00 86.44 360 ALA A C 1
ATOM 2772 O O . ALA A 1 360 ? -2.647 -0.495 -5.796 1.00 86.44 360 ALA A O 1
ATOM 2773 N N . MET A 1 361 ? -0.723 0.427 -5.092 1.00 86.25 361 MET A N 1
ATOM 2774 C CA . MET A 1 361 ? -1.295 1.030 -3.877 1.00 86.25 361 MET A CA 1
ATOM 2775 C C . MET A 1 361 ? -2.366 2.088 -4.193 1.00 86.25 361 MET A C 1
ATOM 2777 O O . MET A 1 361 ? -3.394 2.170 -3.515 1.00 86.25 361 MET A O 1
ATOM 2781 N N . SER A 1 362 ? -2.152 2.883 -5.245 1.00 89.75 362 SER A N 1
ATOM 2782 C CA . SER A 1 362 ? -3.104 3.913 -5.681 1.00 89.75 362 SER A CA 1
ATOM 2783 C C . SER A 1 362 ? -4.395 3.287 -6.213 1.00 89.75 362 SER A C 1
ATOM 2785 O O . SER A 1 362 ? -5.490 3.667 -5.799 1.00 89.75 362 SER A O 1
ATOM 2787 N N . VAL A 1 363 ? -4.272 2.269 -7.073 1.00 92.62 363 VAL A N 1
ATOM 2788 C CA . VAL A 1 363 ? -5.408 1.478 -7.567 1.00 92.62 363 VAL A CA 1
ATOM 2789 C C . VAL A 1 363 ? -6.136 0.804 -6.405 1.00 92.62 363 VAL A C 1
ATOM 2791 O O . VAL A 1 363 ? -7.360 0.854 -6.351 1.00 92.62 363 VAL A O 1
ATOM 2794 N N . ALA A 1 364 ? -5.409 0.239 -5.441 1.00 93.38 364 ALA A N 1
ATOM 2795 C CA . ALA A 1 364 ? -6.002 -0.386 -4.264 1.00 93.38 364 ALA A CA 1
ATOM 2796 C C . ALA A 1 364 ? -6.834 0.585 -3.424 1.00 93.38 364 ALA A C 1
ATOM 2798 O O . ALA A 1 364 ? -7.935 0.236 -3.016 1.00 93.38 364 ALA A O 1
ATOM 2799 N N . SER A 1 365 ? -6.370 1.820 -3.234 1.00 92.19 365 SER A N 1
ATOM 2800 C CA . SER A 1 365 ? -7.133 2.848 -2.509 1.00 92.19 365 SER A CA 1
ATOM 2801 C C . SER A 1 365 ? -8.449 3.194 -3.221 1.00 92.19 365 SER A C 1
ATOM 2803 O O . SER A 1 365 ? -9.489 3.359 -2.582 1.00 92.19 365 SER A O 1
ATOM 2805 N N . LEU A 1 366 ? -8.436 3.248 -4.558 1.00 94.38 366 LEU A N 1
ATOM 2806 C CA . LEU A 1 366 ? -9.646 3.458 -5.361 1.00 94.38 366 LEU A CA 1
ATOM 2807 C C . LEU A 1 366 ? -10.591 2.254 -5.303 1.00 94.38 366 LEU A C 1
ATOM 2809 O O . LEU A 1 366 ? -11.804 2.430 -5.176 1.00 94.38 366 LEU A O 1
ATOM 2813 N N . VAL A 1 367 ? -10.049 1.036 -5.365 1.00 95.44 367 VAL A N 1
ATOM 2814 C CA . VAL A 1 367 ? -10.821 -0.206 -5.225 1.00 95.44 367 VAL A CA 1
ATOM 2815 C C . VAL A 1 367 ? -11.457 -0.279 -3.838 1.00 95.44 367 VAL A C 1
ATOM 2817 O O . VAL A 1 367 ? -12.649 -0.549 -3.748 1.00 95.44 367 VAL A O 1
ATOM 2820 N N . ALA A 1 368 ? -10.721 0.045 -2.775 1.00 94.56 368 ALA A N 1
ATOM 2821 C CA . ALA A 1 368 ? -11.234 0.097 -1.410 1.00 94.56 368 ALA A CA 1
ATOM 2822 C C . ALA A 1 368 ? -12.416 1.068 -1.284 1.00 94.56 368 ALA A C 1
ATOM 2824 O O . ALA A 1 368 ? -13.476 0.691 -0.787 1.00 94.56 368 ALA A O 1
ATOM 2825 N N . SER A 1 369 ? -12.269 2.291 -1.806 1.00 94.12 369 SER A N 1
ATOM 2826 C CA . SER A 1 369 ? -13.359 3.272 -1.821 1.00 94.12 369 SER A CA 1
ATOM 2827 C C . SER A 1 369 ? -14.552 2.805 -2.659 1.00 94.12 369 SER A C 1
ATOM 2829 O O . SER A 1 369 ? -15.695 3.034 -2.270 1.00 94.12 369 SER A O 1
ATOM 2831 N N . SER A 1 370 ? -14.306 2.128 -3.782 1.00 95.06 370 SER A N 1
ATOM 2832 C CA . SER A 1 370 ? -15.364 1.594 -4.645 1.00 95.06 370 SER A CA 1
ATOM 2833 C C . SER A 1 370 ? -16.134 0.462 -3.965 1.00 95.06 370 SER A C 1
ATOM 2835 O O . SER A 1 370 ? -17.360 0.451 -4.028 1.00 95.06 370 SER A O 1
ATOM 2837 N N . ILE A 1 371 ? -15.436 -0.453 -3.281 1.00 95.12 371 ILE A N 1
ATOM 2838 C CA . ILE A 1 371 ? -16.053 -1.530 -2.494 1.00 95.12 371 ILE A CA 1
ATOM 2839 C C . ILE A 1 371 ? -16.914 -0.923 -1.386 1.00 95.12 371 ILE A C 1
ATOM 2841 O O . ILE A 1 371 ? -18.077 -1.292 -1.264 1.00 95.12 371 ILE A O 1
ATOM 2845 N N . LEU A 1 372 ? -16.381 0.038 -0.625 1.00 93.44 372 LEU A N 1
ATOM 2846 C CA . LEU A 1 372 ? -17.124 0.700 0.448 1.00 93.44 372 LEU A CA 1
ATOM 2847 C C . LEU A 1 372 ? -18.391 1.384 -0.085 1.00 93.44 372 LEU A C 1
ATOM 2849 O O . LEU A 1 372 ? -19.474 1.141 0.440 1.00 93.44 372 LEU A O 1
ATOM 2853 N N . ASN A 1 373 ? -18.285 2.170 -1.161 1.00 93.25 373 ASN A N 1
ATOM 2854 C CA . ASN A 1 373 ? -19.436 2.848 -1.768 1.00 93.25 373 ASN A CA 1
ATOM 2855 C C . ASN A 1 373 ? -20.473 1.860 -2.325 1.00 93.25 373 ASN A C 1
ATOM 2857 O O . ASN A 1 373 ? -21.674 2.086 -2.194 1.00 93.25 373 ASN A O 1
ATOM 2861 N N . ALA A 1 374 ? -20.026 0.761 -2.939 1.00 94.44 374 ALA A N 1
ATOM 2862 C CA . ALA A 1 374 ? -20.920 -0.280 -3.434 1.00 94.44 374 ALA A CA 1
ATOM 2863 C C . ALA A 1 374 ? -21.658 -0.975 -2.282 1.00 94.44 374 ALA A C 1
ATOM 2865 O O . ALA A 1 374 ? -22.865 -1.185 -2.376 1.00 94.44 374 ALA A O 1
ATOM 2866 N N . VAL A 1 375 ? -20.963 -1.286 -1.184 1.00 93.88 375 VAL A N 1
ATOM 2867 C CA . VAL A 1 375 ? -21.577 -1.874 0.015 1.00 93.88 375 VAL A CA 1
ATOM 2868 C C . VAL A 1 375 ? -22.564 -0.902 0.655 1.00 93.88 375 VAL A C 1
ATOM 2870 O O . VAL A 1 375 ? -23.676 -1.311 0.980 1.00 93.88 375 VAL A O 1
ATOM 2873 N N . ASP A 1 376 ? -22.213 0.378 0.789 1.00 92.12 376 ASP A N 1
ATOM 2874 C CA . ASP A 1 376 ? -23.124 1.400 1.319 1.00 92.12 376 ASP A CA 1
ATOM 2875 C C . ASP A 1 376 ? -24.393 1.531 0.462 1.00 92.12 376 ASP A C 1
ATOM 2877 O O . ASP A 1 376 ? -25.498 1.587 0.994 1.00 92.12 376 ASP A O 1
ATOM 2881 N N . TYR A 1 377 ? -24.255 1.506 -0.867 1.00 91.44 377 TYR A N 1
ATOM 2882 C CA . TYR A 1 377 ? -25.396 1.551 -1.779 1.00 91.44 377 TYR A CA 1
ATOM 2883 C C . TYR A 1 377 ? -26.271 0.292 -1.692 1.00 91.44 377 TYR A C 1
ATOM 2885 O O . TYR A 1 377 ? -27.487 0.398 -1.547 1.00 91.44 377 TYR A O 1
ATOM 2893 N N . VAL A 1 378 ? -25.666 -0.899 -1.761 1.00 92.44 378 VAL A N 1
ATOM 2894 C CA . VAL A 1 378 ? -26.395 -2.179 -1.781 1.00 92.44 378 VAL A CA 1
ATOM 2895 C C . VAL A 1 378 ? -27.072 -2.461 -0.441 1.00 92.44 378 VAL A C 1
ATOM 2897 O O . VAL A 1 378 ? -28.197 -2.952 -0.421 1.00 92.44 378 VAL A O 1
ATOM 2900 N N . SER A 1 379 ? -26.429 -2.124 0.678 1.00 90.31 379 SER A N 1
ATOM 2901 C CA . SER A 1 379 ? -26.992 -2.368 2.013 1.00 90.31 379 SER A CA 1
ATOM 2902 C C . SER A 1 379 ? -28.173 -1.459 2.367 1.00 90.31 379 SER A C 1
ATOM 2904 O O . SER A 1 379 ? -28.980 -1.834 3.209 1.00 90.31 379 SER A O 1
ATOM 2906 N N . LYS A 1 380 ? -28.324 -0.308 1.698 1.00 89.19 380 LYS A N 1
ATOM 2907 C CA . LYS A 1 380 ? -29.485 0.590 1.852 1.00 89.19 380 LYS A CA 1
ATOM 2908 C C . LYS A 1 380 ? -30.718 0.150 1.058 1.00 89.19 380 LYS A C 1
ATOM 2910 O O . LYS A 1 380 ? -31.780 0.759 1.194 1.00 89.19 380 LYS A O 1
ATOM 2915 N N . ILE A 1 381 ? -30.602 -0.863 0.194 1.00 85.88 381 ILE A N 1
ATOM 2916 C CA . ILE A 1 381 ? -31.729 -1.331 -0.619 1.00 85.88 381 ILE A CA 1
ATOM 2917 C C . ILE A 1 381 ? -32.809 -1.901 0.312 1.00 85.88 381 ILE A C 1
ATOM 2919 O O . ILE A 1 381 ? -32.574 -2.870 1.027 1.00 85.88 381 ILE A O 1
ATOM 2923 N N . GLY A 1 382 ? -34.008 -1.309 0.275 1.00 75.62 382 GLY A N 1
ATOM 2924 C CA . GLY A 1 382 ? -35.154 -1.742 1.084 1.00 75.62 382 GLY A CA 1
ATOM 2925 C C . GLY A 1 382 ? -35.322 -1.016 2.423 1.00 75.62 382 GLY A C 1
ATOM 2926 O O . GLY A 1 382 ? -35.808 -1.630 3.368 1.00 75.62 382 GLY A O 1
ATOM 2927 N N . ASP A 1 383 ? -34.916 0.258 2.510 1.00 71.19 383 ASP A N 1
ATOM 2928 C CA . ASP A 1 383 ? -35.026 1.120 3.705 1.00 71.19 383 ASP A CA 1
ATOM 2929 C C . ASP A 1 383 ? -34.325 0.560 4.959 1.00 71.19 383 ASP A C 1
ATOM 2931 O O . ASP A 1 383 ? -34.662 0.899 6.096 1.00 71.19 383 ASP A O 1
ATOM 2935 N N . GLN A 1 384 ? -33.316 -0.293 4.760 1.00 76.75 384 GLN A N 1
ATOM 2936 C CA . GLN A 1 384 ? -32.465 -0.800 5.834 1.00 76.75 384 GLN A CA 1
ATOM 2937 C C . GLN A 1 384 ? -31.284 0.140 6.103 1.00 76.75 384 GLN A C 1
ATOM 2939 O O . GLN A 1 384 ? -30.808 0.867 5.229 1.00 76.75 384 GLN A O 1
ATOM 2944 N N . GLU A 1 385 ? -30.809 0.135 7.348 1.00 82.94 385 GLU A N 1
ATOM 2945 C CA . GLU A 1 385 ? -29.615 0.879 7.739 1.00 82.94 385 GLU A CA 1
ATOM 2946 C C . GLU A 1 385 ? -28.385 0.313 7.009 1.00 82.94 385 GLU A C 1
ATOM 2948 O O . GLU A 1 385 ? -28.183 -0.901 6.957 1.00 82.94 385 GLU A O 1
ATOM 2953 N N . SER A 1 386 ? -27.540 1.197 6.475 1.00 88.81 386 SER A N 1
ATOM 2954 C CA . SER A 1 386 ? -26.303 0.797 5.798 1.00 88.81 386 SER A CA 1
ATOM 2955 C C . SER A 1 386 ? -25.387 -0.018 6.705 1.00 88.81 386 SER A C 1
ATOM 2957 O O . SER A 1 386 ? -25.224 0.291 7.891 1.00 88.81 386 SER A O 1
ATOM 2959 N N . TRP A 1 387 ? -24.701 -1.006 6.124 1.00 90.62 387 TRP A N 1
ATOM 2960 C CA . TRP A 1 387 ? -23.644 -1.740 6.825 1.00 90.62 387 TRP A CA 1
ATOM 2961 C C . TRP A 1 387 ? -22.543 -0.791 7.307 1.00 90.62 387 TRP A C 1
ATOM 2963 O O . TRP A 1 387 ? -22.035 -0.955 8.411 1.00 90.62 387 TRP A O 1
ATOM 2973 N N . VAL A 1 388 ? -22.240 0.246 6.522 1.00 88.25 388 VAL A N 1
ATOM 2974 C CA . VAL A 1 388 ? -21.211 1.256 6.808 1.00 88.25 388 VAL A CA 1
ATOM 2975 C C . VAL A 1 388 ? -21.884 2.592 7.159 1.00 88.25 388 VAL A C 1
ATOM 2977 O O . VAL A 1 388 ? -21.615 3.630 6.557 1.00 88.25 388 VAL A O 1
ATOM 2980 N N . SER A 1 389 ? -22.835 2.561 8.099 1.00 86.94 389 SER A N 1
ATOM 2981 C CA . SER A 1 389 ? -23.561 3.757 8.553 1.00 86.94 389 SER A CA 1
ATOM 2982 C C . SER A 1 389 ? -22.664 4.720 9.338 1.00 86.94 389 SER A C 1
ATOM 2984 O O . SER A 1 389 ? -21.765 4.305 10.061 1.00 86.94 389 SER A O 1
ATOM 2986 N N . ASN A 1 390 ? -22.979 6.019 9.293 1.00 84.94 390 ASN A N 1
ATOM 2987 C CA . ASN A 1 390 ? -22.319 7.042 10.116 1.00 84.94 390 ASN A CA 1
ATOM 2988 C C . ASN A 1 390 ? -22.350 6.711 11.619 1.00 84.94 390 ASN A C 1
ATOM 2990 O O . ASN A 1 390 ? -21.480 7.159 12.366 1.00 84.94 390 ASN A O 1
ATOM 2994 N N . ASN A 1 391 ? -23.355 5.951 12.065 1.00 88.88 391 ASN A N 1
ATOM 2995 C CA . ASN A 1 391 ? -23.402 5.398 13.409 1.00 88.88 391 ASN A CA 1
ATOM 2996 C C . ASN A 1 391 ? -22.866 3.958 13.410 1.00 88.88 391 ASN A C 1
ATOM 2998 O O . ASN A 1 391 ? -23.599 3.009 13.121 1.00 88.88 391 ASN A O 1
ATOM 3002 N N . ILE A 1 392 ? -21.605 3.795 13.815 1.00 90.38 392 ILE A N 1
ATOM 3003 C CA . ILE A 1 392 ? -20.944 2.486 13.916 1.00 90.38 392 ILE A CA 1
ATOM 3004 C C . ILE A 1 392 ? -21.613 1.547 14.934 1.00 90.38 392 ILE A C 1
ATOM 3006 O O . ILE A 1 392 ? -21.516 0.332 14.812 1.00 90.38 392 ILE A O 1
ATOM 3010 N N . ASN A 1 393 ? -22.318 2.077 15.939 1.00 89.94 393 ASN A N 1
ATOM 3011 C CA . ASN A 1 393 ? -23.039 1.259 16.921 1.00 89.94 393 ASN A CA 1
ATOM 3012 C C . ASN A 1 393 ? -24.324 0.648 16.347 1.00 89.94 393 ASN A C 1
ATOM 3014 O O . ASN A 1 393 ? -24.814 -0.350 16.877 1.00 89.94 393 ASN A O 1
ATOM 3018 N N . LYS A 1 394 ? -24.852 1.225 15.262 1.00 87.12 394 LYS A N 1
ATOM 3019 C CA . LYS A 1 394 ? -26.061 0.759 14.575 1.00 87.12 394 LYS A CA 1
ATOM 3020 C C . LYS A 1 394 ? -25.743 -0.051 13.317 1.00 87.12 394 LYS A C 1
ATOM 3022 O O . LYS A 1 394 ? -26.414 -1.048 13.053 1.00 87.12 394 LYS A O 1
ATOM 3027 N N . GLY A 1 395 ? -24.728 0.381 12.567 1.00 89.19 395 GLY A N 1
ATOM 3028 C CA . GLY A 1 395 ? -24.268 -0.267 11.341 1.00 89.19 395 GLY A CA 1
ATOM 3029 C C . GLY A 1 395 ? -23.748 -1.691 11.557 1.00 89.19 395 GLY A C 1
ATOM 3030 O O . GLY A 1 395 ? -23.563 -2.154 12.682 1.00 89.19 395 GLY A O 1
ATOM 3031 N N . HIS A 1 396 ? -23.505 -2.376 10.446 1.00 92.38 396 HIS A N 1
ATOM 3032 C CA . HIS A 1 396 ? -22.990 -3.744 10.384 1.00 92.38 396 HIS A CA 1
ATOM 3033 C C . HIS A 1 396 ? -21.588 -3.775 9.762 1.00 92.38 396 HIS A C 1
ATOM 3035 O O . HIS A 1 396 ? -21.349 -4.348 8.694 1.00 92.38 396 HIS A O 1
ATOM 3041 N N . TYR A 1 397 ? -20.642 -3.118 10.433 1.00 93.50 397 TYR A N 1
ATOM 3042 C CA . TYR A 1 397 ? -19.239 -3.083 10.013 1.00 93.50 397 TYR A CA 1
ATOM 3043 C C . TYR A 1 397 ? -18.590 -4.473 10.058 1.00 93.50 397 TYR A C 1
ATOM 3045 O O . TYR A 1 397 ? -17.696 -4.768 9.265 1.00 93.50 397 TYR A O 1
ATOM 3053 N N . ASP A 1 398 ? -19.094 -5.356 10.919 1.00 94.62 398 ASP A N 1
ATOM 3054 C CA . ASP A 1 398 ? -18.755 -6.774 10.970 1.00 94.62 398 ASP A CA 1
ATOM 3055 C C . ASP A 1 398 ? -18.996 -7.467 9.621 1.00 94.62 398 ASP A C 1
ATOM 3057 O O . ASP A 1 398 ? -18.121 -8.190 9.140 1.00 94.62 398 ASP A O 1
ATOM 3061 N N . TYR A 1 399 ? -20.124 -7.200 8.954 1.00 95.38 399 TYR A N 1
ATOM 3062 C CA . TYR A 1 399 ? -20.417 -7.770 7.632 1.00 95.38 399 TYR A CA 1
ATOM 3063 C C . TYR A 1 399 ? -19.476 -7.236 6.552 1.00 95.38 399 TYR A C 1
ATOM 3065 O O . TYR A 1 399 ? -19.011 -7.999 5.702 1.00 95.38 399 TYR A O 1
ATOM 3073 N N . TYR A 1 400 ? -19.141 -5.945 6.606 1.00 95.38 400 TYR A N 1
ATOM 3074 C CA . TYR A 1 400 ? -18.156 -5.351 5.703 1.00 95.38 400 TYR A CA 1
ATOM 3075 C C . TYR A 1 400 ? -16.766 -5.989 5.877 1.00 95.38 400 TYR A C 1
ATOM 3077 O O . TYR A 1 400 ? -16.127 -6.359 4.890 1.00 95.38 400 TYR A O 1
ATOM 3085 N N . PHE A 1 401 ? -16.310 -6.208 7.112 1.00 96.19 401 PHE A N 1
ATOM 3086 C CA . PHE A 1 401 ? -15.025 -6.869 7.366 1.00 96.19 401 PHE A CA 1
ATOM 3087 C C . PHE A 1 401 ? -15.031 -8.351 6.958 1.00 96.19 401 PHE A C 1
ATOM 3089 O O . PHE A 1 401 ? -14.057 -8.824 6.364 1.00 96.19 401 PHE A O 1
ATOM 3096 N N . TRP A 1 402 ? -16.136 -9.075 7.166 1.00 97.69 402 TRP A N 1
ATOM 3097 C CA . TRP A 1 402 ? -16.300 -10.439 6.642 1.00 97.69 402 TRP A CA 1
ATOM 3098 C C . TRP A 1 402 ? -16.272 -10.497 5.109 1.00 97.69 402 TRP A C 1
ATOM 3100 O O . TRP A 1 402 ? -15.706 -11.434 4.533 1.00 97.69 402 TRP A O 1
ATOM 3110 N N . LEU A 1 403 ? -16.830 -9.490 4.432 1.00 97.12 403 LEU A N 1
ATOM 3111 C CA . LEU A 1 403 ? -16.747 -9.364 2.977 1.00 97.12 403 LEU A CA 1
ATOM 3112 C C . LEU A 1 403 ? -15.292 -9.179 2.519 1.00 97.12 403 LEU A C 1
ATOM 3114 O O . LEU A 1 403 ? -14.844 -9.890 1.618 1.00 97.12 403 LEU A O 1
ATOM 3118 N N . LEU A 1 404 ? -14.529 -8.292 3.168 1.00 96.75 404 LEU A N 1
ATOM 3119 C CA . LEU A 1 404 ? -13.105 -8.097 2.861 1.00 96.75 404 LEU A CA 1
ATOM 3120 C C . LEU A 1 404 ? -12.273 -9.359 3.134 1.00 96.75 404 LEU A C 1
ATOM 3122 O O . LEU A 1 404 ? -11.399 -9.703 2.332 1.00 96.75 404 LEU A O 1
ATOM 3126 N N . ALA A 1 405 ? -12.571 -10.097 4.208 1.00 97.56 405 ALA A N 1
ATOM 3127 C CA . ALA A 1 405 ? -11.951 -11.394 4.483 1.00 97.56 405 ALA A CA 1
ATOM 3128 C C . ALA A 1 405 ? -12.241 -12.407 3.359 1.00 97.56 405 ALA A C 1
ATOM 3130 O O . ALA A 1 405 ? -11.335 -13.099 2.885 1.00 97.56 405 ALA A O 1
ATOM 3131 N N . SER A 1 406 ? -13.483 -12.436 2.871 1.00 97.44 406 SER A N 1
ATOM 3132 C CA . SER A 1 406 ? -13.916 -13.310 1.775 1.00 97.44 406 SER A CA 1
ATOM 3133 C C . SER A 1 406 ? -13.234 -12.954 0.451 1.00 97.44 406 SER A C 1
ATOM 3135 O O . SER A 1 406 ? -12.722 -13.840 -0.237 1.00 97.44 406 SER A O 1
ATOM 3137 N N . PHE A 1 407 ? -13.144 -11.665 0.109 1.00 97.50 407 PHE A N 1
ATOM 3138 C CA . PHE A 1 407 ? -12.397 -11.200 -1.065 1.00 97.50 407 PHE A CA 1
ATOM 3139 C C . PHE A 1 407 ? -10.902 -11.497 -0.955 1.00 97.50 407 PHE A C 1
ATOM 3141 O O . PHE A 1 407 ? -10.291 -11.918 -1.936 1.00 97.50 407 PHE A O 1
ATOM 3148 N N . SER A 1 408 ? -10.321 -11.372 0.238 1.00 96.88 408 SER A N 1
ATOM 3149 C CA . SER A 1 408 ? -8.923 -11.736 0.495 1.00 96.88 408 SER A CA 1
ATOM 3150 C C . SER A 1 408 ? -8.673 -13.230 0.278 1.00 96.88 408 SER A C 1
ATOM 3152 O O . SER A 1 408 ? -7.679 -13.605 -0.347 1.00 96.88 408 SER A O 1
ATOM 3154 N N . MET A 1 409 ? -9.603 -14.088 0.703 1.00 96.62 409 MET A N 1
ATOM 3155 C CA . MET A 1 409 ? -9.528 -15.531 0.461 1.00 96.62 409 MET A CA 1
ATOM 3156 C C . MET A 1 409 ? -9.704 -15.884 -1.025 1.00 96.62 409 MET A C 1
ATOM 3158 O O . MET A 1 409 ? -8.937 -16.679 -1.571 1.00 96.62 409 MET A O 1
ATOM 3162 N N . ALA A 1 410 ? -10.663 -15.263 -1.716 1.00 97.19 410 ALA A N 1
ATOM 3163 C CA . ALA A 1 410 ? -10.8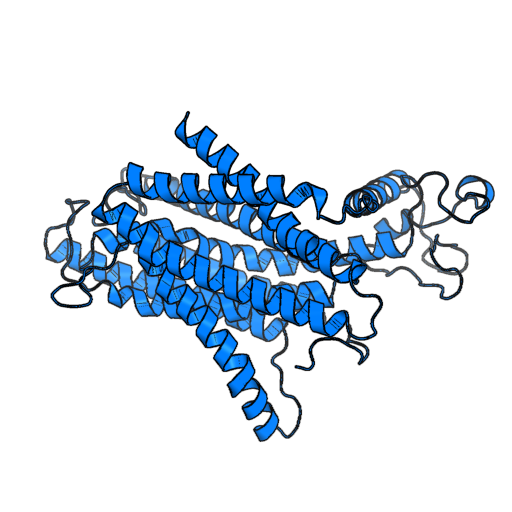32 -15.440 -3.159 1.00 97.19 410 ALA A CA 1
ATOM 3164 C C . ALA A 1 410 ? -9.580 -14.984 -3.933 1.00 97.19 410 ALA A C 1
ATOM 3166 O O . ALA A 1 410 ? -9.118 -15.670 -4.848 1.00 97.19 410 ALA A O 1
ATOM 3167 N N . ASN A 1 411 ? -8.976 -13.871 -3.513 1.00 96.44 411 ASN A N 1
ATOM 3168 C CA . ASN A 1 411 ? -7.729 -13.361 -4.067 1.00 96.44 411 ASN A CA 1
ATOM 3169 C C . ASN A 1 411 ? -6.549 -14.318 -3.832 1.00 96.44 411 ASN A C 1
ATOM 3171 O O . ASN A 1 411 ? -5.705 -14.477 -4.712 1.00 96.44 411 ASN A O 1
ATOM 3175 N N . PHE A 1 412 ? -6.506 -15.017 -2.697 1.00 96.44 412 PHE A N 1
ATOM 3176 C CA . PHE A 1 412 ? -5.521 -16.072 -2.469 1.00 96.44 412 PHE A CA 1
ATOM 3177 C C . PHE A 1 412 ? -5.668 -17.232 -3.474 1.00 96.44 412 PHE A C 1
ATOM 3179 O O . PHE A 1 412 ? -4.678 -17.677 -4.057 1.00 96.44 412 PHE A O 1
ATOM 3186 N N . VAL A 1 413 ? -6.893 -17.681 -3.761 1.00 96.12 413 VAL A N 1
ATOM 3187 C CA . VAL A 1 413 ? -7.145 -18.720 -4.782 1.00 96.12 413 VAL A CA 1
ATOM 3188 C C . VAL A 1 413 ? -6.752 -18.236 -6.185 1.00 96.12 413 VAL A C 1
ATOM 3190 O O . VAL A 1 413 ? -6.129 -18.974 -6.961 1.00 96.12 413 VAL A O 1
ATOM 3193 N N . TYR A 1 414 ? -7.058 -16.977 -6.504 1.00 96.06 414 TYR A N 1
ATOM 3194 C CA . TYR A 1 414 ? -6.612 -16.332 -7.738 1.00 96.06 414 TYR A CA 1
ATOM 3195 C C . TYR A 1 414 ? -5.076 -16.280 -7.829 1.00 96.06 414 TYR A C 1
ATOM 3197 O O . TYR A 1 414 ? -4.510 -16.670 -8.851 1.00 96.06 414 TYR A O 1
ATOM 3205 N N . TYR A 1 415 ? -4.383 -15.931 -6.743 1.00 95.31 415 TYR A N 1
ATOM 3206 C CA . TYR A 1 415 ? -2.920 -15.931 -6.672 1.00 95.31 415 TYR A CA 1
ATOM 3207 C C . TYR A 1 415 ? -2.305 -17.305 -6.968 1.00 95.31 415 TYR A C 1
ATOM 3209 O O . TYR A 1 415 ? -1.348 -17.397 -7.744 1.00 95.31 415 TYR A O 1
ATOM 3217 N N . LEU A 1 416 ? -2.873 -18.386 -6.421 1.00 94.06 416 LEU A N 1
ATOM 3218 C CA . LEU A 1 416 ? -2.418 -19.750 -6.719 1.00 94.06 416 LEU A CA 1
ATOM 3219 C C . LEU A 1 416 ? -2.534 -20.074 -8.216 1.00 94.06 416 LEU A C 1
ATOM 3221 O O . LEU A 1 416 ? -1.627 -20.682 -8.796 1.00 94.06 416 LEU A O 1
ATOM 3225 N N . SER A 1 417 ? -3.615 -19.622 -8.853 1.00 93.44 417 SER A N 1
ATOM 3226 C CA . SER A 1 417 ? -3.822 -19.770 -10.297 1.00 93.44 417 SER A CA 1
ATOM 3227 C C . SER A 1 417 ? -2.789 -18.966 -11.097 1.00 93.44 417 SER A C 1
ATOM 3229 O O . SER A 1 417 ? -2.183 -19.504 -12.028 1.00 93.44 417 SER A O 1
ATOM 3231 N N . CYS A 1 418 ? -2.505 -17.725 -10.687 1.00 92.38 418 CYS A N 1
ATOM 3232 C CA . CYS A 1 418 ? -1.488 -16.867 -11.301 1.00 92.38 418 CYS A CA 1
ATOM 3233 C C . CYS A 1 418 ? -0.078 -17.461 -11.205 1.00 92.38 418 CYS A C 1
ATOM 3235 O O . CYS A 1 418 ? 0.628 -17.508 -12.212 1.00 92.38 418 CYS A O 1
ATOM 3237 N N . ILE A 1 419 ? 0.341 -17.963 -10.037 1.00 90.44 419 ILE A N 1
ATOM 3238 C CA . ILE A 1 419 ? 1.655 -18.614 -9.900 1.00 90.44 419 ILE A CA 1
ATOM 3239 C C . ILE A 1 419 ? 1.753 -19.836 -10.811 1.00 90.44 419 ILE A C 1
ATOM 3241 O O . ILE A 1 419 ? 2.786 -20.037 -11.457 1.00 90.44 419 ILE A O 1
ATOM 3245 N N . LYS A 1 420 ? 0.702 -20.664 -10.838 1.00 88.44 420 LYS A N 1
ATOM 3246 C CA . LYS A 1 420 ? 0.677 -21.884 -11.648 1.00 88.44 420 LYS A CA 1
ATOM 3247 C C . LYS A 1 420 ? 0.821 -21.554 -13.134 1.00 88.44 420 LYS A C 1
ATOM 3249 O O . LYS A 1 420 ? 1.593 -22.220 -13.816 1.00 88.44 420 LYS A O 1
ATOM 3254 N N . ALA A 1 421 ? 0.137 -20.512 -13.606 1.00 87.38 421 ALA A N 1
ATOM 3255 C CA . ALA A 1 421 ? 0.248 -20.024 -14.979 1.00 87.38 421 ALA A CA 1
ATOM 3256 C C . ALA A 1 421 ? 1.612 -19.373 -15.279 1.00 87.38 421 ALA A C 1
ATOM 3258 O O . ALA A 1 421 ? 2.123 -19.506 -16.388 1.00 87.38 421 ALA A O 1
ATOM 3259 N N . TYR A 1 422 ? 2.226 -18.696 -14.302 1.00 83.75 422 TYR A N 1
ATOM 3260 C CA . TYR A 1 422 ? 3.522 -18.031 -14.482 1.00 83.75 422 TYR A CA 1
ATOM 3261 C C . TYR A 1 422 ? 4.688 -19.016 -14.653 1.00 83.75 422 TYR A C 1
ATOM 3263 O O . TYR A 1 422 ? 5.645 -18.725 -15.374 1.00 83.75 422 TYR A O 1
ATOM 3271 N N . GLY A 1 423 ? 4.616 -20.182 -14.004 1.00 78.19 423 GLY A N 1
ATOM 3272 C CA . GLY A 1 423 ? 5.669 -21.198 -14.036 1.00 78.19 423 GLY A CA 1
ATOM 3273 C C . GLY A 1 423 ? 6.844 -20.901 -13.088 1.00 78.19 423 GLY A C 1
ATOM 3274 O O . GLY A 1 423 ? 6.769 -19.994 -12.250 1.00 78.19 423 GLY A O 1
ATOM 3275 N N . PRO A 1 424 ? 7.931 -21.693 -13.134 1.00 70.50 424 PRO A N 1
ATOM 3276 C CA . PRO A 1 424 ? 9.107 -21.487 -12.288 1.00 70.50 424 PRO A CA 1
ATOM 3277 C C . PRO A 1 424 ? 9.823 -20.170 -12.631 1.00 70.50 424 PRO A C 1
ATOM 3279 O O . PRO A 1 424 ? 9.943 -19.814 -13.800 1.00 70.50 424 PRO A O 1
ATOM 3282 N N . CYS A 1 425 ? 10.315 -19.452 -11.614 1.00 59.31 425 CYS A N 1
ATOM 3283 C CA . CYS A 1 425 ? 11.170 -18.279 -11.839 1.00 59.31 425 CYS A CA 1
ATOM 3284 C C . CYS A 1 425 ? 12.448 -18.701 -12.568 1.00 59.31 425 CYS A C 1
ATOM 3286 O O . CYS A 1 425 ? 12.976 -19.793 -12.314 1.00 59.31 425 CYS A O 1
ATOM 3288 N N . LYS A 1 426 ? 12.970 -17.829 -13.437 1.00 56.38 426 LYS A N 1
ATOM 3289 C CA . LYS A 1 426 ? 14.306 -18.022 -14.014 1.00 56.38 426 LYS A CA 1
ATOM 3290 C C . LYS A 1 426 ? 15.294 -18.135 -12.846 1.00 56.38 426 LYS A C 1
ATOM 3292 O O . LYS A 1 426 ? 15.351 -17.257 -11.990 1.00 56.38 426 LYS A O 1
ATOM 3297 N N . LYS A 1 427 ? 16.019 -19.256 -12.749 1.00 38.94 427 LYS A N 1
ATOM 3298 C CA . LYS A 1 427 ? 17.039 -19.440 -11.705 1.00 38.94 427 LYS A CA 1
ATOM 3299 C C . LYS A 1 427 ? 18.056 -18.309 -11.840 1.00 38.94 427 LYS A C 1
ATOM 3301 O O . LYS A 1 427 ? 18.629 -18.151 -12.915 1.00 38.94 427 LYS A O 1
ATOM 3306 N N . MET A 1 428 ? 18.299 -17.565 -10.761 1.00 40.47 428 MET A N 1
ATOM 3307 C CA . MET A 1 428 ? 19.433 -16.649 -10.711 1.00 40.47 428 MET A CA 1
ATOM 3308 C C . MET A 1 428 ? 20.712 -17.432 -11.023 1.00 40.47 428 MET A C 1
ATOM 3310 O O . MET A 1 428 ? 21.031 -18.420 -10.353 1.00 40.47 428 MET A O 1
ATOM 3314 N N . VAL A 1 429 ? 21.450 -16.980 -12.038 1.00 30.98 429 VAL A N 1
ATOM 3315 C CA . VAL A 1 429 ? 22.883 -17.255 -12.131 1.00 30.98 429 VAL A CA 1
ATOM 3316 C C . VAL A 1 429 ? 23.486 -16.710 -10.838 1.00 30.98 429 VAL A C 1
ATOM 3318 O O . VAL A 1 429 ? 23.279 -15.549 -10.496 1.00 30.98 429 VAL A O 1
ATOM 3321 N N . LYS A 1 430 ? 24.149 -17.578 -10.067 1.00 30.58 430 LYS A N 1
ATOM 3322 C CA . LYS A 1 430 ? 24.834 -17.215 -8.821 1.00 30.58 430 LYS A CA 1
ATOM 3323 C C . LYS A 1 430 ? 25.755 -16.017 -9.079 1.00 30.58 430 LYS A C 1
ATOM 3325 O O . LYS A 1 430 ? 26.783 -16.181 -9.725 1.00 30.58 430 LYS A O 1
ATOM 3330 N N . GLY A 1 431 ? 25.399 -14.843 -8.559 1.00 32.88 431 GLY A N 1
ATOM 3331 C CA . GLY A 1 431 ? 26.254 -13.661 -8.645 1.00 32.88 431 GLY A CA 1
ATOM 3332 C C . GLY A 1 431 ? 25.552 -12.351 -8.288 1.00 32.88 431 GLY A C 1
ATOM 3333 O O . GLY A 1 431 ? 25.096 -11.642 -9.176 1.00 32.88 431 GLY A O 1
ATOM 3334 N N . GLY A 1 432 ? 25.554 -12.009 -6.995 1.00 28.92 432 GLY A N 1
ATOM 3335 C CA . GLY A 1 432 ? 25.443 -10.625 -6.508 1.00 28.92 432 GLY A CA 1
ATOM 3336 C C . GLY A 1 432 ? 24.055 -10.164 -6.050 1.00 28.92 432 GLY A C 1
ATOM 3337 O O . GLY A 1 432 ? 23.144 -10.021 -6.854 1.00 28.92 432 GLY A O 1
ATOM 3338 N N . LEU A 1 433 ? 23.903 -9.907 -4.745 1.00 31.33 433 LEU A N 1
ATOM 3339 C CA . LEU A 1 433 ? 24.007 -8.565 -4.121 1.00 31.33 433 LEU A CA 1
ATOM 3340 C C . LEU A 1 433 ? 23.375 -8.527 -2.709 1.00 31.33 433 LEU A C 1
ATOM 3342 O O . LEU A 1 433 ? 23.452 -7.507 -2.042 1.00 31.33 433 LEU A O 1
ATOM 3346 N N . TRP A 1 434 ? 22.792 -9.633 -2.235 1.00 33.12 434 TRP A N 1
ATOM 3347 C CA . TRP A 1 434 ? 22.145 -9.722 -0.915 1.00 33.12 434 TRP A CA 1
ATOM 3348 C C . TRP A 1 434 ? 22.643 -10.918 -0.104 1.00 33.12 434 TRP A C 1
ATOM 3350 O O . TRP A 1 434 ? 21.875 -11.732 0.400 1.00 33.12 434 TRP A O 1
ATOM 3360 N N . SER A 1 435 ? 23.963 -11.046 -0.007 1.00 26.92 435 SER A N 1
ATOM 3361 C CA . SER A 1 435 ? 24.589 -11.812 1.067 1.00 26.92 435 SER A CA 1
ATOM 3362 C C . SER A 1 435 ? 25.165 -10.825 2.076 1.00 26.92 435 SER A C 1
ATOM 3364 O O . SER A 1 435 ? 26.369 -10.572 2.041 1.00 26.92 435 SER A O 1
ATOM 3366 N N . LEU A 1 436 ? 24.276 -10.223 2.872 1.00 28.56 436 LEU A N 1
ATOM 3367 C CA . LEU A 1 436 ? 24.437 -9.837 4.282 1.00 28.56 436 LEU A CA 1
ATOM 3368 C C . LEU A 1 436 ? 23.212 -9.052 4.754 1.00 28.56 436 LEU A C 1
ATOM 3370 O O . LEU A 1 436 ? 22.895 -8.025 4.113 1.00 28.56 436 LEU A O 1
#

Radius of gyration: 26.17 Å; chains: 1; bounding box: 72×54×80 Å

Organism: Acer saccharum (NCBI:txid4024)

pLDDT: mean 84.62, std 12.9, range [26.92, 97.94]